Protein 6IZT (pdb70)

Solvent-accessible surface area: 27567 Å² total; per-residue (Å²): 124,187,121,131,170,57,48,63,98,0,78,2,38,48,25,56,18,116,48,27,169,75,13,63,52,79,37,0,51,134,55,9,139,25,60,42,112,38,140,8,63,8,96,24,123,134,65,73,12,51,51,0,44,128,3,3,74,39,0,64,60,57,2,45,33,44,0,20,18,88,14,70,16,59,111,10,54,37,103,56,39,140,111,122,71,106,2,47,1,26,0,21,9,90,10,37,71,80,1,53,6,88,47,23,76,22,19,42,57,25,14,63,3,67,79,73,0,99,80,39,22,95,71,11,114,92,122,78,56,10,106,75,35,37,1,28,94,3,16,90,37,0,80,51,54,0,0,68,102,0,29,24,61,9,79,14,78,31,4,41,35,54,44,64,99,106,89,26,1,16,4,10,0,38,1,66,1,41,79,80,6,28,0,90,64,3,100,15,66,44,32,120,130,32,62,60,69,73,8,79,151,80,14,126,4,128,74,60,62,96,22,40,17,105,58,4,81,62,0,50,76,74,4,69,155,56,61,150,38,143,67,8,87,51,101,48,26,116,28,154,87,33,84,66,43,8,3,1,2,0,97,3,112,59,133,172,123,118,112,66,39,82,118,1,63,1,42,46,23,56,15,121,42,25,168,65,18,61,50,83,41,0,52,129,53,9,127,31,66,46,94,30,162,17,83,16,53,67,131,92,57,92,26,79,63,10,46,133,1,6,79,39,0,64,54,62,3,39,27,46,0,17,22,92,12,50,25,73,97,34,60,43,104,30,37,146,140,125,74,94,0,47,2,22,0,45,9,92,9,35,73,92,2,52,6,83,46,24,112,22,35,46,60,31,21,80,3,62,75,67,0,100,82,38,26,94,56,11,111,94,122,73,47,11,98,79,41,30,1,26,86,2,17,90,36,0,81,51,66,0,1,39,109,0,35,25,59,12,69,13,42,27,14,18,79,61,43,70,84,103,91,27,0,16,5,16,0,13,2,71,0,23,69,90,13,36,0,106,77,6,105,22,56,44,32,118,134,25,53,53,77,72,7,105,142,29,20,120,4,123,85,59,59,113,16,34,27,103,59,3,84,63,0,61,85,65,1,66,154,47,51,110,15,142,80,5,101,44,101,43,44,104,39,85,2,18,76,36,58,4,8,0,0,0,109,6,116,60

InterPro domains:
  IPR000184 Bacterial surface antigen (D15) [PF01103] (445-797)
  IPR010827 POTRA domain, BamA/TamA-like [PF07244] (91-169)
  IPR010827 POTRA domain, BamA/TamA-like [PF07244] (174-259)
  IPR010827 POTRA domain, BamA/TamA-like [PF07244] (265-341)
  IPR010827 POTRA domain, BamA/TamA-like [PF07244] (345-418)
  IPR023707 Outer membrane protein assembly factor BamA [MF_01430] (1-797)
  IPR023707 Outer membrane protein assembly factor BamA [PIRSF006076] (1-797)
  IPR023707 Outer membrane protein assembly factor BamA [TIGR03303] (22-797)
  IPR034746 POTRA domain [PS51779] (22-89)
  IPR034746 POTRA domain [PS51779] (90-170)
  IPR034746 POTRA domain [PS51779] (173-259)
  IPR034746 POTRA domain [PS51779] (262-341)
  IPR034746 POTRA domain [PS51779] (344-418)
  IPR039910 Surface antigen D15-like [PTHR12815] (212-795)

Organism: Haemophilus influenzae (NCBI:txid727)

Secondary structure (DSSP, 8-state):
-------EEEEEEEEEEES-SSS-HHHHHHT-SS-TTSEEEEETTEE-HHHHHHHHHHHHHHHHHTT-TT-EEEEEEEEEESEEEEEEEEEEEE-----EEEEEEEEEE-TT-HHHHGGGGGGS-TTEE--HHHHHHHHHHHHHHHHTTT-TT-EEEEEEEEETTTTEEEEEEEEE-----EEEEEEEES-SSS-HHHHHHH-SS-TTEE--HHHHHHHHHHHHTTS--SEEEEEEEE-TT-SSEEEEEEEEE-/--S----EEEEEEEEEEES-SSS-HHHHHHT-S--TT-EEEEETTEE--HHHHHHHHHHHHHHHHTT-TT-EEEEEEEEE-TTSSEEEEEEEEE-----EEEEEEEEEE-TT-HHHHGGGGGGS-TTEE--HHHHHHHHHHHHHHHHHTT-TT-EEEEEEEEETTTTEEEEEEEEE--PPPEEEEEEEES-SSS-HHHHHHT--SPTTSB--HHHHHHHHHHHHHH---S-EEEEEEE-TTSSSEEEEEEEE--

Nearest PDB structures (foldseek):
  6izt-assembly2_B  TM=8.662E-01  e=2.711E-49  Haemophilus influenzae
  6j09-assembly1_A  TM=9.598E-01  e=9.355E-30  Haemophilus influenzae
  8bo2-assembly1_A  TM=8.391E-01  e=2.212E-27  Escherichia coli K-12
  8bwc-assembly1_A  TM=8.178E-01  e=3.368E-27  Escherichia coli
  4k3b-assembly1_A  TM=9.119E-01  e=2.809E-18  Neisseria gonorrhoeae FA 1090

Structure (mmCIF, N/CA/C/O backbone):
data_6IZT
#
_entry.id   6IZT
#
_cell.length_a   62.680
_cell.length_b   89.900
_cell.length_c   110.180
_cell.angle_alpha   90.00
_cell.angle_beta   90.00
_cell.angle_gamma   90.00
#
_symmetry.space_group_name_H-M   'P 21 21 21'
#
loop_
_entity.id
_entity.type
_entity.pdbx_description
1 polymer 'Outer membrane protein assembly factor BamA'
2 water water
#
loop_
_atom_site.group_PDB
_atom_site.id
_atom_site.type_symbol
_atom_site.label_atom_id
_atom_site.label_alt_id
_atom_site.label_comp_id
_atom_site.label_asym_id
_atom_site.label_entity_id
_atom_site.label_seq_id
_atom_site.pdbx_PDB_ins_code
_atom_site.Cartn_x
_atom_site.Cartn_y
_atom_site.Cartn_z
_atom_site.occupancy
_atom_site.B_iso_or_equiv
_atom_site.auth_seq_id
_atom_site.auth_comp_id
_atom_site.auth_asym_id
_atom_site.auth_atom_id
_atom_site.pdbx_PDB_model_num
ATOM 1 N N . GLY A 1 13 ? -21.267 -18.082 -38.237 1.00 44.02 13 GLY A N 1
ATOM 2 C CA . GLY A 1 13 ? -22.676 -17.757 -38.381 1.00 51.51 13 GLY A CA 1
ATOM 3 C C . GLY A 1 13 ? -23.497 -18.195 -37.183 1.00 54.33 13 GLY A C 1
ATOM 4 O O . GLY A 1 13 ? -22.943 -18.475 -36.127 1.00 59.57 13 GLY A O 1
ATOM 7 N N . LEU A 1 14 ? -24.821 -18.202 -37.332 1.00 47.36 14 LEU A N 1
ATOM 8 C CA . LEU A 1 14 ? -25.737 -18.691 -36.308 1.00 43.97 14 LEU A CA 1
ATOM 9 C C . LEU A 1 14 ? -26.489 -19.889 -36.872 1.00 41.64 14 LEU A C 1
ATOM 10 O O . LEU A 1 14 ? -26.884 -19.884 -38.040 1.00 42.41 14 LEU A O 1
ATOM 26 N N . VAL A 1 15 ? -26.721 -20.894 -36.035 1.00 39.53 15 VAL A N 1
ATOM 27 C CA . VAL A 1 15 ? -27.381 -22.120 -36.480 1.00 40.11 15 VAL A CA 1
ATOM 28 C C . VAL A 1 15 ? -28.487 -22.510 -35.504 1.00 36.06 15 VAL A C 1
ATOM 29 O O . VAL A 1 15 ? -28.333 -22.331 -34.286 1.00 34.45 15 VAL A O 1
ATOM 42 N N . PRO A 1 16 ? -29.615 -23.037 -35.980 1.00 36.20 16 PRO A N 1
ATOM 43 C CA . PRO A 1 16 ? -30.664 -23.470 -35.052 1.00 37.86 16 PRO A CA 1
ATOM 44 C C . PRO A 1 16 ? -30.246 -24.687 -34.239 1.00 37.52 16 PRO A C 1
ATOM 45 O O . PRO A 1 16 ? -29.492 -25.551 -34.695 1.00 37.52 16 PRO A O 1
ATOM 56 N N . ARG A 1 17 ? -30.776 -24.747 -33.020 1.00 35.62 17 ARG A N 1
ATOM 57 C CA . ARG A 1 17 ? -30.571 -25.851 -32.094 1.00 36.08 17 ARG A CA 1
ATOM 58 C C . ARG A 1 17 ? -31.873 -26.166 -31.380 1.00 33.68 17 ARG A C 1
ATOM 59 O O . ARG A 1 17 ? -32.592 -25.259 -30.956 1.00 34.22 17 ARG A O 1
ATOM 80 N N . GLY A 1 18 ? -32.170 -27.455 -31.259 1.00 33.60 18 GLY A N 1
ATOM 81 C CA . GLY A 1 18 ? -33.381 -27.895 -30.596 1.00 34.52 18 GLY A CA 1
ATOM 82 C C . GLY A 1 18 ? -33.137 -28.474 -29.214 1.00 37.90 18 GLY A C 1
ATOM 83 O O . GLY A 1 18 ? -32.011 -28.847 -28.875 1.00 41.89 18 GLY A O 1
ATOM 87 N N . SER A 1 19 ? -34.194 -28.543 -28.411 1.00 35.16 19 SER A N 1
ATOM 88 C CA . SER A 1 19 ? -34.128 -28.856 -26.992 1.00 34.11 19 SER A CA 1
ATOM 89 C C . SER A 1 19 ? -34.634 -30.266 -26.719 1.00 38.71 19 SER A C 1
ATOM 90 O O . SER A 1 19 ? -35.537 -30.758 -27.403 1.00 44.00 19 SER A O 1
ATOM 98 N N . HIS A 1 20 ? -34.019 -30.945 -25.752 1.00 41.57 20 HIS A N 1
ATOM 99 C CA . HIS A 1 20 ? -34.619 -32.151 -25.194 1.00 50.52 20 HIS A CA 1
ATOM 100 C C . HIS A 1 20 ? -34.893 -31.930 -23.713 1.00 50.73 20 HIS A C 1
ATOM 101 O O . HIS A 1 20 ? -34.368 -31.002 -23.091 1.00 49.50 20 HIS A O 1
ATOM 115 N N . MET A 1 21 ? -35.712 -32.809 -23.149 1.00 49.31 21 MET A N 1
ATOM 116 C CA . MET A 1 21 ? -36.133 -32.711 -21.763 1.00 51.91 21 MET A CA 1
ATOM 117 C C . MET A 1 21 ? -35.469 -33.819 -20.959 1.00 50.35 21 MET A C 1
ATOM 118 O O . MET A 1 21 ? -35.168 -34.898 -21.477 1.00 55.08 21 MET A O 1
ATOM 132 N N . ALA A 1 22 ? -35.251 -33.538 -19.683 1.00 44.78 22 ALA A N 1
ATOM 133 C CA . ALA A 1 22 ? -34.724 -34.516 -18.751 1.00 39.69 22 ALA A CA 1
ATOM 134 C C . ALA A 1 22 ? -35.353 -34.218 -17.403 1.00 38.32 22 ALA A C 1
ATOM 135 O O . ALA A 1 22 ? -35.608 -33.059 -17.067 1.00 38.87 22 ALA A O 1
ATOM 142 N N . LYS A 1 23 ? -35.589 -35.265 -16.624 1.00 39.63 23 LYS A N 1
ATOM 143 C CA . LYS A 1 23 ? -36.277 -35.090 -15.358 1.00 43.58 23 LYS A CA 1
ATOM 144 C C . LYS A 1 23 ? -35.292 -34.695 -14.272 1.00 39.82 23 LYS A C 1
ATOM 145 O O . LYS A 1 23 ? -34.193 -35.243 -14.174 1.00 35.90 23 LYS A O 1
ATOM 164 N N . LEU A 1 24 ? -35.682 -33.722 -13.464 1.00 40.06 24 LEU A N 1
ATOM 165 C CA . LEU A 1 24 ? -34.909 -33.419 -12.271 1.00 36.28 24 LEU A CA 1
ATOM 166 C C . LEU A 1 24 ? -35.089 -34.582 -11.309 1.00 38.23 24 LEU A C 1
ATOM 167 O O . LEU A 1 24 ? -36.177 -34.780 -10.759 1.00 44.31 24 LEU A O 1
ATOM 183 N N . ALA A 1 25 ? -34.022 -35.351 -11.099 1.00 39.24 25 ALA A N 1
ATOM 184 C CA . ALA A 1 25 ? -34.130 -36.557 -10.285 1.00 45.63 25 ALA A CA 1
ATOM 185 C C . ALA A 1 25 ? -34.022 -36.230 -8.801 1.00 48.14 25 ALA A C 1
ATOM 186 O O . ALA A 1 25 ? -34.961 -36.473 -8.038 1.00 52.59 25 ALA A O 1
ATOM 193 N N . SER A 1 26 ? -32.902 -35.649 -8.376 1.00 42.45 26 SER A N 1
ATOM 194 C CA . SER A 1 26 ? -32.693 -35.368 -6.966 1.00 40.05 26 SER A CA 1
ATOM 195 C C . SER A 1 26 ? -32.237 -33.931 -6.772 1.00 38.10 26 SER A C 1
ATOM 196 O O . SER A 1 26 ? -31.568 -33.340 -7.624 1.00 36.46 26 SER A O 1
ATOM 204 N N . LEU A 1 27 ? -32.630 -33.383 -5.628 1.00 39.15 27 LEU A N 1
ATOM 205 C CA . LEU A 1 27 ? -32.239 -32.056 -5.174 1.00 41.31 27 LEU A CA 1
ATOM 206 C C . LEU A 1 27 ? -31.531 -32.226 -3.839 1.00 44.23 27 LEU A C 1
ATOM 207 O O . LEU A 1 27 ? -32.140 -32.695 -2.872 1.00 50.13 27 LEU A O 1
ATOM 223 N N . THR A 1 28 ? -30.263 -31.828 -3.772 1.00 39.93 28 THR A N 1
ATOM 224 C CA . THR A 1 28 ? -29.460 -32.018 -2.572 1.00 39.83 28 THR A CA 1
ATOM 225 C C . THR A 1 28 ? -28.953 -30.672 -2.094 1.00 42.05 28 THR A C 1
ATOM 226 O O . THR A 1 28 ? -28.424 -29.883 -2.884 1.00 38.42 28 THR A O 1
ATOM 237 N N . PHE A 1 29 ? -29.105 -30.428 -0.798 1.00 47.13 29 PHE A N 1
ATOM 238 C CA . PHE A 1 29 ? -28.596 -29.235 -0.148 1.00 43.80 29 PHE A CA 1
ATOM 239 C C . PHE A 1 29 ? -27.459 -29.622 0.784 1.00 38.03 29 PHE A C 1
ATOM 240 O O . PHE A 1 29 ? -27.530 -30.646 1.471 1.00 34.69 29 PHE A O 1
ATOM 257 N N . LYS A 1 30 ? -26.419 -28.795 0.804 1.00 35.83 30 LYS A N 1
ATOM 258 C CA . LYS A 1 30 ? -25.282 -28.975 1.692 1.00 40.77 30 LYS A CA 1
ATOM 259 C C . LYS A 1 30 ? -25.015 -27.681 2.442 1.00 35.35 30 LYS A C 1
ATOM 260 O O . LYS A 1 30 ? -25.132 -26.591 1.876 1.00 34.77 30 LYS A O 1
ATOM 279 N N . GLY A 1 31 ? -24.632 -27.811 3.712 1.00 32.68 31 GLY A N 1
ATOM 280 C CA . GLY A 1 31 ? -24.349 -26.667 4.551 1.00 28.26 31 GLY A CA 1
ATOM 281 C C . GLY A 1 31 ? -25.543 -26.040 5.241 1.00 25.61 31 GLY A C 1
ATOM 282 O O . GLY A 1 31 ? -25.355 -25.094 6.019 1.00 24.37 31 GLY A O 1
ATOM 286 N N . ASN A 1 32 ? -26.762 -26.519 4.984 1.00 25.92 32 ASN A N 1
ATOM 287 C CA . ASN A 1 32 ? -27.967 -25.922 5.569 1.00 29.74 32 ASN A CA 1
ATOM 288 C C . ASN A 1 32 ? -28.235 -26.555 6.936 1.00 37.59 32 ASN A C 1
ATOM 289 O O . ASN A 1 32 ? -29.051 -27.466 7.090 1.00 40.49 32 ASN A O 1
ATOM 300 N N . GLU A 1 33 ? -27.531 -26.046 7.952 1.00 40.72 33 GLU A N 1
ATOM 301 C CA . GLU A 1 33 ? -27.652 -26.604 9.297 1.00 47.66 33 GLU A CA 1
ATOM 302 C C . GLU A 1 33 ? -28.932 -26.153 10.000 1.00 45.59 33 GLU A C 1
ATOM 303 O O . GLU A 1 33 ? -29.528 -26.932 10.751 1.00 43.01 33 GLU A O 1
ATOM 315 N N . SER A 1 34 ? -29.374 -24.913 9.769 1.00 44.40 34 SER A N 1
ATOM 316 C CA . SER A 1 34 ? -30.467 -24.332 10.538 1.00 42.98 34 SER A CA 1
ATOM 317 C C . SER A 1 34 ? -31.812 -24.341 9.822 1.00 40.98 34 SER A C 1
ATOM 318 O O . SER A 1 34 ? -32.839 -24.156 10.482 1.00 45.75 34 SER A O 1
ATOM 326 N N . VAL A 1 35 ? -31.843 -24.567 8.511 1.00 34.27 35 VAL A N 1
ATOM 327 C CA . VAL A 1 35 ? -33.081 -24.559 7.740 1.00 29.82 35 VAL A CA 1
ATOM 328 C C . VAL A 1 35 ? -33.145 -25.857 6.956 1.00 30.49 35 VAL A C 1
ATOM 329 O O . VAL A 1 35 ? -32.181 -26.225 6.277 1.00 31.95 35 VAL A O 1
ATOM 342 N N . SER A 1 36 ? -34.290 -26.527 7.030 1.00 33.66 36 SER A N 1
ATOM 343 C CA . SER A 1 36 ? -34.437 -27.865 6.483 1.00 37.11 36 SER A CA 1
ATOM 344 C C . SER A 1 36 ? -34.387 -27.856 4.963 1.00 35.45 36 SER A C 1
ATOM 345 O O . SER A 1 36 ? -34.833 -26.913 4.307 1.00 32.53 36 SER A O 1
ATOM 353 N N . SER A 1 37 ? -33.863 -28.949 4.408 1.00 33.80 37 SER A N 1
ATOM 354 C CA . SER A 1 37 ? -33.881 -29.141 2.965 1.00 30.42 37 SER A CA 1
ATOM 355 C C . SER A 1 37 ? -35.290 -29.021 2.397 1.00 29.07 37 SER A C 1
ATOM 356 O O . SER A 1 37 ? -35.483 -28.455 1.317 1.00 29.35 37 SER A O 1
ATOM 364 N N . SER A 1 38 ? -36.289 -29.573 3.092 1.00 30.05 38 SER A N 1
ATOM 365 C CA . SER A 1 38 ? -37.652 -29.515 2.570 1.00 35.11 38 SER A CA 1
ATOM 366 C C . SER A 1 38 ? -38.155 -28.080 2.479 1.00 30.99 38 SER A C 1
ATOM 367 O O . SER A 1 38 ? -38.823 -27.712 1.506 1.00 28.98 38 SER A O 1
ATOM 375 N N . THR A 1 39 ? -37.840 -27.251 3.478 1.00 28.27 39 THR A N 1
ATOM 376 C CA . THR A 1 39 ? -38.234 -25.847 3.423 1.00 27.06 39 THR A CA 1
ATOM 377 C C . THR A 1 39 ? -37.564 -25.143 2.250 1.00 26.23 39 THR A C 1
ATOM 378 O O . THR A 1 39 ? -38.209 -24.374 1.529 1.00 26.52 39 THR A O 1
ATOM 389 N N . LEU A 1 40 ? -36.267 -25.385 2.049 1.00 27.17 40 LEU A N 1
ATOM 390 C CA . LEU A 1 40 ? -35.557 -24.761 0.935 1.00 27.68 40 LEU A CA 1
ATOM 391 C C . LEU A 1 40 ? -36.146 -25.206 -0.396 1.00 27.44 40 LEU A C 1
ATOM 392 O O . LEU A 1 40 ? -36.408 -24.382 -1.281 1.00 26.65 40 LEU A O 1
ATOM 408 N N . GLN A 1 41 ? -36.343 -26.514 -0.563 1.00 26.51 41 GLN A N 1
ATOM 409 C CA . GLN A 1 41 ? -36.953 -27.022 -1.785 1.00 29.28 41 GLN A CA 1
ATOM 410 C C . GLN A 1 41 ? -38.301 -26.365 -2.057 1.00 29.43 41 GLN A C 1
ATOM 411 O O . GLN A 1 41 ? -38.654 -26.127 -3.218 1.00 26.30 41 GLN A O 1
ATOM 425 N N . GLU A 1 42 ? -39.059 -26.047 -1.002 1.00 29.18 42 GLU A N 1
ATOM 426 C CA . GLU A 1 42 ? -40.372 -25.434 -1.175 1.00 28.37 42 GLU A CA 1
ATOM 427 C C . GLU A 1 42 ? -40.298 -24.048 -1.799 1.00 28.48 42 GLU A C 1
ATOM 428 O O . GLU A 1 42 ? -41.284 -23.597 -2.389 1.00 32.31 42 GLU A O 1
ATOM 440 N N . GLN A 1 43 ? -39.162 -23.357 -1.677 1.00 28.39 43 GLN A N 1
ATOM 441 C CA . GLN A 1 43 ? -39.002 -22.042 -2.285 1.00 29.91 43 GLN A CA 1
ATOM 442 C C . GLN A 1 43 ? -38.832 -22.107 -3.796 1.00 30.19 43 GLN A C 1
ATOM 443 O O . GLN A 1 43 ? -38.921 -21.067 -4.458 1.00 29.88 43 GLN A O 1
ATOM 457 N N . MET A 1 44 ? -38.595 -23.291 -4.346 1.00 28.83 44 MET A N 1
ATOM 458 C CA . MET A 1 44 ? -38.203 -23.456 -5.736 1.00 28.26 44 MET A CA 1
ATOM 459 C C . MET A 1 44 ? -39.400 -23.847 -6.585 1.00 28.92 44 MET A C 1
ATOM 460 O O . MET A 1 44 ? -40.261 -24.613 -6.144 1.00 29.40 44 MET A O 1
ATOM 474 N N . GLU A 1 45 ? -39.455 -23.313 -7.806 1.00 32.40 45 GLU A N 1
ATOM 475 C CA . GLU A 1 45 ? -40.412 -23.822 -8.781 1.00 39.67 45 GLU A CA 1
ATOM 476 C C . GLU A 1 45 ? -39.927 -25.128 -9.401 1.00 43.84 45 GLU A C 1
ATOM 477 O O . GLU A 1 45 ? -40.734 -26.024 -9.666 1.00 44.85 45 GLU A O 1
ATOM 489 N N . LEU A 1 46 ? -38.626 -25.252 -9.650 1.00 48.44 46 LEU A N 1
ATOM 490 C CA . LEU A 1 46 ? -38.072 -26.493 -10.185 1.00 53.16 46 LEU A CA 1
ATOM 491 C C . LEU A 1 46 ? -38.046 -27.544 -9.076 1.00 46.09 46 LEU A C 1
ATOM 492 O O . LEU A 1 46 ? -37.205 -27.485 -8.173 1.00 40.75 46 LEU A O 1
ATOM 508 N N . GLN A 1 47 ? -38.960 -28.522 -9.153 1.00 43.34 47 GLN A N 1
ATOM 509 C CA . GLN A 1 47 ? -39.122 -29.589 -8.172 1.00 49.01 47 GLN A CA 1
ATOM 510 C C . GLN A 1 47 ? -38.681 -30.934 -8.748 1.00 46.66 47 GLN A C 1
ATOM 511 O O . GLN A 1 47 ? -38.747 -31.141 -9.963 1.00 39.50 47 GLN A O 1
ATOM 525 N N . PRO A 1 48 ? -38.194 -31.863 -7.924 1.00 53.32 48 PRO A N 1
ATOM 526 C CA . PRO A 1 48 ? -37.961 -33.221 -8.428 1.00 54.88 48 PRO A CA 1
ATOM 527 C C . PRO A 1 48 ? -39.206 -33.736 -9.139 1.00 53.70 48 PRO A C 1
ATOM 528 O O . PRO A 1 48 ? -40.330 -33.410 -8.761 1.00 50.07 48 PRO A O 1
ATOM 539 N N . ASP A 1 49 ? -38.993 -34.527 -10.189 1.00 59.11 49 ASP A N 1
ATOM 540 C CA . ASP A 1 49 ? -40.016 -35.084 -11.083 1.00 65.82 49 ASP A CA 1
ATOM 541 C C . ASP A 1 49 ? -40.566 -34.076 -12.086 1.00 59.62 49 ASP A C 1
ATOM 542 O O . ASP A 1 49 ? -41.406 -34.463 -12.910 1.00 57.30 49 ASP A O 1
ATOM 551 N N . SER A 1 50 ? -40.134 -32.819 -12.065 1.00 59.78 50 SER A N 1
ATOM 552 C CA . SER A 1 50 ? -40.471 -31.882 -13.126 1.00 66.39 50 SER A CA 1
ATOM 553 C C . SER A 1 50 ? -39.422 -31.976 -14.226 1.00 59.98 50 SER A C 1
ATOM 554 O O . SER A 1 50 ? -38.331 -32.516 -14.037 1.00 55.31 50 SER A O 1
ATOM 562 N N . TRP A 1 51 ? -39.756 -31.428 -15.385 1.00 61.46 51 TRP A N 1
ATOM 563 C CA . TRP A 1 51 ? -38.931 -31.580 -16.570 1.00 64.87 51 TRP A CA 1
ATOM 564 C C . TRP A 1 51 ? -38.038 -30.363 -16.752 1.00 50.22 51 TRP A C 1
ATOM 565 O O . TRP A 1 51 ? -38.458 -29.224 -16.532 1.00 42.21 51 TRP A O 1
ATOM 586 N N . TRP A 1 52 ? -36.798 -30.624 -17.146 1.00 45.26 52 TRP A N 1
ATOM 587 C CA . TRP A 1 52 ? -35.770 -29.609 -17.304 1.00 42.81 52 TRP A CA 1
ATOM 588 C C . TRP A 1 52 ? -35.407 -29.579 -18.779 1.00 38.84 52 TRP A C 1
ATOM 589 O O . TRP A 1 52 ? -35.073 -30.616 -19.363 1.00 43.15 52 TRP A O 1
ATOM 610 N N . LYS A 1 53 ? -35.462 -28.393 -19.369 1.00 36.55 53 LYS A N 1
ATOM 611 C CA . LYS A 1 53 ? -35.182 -28.224 -20.784 1.00 39.15 53 LYS A CA 1
ATOM 612 C C . LYS A 1 53 ? -33.687 -28.034 -20.992 1.00 40.50 53 LYS A C 1
ATOM 613 O O . LYS A 1 53 ? -33.075 -27.138 -20.401 1.00 40.74 53 LYS A O 1
ATOM 632 N N . LEU A 1 54 ? -33.118 -28.870 -21.853 1.00 39.17 54 LEU A N 1
ATOM 633 C CA . LEU A 1 54 ? -31.692 -28.899 -22.130 1.00 40.14 54 LEU A CA 1
ATOM 634 C C . LEU A 1 54 ? -31.490 -28.638 -23.615 1.00 40.01 54 LEU A C 1
ATOM 635 O O . LEU A 1 54 ? -32.310 -29.038 -24.449 1.00 40.20 54 LEU A O 1
ATOM 651 N N . TRP A 1 55 ? -30.389 -27.969 -23.940 1.00 36.75 55 TRP A N 1
ATOM 652 C CA . TRP A 1 55 ? -30.004 -27.730 -25.327 1.00 35.59 55 TRP A CA 1
ATOM 653 C C . TRP A 1 55 ? -28.561 -28.192 -25.431 1.00 39.61 55 TRP A C 1
ATOM 654 O O . TRP A 1 55 ? -27.648 -27.526 -24.932 1.00 43.33 55 TRP A O 1
ATOM 675 N N . GLY A 1 56 ? -28.353 -29.317 -26.103 1.00 40.78 56 GLY A N 1
ATOM 676 C CA . GLY A 1 56 ? -27.040 -29.932 -26.074 1.00 37.51 56 GLY A CA 1
ATOM 677 C C . GLY A 1 56 ? -26.732 -30.291 -24.635 1.00 35.65 56 GLY A C 1
ATOM 678 O O . GLY A 1 56 ? -27.550 -30.889 -23.924 1.00 35.89 56 GLY A O 1
ATOM 682 N N . ASN A 1 57 ? -25.545 -29.898 -24.181 1.00 37.35 57 ASN A N 1
ATOM 683 C CA . ASN A 1 57 ? -25.151 -30.054 -22.787 1.00 45.11 57 ASN A CA 1
ATOM 684 C C . ASN A 1 57 ? -25.314 -28.753 -22.008 1.00 39.89 57 ASN A C 1
ATOM 685 O O . ASN A 1 57 ? -24.587 -28.506 -21.041 1.00 42.56 57 ASN A O 1
ATOM 696 N N . LYS A 1 58 ? -26.265 -27.919 -22.415 1.00 35.72 58 LYS A N 1
ATOM 697 C CA . LYS A 1 58 ? -26.562 -26.653 -21.759 1.00 35.17 58 LYS A CA 1
ATOM 698 C C . LYS A 1 58 ? -27.933 -26.767 -21.119 1.00 32.66 58 LYS A C 1
ATOM 699 O O . LYS A 1 58 ? -28.835 -27.397 -21.678 1.00 32.78 58 LYS A O 1
ATOM 718 N N . PHE A 1 59 ? -28.109 -26.113 -19.979 1.00 30.94 59 PHE A N 1
ATOM 719 C CA . PHE A 1 59 ? -29.417 -26.058 -19.358 1.00 27.58 59 PHE A CA 1
ATOM 720 C C . PHE A 1 59 ? -29.861 -24.610 -19.247 1.00 28.95 59 PHE A C 1
ATOM 721 O O . PHE A 1 59 ? -29.051 -23.680 -19.300 1.00 27.93 59 PHE A O 1
ATOM 738 N N . GLU A 1 60 ? -31.176 -24.431 -19.142 1.00 32.97 60 GLU A N 1
ATOM 739 C CA . GLU A 1 60 ? -31.743 -23.103 -18.946 1.00 39.22 60 GLU A CA 1
ATOM 740 C C . GLU A 1 60 ? -31.385 -22.580 -17.565 1.00 39.23 60 GLU A C 1
ATOM 741 O O . GLU A 1 60 ? -31.773 -23.167 -16.551 1.00 42.62 60 GLU A O 1
ATOM 753 N N . GLY A 1 61 ? -30.684 -21.454 -17.520 1.00 37.85 61 GLY A N 1
ATOM 754 C CA . GLY A 1 61 ? -30.195 -20.965 -16.252 1.00 39.68 61 GLY A CA 1
ATOM 755 C C . GLY A 1 61 ? -31.147 -19.941 -15.694 1.00 41.47 61 GLY A C 1
ATOM 756 O O . GLY A 1 61 ? -31.046 -19.575 -14.523 1.00 39.59 61 GLY A O 1
ATOM 760 N N . ALA A 1 62 ? -32.110 -19.510 -16.511 1.00 44.43 62 ALA A N 1
ATOM 761 C CA . ALA A 1 62 ? -32.990 -18.420 -16.101 1.00 44.41 62 ALA A CA 1
ATOM 762 C C . ALA A 1 62 ? -33.850 -18.827 -14.913 1.00 35.79 62 ALA A C 1
ATOM 763 O O . ALA A 1 62 ? -33.828 -18.180 -13.861 1.00 32.07 62 ALA A O 1
ATOM 770 N N . GLN A 1 63 ? -34.622 -19.904 -15.061 1.00 34.93 63 GLN A N 1
ATOM 771 C CA . GLN A 1 63 ? -35.501 -20.326 -13.976 1.00 37.27 63 GLN A CA 1
ATOM 772 C C . GLN A 1 63 ? -34.708 -20.827 -12.782 1.00 29.90 63 GLN A C 1
ATOM 773 O O . GLN A 1 63 ? -35.091 -20.582 -11.634 1.00 31.41 63 GLN A O 1
ATOM 787 N N . PHE A 1 64 ? -33.613 -21.540 -13.028 1.00 22.54 64 PHE A N 1
ATOM 788 C CA . PHE A 1 64 ? -32.791 -22.014 -11.923 1.00 22.14 64 PHE A CA 1
ATOM 789 C C . PHE A 1 64 ? -32.294 -20.837 -11.089 1.00 23.50 64 PHE A C 1
ATOM 790 O O . PHE A 1 64 ? -32.335 -20.879 -9.854 1.00 24.44 64 PHE A O 1
ATOM 807 N N . GLU A 1 65 ? -31.824 -19.774 -11.747 1.00 24.66 65 GLU A N 1
ATOM 808 C CA . GLU A 1 65 ? -31.370 -18.595 -11.019 1.00 25.49 65 GLU A CA 1
ATOM 809 C C . GLU A 1 65 ? -32.495 -17.988 -10.184 1.00 25.87 65 GLU A C 1
ATOM 810 O O . GLU A 1 65 ? -32.272 -17.578 -9.038 1.00 25.38 65 GLU A O 1
ATOM 822 N N . LYS A 1 66 ? -33.717 -17.932 -10.727 1.00 25.90 66 LYS A N 1
ATOM 823 C CA . LYS A 1 66 ? -34.839 -17.442 -9.926 1.00 27.08 66 LYS A CA 1
ATOM 824 C C . LYS A 1 66 ? -35.082 -18.337 -8.724 1.00 24.28 66 LYS A C 1
ATOM 825 O O . LYS A 1 66 ? -35.450 -17.858 -7.646 1.00 25.22 66 LYS A O 1
ATOM 844 N N . ASP A 1 67 ? -34.927 -19.647 -8.904 1.00 22.60 67 ASP A N 1
ATOM 845 C CA . ASP A 1 67 ? -35.062 -20.565 -7.782 1.00 23.57 67 ASP A CA 1
ATOM 846 C C . ASP A 1 67 ? -33.962 -20.326 -6.755 1.00 20.29 67 ASP A C 1
ATOM 847 O O . ASP A 1 67 ? -34.218 -20.348 -5.548 1.00 18.83 67 ASP A O 1
ATOM 856 N N . LEU A 1 68 ? -32.732 -20.085 -7.212 1.00 19.79 68 LEU A N 1
ATOM 857 C CA . LEU A 1 68 ? -31.663 -19.769 -6.270 1.00 22.40 68 LEU A CA 1
ATOM 858 C C . LEU A 1 68 ? -31.953 -18.467 -5.536 1.00 22.85 68 LEU A C 1
ATOM 859 O O . LEU A 1 68 ? -31.625 -18.333 -4.351 1.00 22.52 68 LEU A O 1
ATOM 875 N N . GLN A 1 69 ? -32.571 -17.499 -6.218 1.00 22.81 69 GLN A N 1
ATOM 876 C CA . GLN A 1 69 ? -32.900 -16.232 -5.574 1.00 24.92 69 GLN A CA 1
ATOM 877 C C . GLN A 1 69 ? -34.012 -16.400 -4.547 1.00 25.26 69 GLN A C 1
ATOM 878 O O . GLN A 1 69 ? -34.001 -15.734 -3.504 1.00 23.15 69 GLN A O 1
ATOM 892 N N . SER A 1 70 ? -34.992 -17.265 -4.829 1.00 24.98 70 SER A N 1
ATOM 893 C CA . SER A 1 70 ? -36.032 -17.546 -3.843 1.00 27.95 70 SER A CA 1
ATOM 894 C C . SER A 1 70 ? -35.448 -18.176 -2.586 1.00 28.00 70 SER A C 1
ATOM 895 O O . SER A 1 70 ? -35.937 -17.927 -1.477 1.00 28.65 70 SER A O 1
ATOM 903 N N . ILE A 1 71 ? -34.424 -19.021 -2.740 1.00 27.48 71 ILE A N 1
ATOM 904 C CA . ILE A 1 71 ? -33.733 -19.561 -1.573 1.00 27.28 71 ILE A CA 1
ATOM 905 C C . ILE A 1 71 ? -33.074 -18.432 -0.796 1.00 23.81 71 ILE A C 1
ATOM 906 O O . ILE A 1 71 ? -33.182 -18.355 0.433 1.00 21.64 71 ILE A O 1
ATOM 922 N N . ARG A 1 72 ? -32.349 -17.561 -1.498 1.00 23.60 72 ARG A N 1
ATOM 923 C CA . ARG A 1 72 ? -31.730 -16.417 -0.838 1.00 25.15 72 ARG A CA 1
ATOM 924 C C . ARG A 1 72 ? -32.780 -15.569 -0.135 1.00 26.49 72 ARG A C 1
ATOM 925 O O . ARG A 1 72 ? -32.609 -15.191 1.031 1.00 25.34 72 ARG A O 1
ATOM 946 N N . ASP A 1 73 ? -33.876 -15.253 -0.836 1.00 31.32 73 ASP A N 1
ATOM 947 C CA . ASP A 1 73 ? -34.927 -14.432 -0.241 1.00 35.18 73 ASP A CA 1
ATOM 948 C C . ASP A 1 73 ? -35.462 -15.054 1.044 1.00 30.45 73 ASP A C 1
ATOM 949 O O . ASP A 1 73 ? -35.711 -14.345 2.026 1.00 25.64 73 ASP A O 1
ATOM 958 N N . TYR A 1 74 ? -35.631 -16.378 1.069 1.00 30.89 74 TYR A N 1
ATOM 959 C CA . TYR A 1 74 ? -36.128 -17.019 2.283 1.00 28.39 74 TYR A CA 1
ATOM 960 C C . TYR A 1 74 ? -35.175 -16.795 3.447 1.00 26.67 74 TYR A C 1
ATOM 961 O O . TYR A 1 74 ? -35.592 -16.393 4.539 1.00 24.74 74 TYR A O 1
ATOM 979 N N . TYR A 1 75 ? -33.885 -17.052 3.233 1.00 26.63 75 TYR A N 1
ATOM 980 C CA . TYR A 1 75 ? -32.912 -16.817 4.291 1.00 24.13 75 TYR A CA 1
ATOM 981 C C . TYR A 1 75 ? -32.971 -15.366 4.755 1.00 25.04 75 TYR A C 1
ATOM 982 O O . TYR A 1 75 ? -33.014 -15.088 5.958 1.00 24.97 75 TYR A O 1
ATOM 1000 N N . LEU A 1 76 ? -32.982 -14.426 3.807 1.00 27.10 76 LEU A N 1
ATOM 1001 C CA . LEU A 1 76 ? -32.935 -13.010 4.157 1.00 29.21 76 LEU A CA 1
ATOM 1002 C C . LEU A 1 76 ? -34.222 -12.549 4.827 1.00 28.63 76 LEU A C 1
ATOM 1003 O O . LEU A 1 76 ? -34.209 -11.563 5.573 1.00 25.86 76 LEU A O 1
ATOM 1019 N N . ASN A 1 77 ? -35.340 -13.221 4.556 1.00 29.52 77 ASN A N 1
ATOM 1020 C CA . ASN A 1 77 ? -36.590 -12.895 5.222 1.00 31.77 77 ASN A CA 1
ATOM 1021 C C . ASN A 1 77 ? -36.733 -13.563 6.581 1.00 28.85 77 ASN A C 1
ATOM 1022 O O . ASN A 1 77 ? -37.701 -13.271 7.293 1.00 26.16 77 ASN A O 1
ATOM 1033 N N . ASN A 1 78 ? -35.800 -14.438 6.964 1.00 27.87 78 ASN A N 1
ATOM 1034 C CA . ASN A 1 78 ? -35.861 -15.111 8.254 1.00 27.07 78 ASN A CA 1
ATOM 1035 C C . ASN A 1 78 ? -34.590 -14.901 9.073 1.00 27.33 78 ASN A C 1
ATOM 1036 O O . ASN A 1 78 ? -34.242 -15.732 9.913 1.00 28.13 78 ASN A O 1
ATOM 1047 N N . GLY A 1 79 ? -33.898 -13.786 8.858 1.00 26.61 79 GLY A N 1
ATOM 1048 C CA . GLY A 1 79 ? -32.828 -13.367 9.737 1.00 24.47 79 GLY A CA 1
ATOM 1049 C C . GLY A 1 79 ? -31.426 -13.710 9.275 1.00 24.44 79 GLY A C 1
ATOM 1050 O O . GLY A 1 79 ? -30.461 -13.173 9.837 1.00 24.10 79 GLY A O 1
ATOM 1054 N N . TYR A 1 80 ? -31.275 -14.584 8.283 1.00 25.61 80 TYR A N 1
ATOM 1055 C CA . TYR A 1 80 ? -29.951 -15.042 7.860 1.00 28.66 80 TYR A CA 1
ATOM 1056 C C . TYR A 1 80 ? -29.387 -14.071 6.820 1.00 27.88 80 TYR A C 1
ATOM 1057 O O . TYR A 1 80 ? -29.276 -14.356 5.628 1.00 28.35 80 TYR A O 1
ATOM 1075 N N . ALA A 1 81 ? -29.014 -12.890 7.317 1.00 26.12 81 ALA A N 1
ATOM 1076 C CA . ALA A 1 81 ? -28.648 -11.777 6.449 1.00 22.48 81 ALA A CA 1
ATOM 1077 C C . ALA A 1 81 ? -27.366 -12.030 5.661 1.00 25.79 81 ALA A C 1
ATOM 1078 O O . ALA A 1 81 ? -27.199 -11.451 4.583 1.00 27.24 81 ALA A O 1
ATOM 1085 N N . LYS A 1 82 ? -26.464 -12.880 6.151 1.00 28.90 82 LYS A N 1
ATOM 1086 C CA . LYS A 1 82 ? -25.232 -13.195 5.436 1.00 31.50 82 LYS A CA 1
ATOM 1087 C C . LYS A 1 82 ? -25.325 -14.485 4.629 1.00 30.67 82 LYS A C 1
ATOM 1088 O O . LYS A 1 82 ? -24.316 -14.921 4.065 1.00 32.37 82 LYS A O 1
ATOM 1107 N N . ALA A 1 83 ? -26.504 -15.104 4.558 1.00 26.26 83 ALA A N 1
ATOM 1108 C CA . ALA A 1 83 ? -26.641 -16.352 3.817 1.00 22.15 83 ALA A CA 1
ATOM 1109 C C . ALA A 1 83 ? -26.180 -16.170 2.378 1.00 24.73 83 ALA A C 1
ATOM 1110 O O . ALA A 1 83 ? -26.467 -15.155 1.737 1.00 25.57 83 ALA A O 1
ATOM 1117 N N . GLN A 1 84 ? -25.459 -17.167 1.868 1.00 31.50 84 GLN A N 1
ATOM 1118 C CA . GLN A 1 84 ? -25.019 -17.172 0.482 1.00 36.74 84 GLN A CA 1
ATOM 1119 C C . GLN A 1 84 ? -25.189 -18.566 -0.105 1.00 31.42 84 GLN A C 1
ATOM 1120 O O . GLN A 1 84 ? -25.012 -19.569 0.592 1.00 27.75 84 GLN A O 1
ATOM 1134 N N . ILE A 1 85 ? -25.532 -18.619 -1.389 1.00 29.47 85 ILE A N 1
ATOM 1135 C CA . ILE A 1 85 ? -25.423 -19.853 -2.160 1.00 31.92 85 ILE A CA 1
ATOM 1136 C C . ILE A 1 85 ? -23.961 -19.982 -2.569 1.00 31.75 85 ILE A C 1
ATOM 1137 O O . ILE A 1 85 ? -23.470 -19.218 -3.403 1.00 29.68 85 ILE A O 1
ATOM 1153 N N . THR A 1 86 ? -23.266 -20.959 -1.989 1.00 35.07 86 THR A N 1
ATOM 1154 C CA . THR A 1 86 ? -21.821 -21.045 -2.155 1.00 36.34 86 THR A CA 1
ATOM 1155 C C . THR A 1 86 ? -21.441 -21.705 -3.471 1.00 38.12 86 THR A C 1
ATOM 1156 O O . THR A 1 86 ? -20.461 -21.306 -4.108 1.00 42.15 86 THR A O 1
ATOM 1167 N N . LYS A 1 87 ? -22.201 -22.709 -3.894 1.00 34.22 87 LYS A N 1
ATOM 1168 C CA . LYS A 1 87 ? -21.858 -23.455 -5.091 1.00 34.01 87 LYS A CA 1
ATOM 1169 C C . LYS A 1 87 ? -23.098 -24.199 -5.560 1.00 34.26 87 LYS A C 1
ATOM 1170 O O . LYS A 1 87 ? -23.968 -24.541 -4.754 1.00 35.59 87 LYS A O 1
ATOM 1189 N N . THR A 1 88 ? -23.169 -24.448 -6.866 1.00 33.49 88 THR A N 1
ATOM 1190 C CA . THR A 1 88 ? -24.205 -25.297 -7.431 1.00 38.97 88 THR A CA 1
ATOM 1191 C C . THR A 1 88 ? -23.579 -26.265 -8.424 1.00 38.88 88 THR A C 1
ATOM 1192 O O . THR A 1 88 ? -22.547 -25.975 -9.034 1.00 35.46 88 THR A O 1
ATOM 1203 N N . ASP A 1 89 ? -24.225 -27.418 -8.585 1.00 42.15 89 ASP A N 1
ATOM 1204 C CA . ASP A 1 89 ? -23.709 -28.497 -9.425 1.00 44.12 89 ASP A CA 1
ATOM 1205 C C . ASP A 1 89 ? -24.900 -29.165 -10.098 1.00 43.86 89 ASP A C 1
ATOM 1206 O O . ASP A 1 89 ? -25.726 -29.783 -9.418 1.00 40.14 89 ASP A O 1
ATOM 1215 N N . VAL A 1 90 ? -25.005 -29.015 -11.416 1.00 43.19 90 VAL A N 1
ATOM 1216 C CA . VAL A 1 90 ? -26.024 -29.681 -12.221 1.00 38.38 90 VAL A CA 1
ATOM 1217 C C . VAL A 1 90 ? -25.353 -30.814 -12.990 1.00 42.03 90 VAL A C 1
ATOM 1218 O O . VAL A 1 90 ? -24.538 -30.565 -13.883 1.00 43.96 90 VAL A O 1
ATOM 1231 N N . GLN A 1 91 ? -25.732 -32.056 -12.694 1.00 47.50 91 GLN A N 1
ATOM 1232 C CA . GLN A 1 91 ? -25.114 -33.233 -13.294 1.00 52.49 91 GLN A CA 1
ATOM 1233 C C . GLN A 1 91 ? -26.154 -34.042 -14.056 1.00 52.80 91 GLN A C 1
ATOM 1234 O O . GLN A 1 91 ? -27.332 -34.070 -13.692 1.00 50.39 91 GLN A O 1
ATOM 1248 N N . LEU A 1 92 ? -25.701 -34.706 -15.120 1.00 54.98 92 LEU A N 1
ATOM 1249 C CA . LEU A 1 92 ? -26.582 -35.514 -15.955 1.00 61.57 92 LEU A CA 1
ATOM 1250 C C . LEU A 1 92 ? -26.640 -36.978 -15.518 1.00 78.42 92 LEU A C 1
ATOM 1251 O O . LEU A 1 92 ? -26.651 -37.271 -14.317 1.00 82.00 92 LEU A O 1
ATOM 1267 N N . ASN A 1 93 ? -26.682 -37.902 -16.485 1.00 91.69 93 ASN A N 1
ATOM 1268 C CA . ASN A 1 93 ? -26.872 -39.322 -16.200 1.00 99.39 93 ASN A CA 1
ATOM 1269 C C . ASN A 1 93 ? -25.990 -40.284 -16.984 1.00 103.00 93 ASN A C 1
ATOM 1270 O O . ASN A 1 93 ? -25.977 -41.468 -16.636 1.00 105.14 93 ASN A O 1
ATOM 1281 N N . ASP A 1 94 ? -25.251 -39.831 -18.002 1.00 104.63 94 ASP A N 1
ATOM 1282 C CA . ASP A 1 94 ? -24.695 -40.675 -19.064 1.00 104.87 94 ASP A CA 1
ATOM 1283 C C . ASP A 1 94 ? -25.826 -40.800 -20.069 1.00 103.17 94 ASP A C 1
ATOM 1284 O O . ASP A 1 94 ? -25.730 -40.352 -21.214 1.00 100.30 94 ASP A O 1
ATOM 1293 N N . GLU A 1 95 ? -26.911 -41.411 -19.613 1.00 104.81 95 GLU A N 1
ATOM 1294 C CA . GLU A 1 95 ? -28.196 -41.307 -20.280 1.00 105.98 95 GLU A CA 1
ATOM 1295 C C . GLU A 1 95 ? -28.619 -39.845 -20.269 1.00 108.05 95 GLU A C 1
ATOM 1296 O O . GLU A 1 95 ? -28.458 -39.150 -19.263 1.00 111.57 95 GLU A O 1
ATOM 1308 N N . LYS A 1 96 ? -29.163 -39.364 -21.384 1.00 105.71 96 LYS A N 1
ATOM 1309 C CA . LYS A 1 96 ? -29.560 -37.962 -21.441 1.00 99.82 96 LYS A CA 1
ATOM 1310 C C . LYS A 1 96 ? -30.847 -37.700 -20.676 1.00 95.46 96 LYS A C 1
ATOM 1311 O O . LYS A 1 96 ? -31.497 -36.670 -20.891 1.00 95.61 96 LYS A O 1
ATOM 1330 N N . THR A 1 97 ? -31.215 -38.611 -19.781 1.00 94.02 97 THR A N 1
ATOM 1331 C CA . THR A 1 97 ? -32.375 -38.476 -18.919 1.00 93.20 97 THR A CA 1
ATOM 1332 C C . THR A 1 97 ? -31.920 -38.340 -17.473 1.00 93.59 97 THR A C 1
ATOM 1333 O O . THR A 1 97 ? -30.949 -38.975 -17.064 1.00 106.77 97 THR A O 1
ATOM 1344 N N . LYS A 1 98 ? -32.637 -37.527 -16.705 1.00 81.84 98 LYS A N 1
ATOM 1345 C CA . LYS A 1 98 ? -32.365 -37.282 -15.289 1.00 73.02 98 LYS A CA 1
ATOM 1346 C C . LYS A 1 98 ? -31.155 -36.383 -15.042 1.00 61.05 98 LYS A C 1
ATOM 1347 O O . LYS A 1 98 ? -30.023 -36.735 -15.394 1.00 53.41 98 LYS A O 1
ATOM 1366 N N . VAL A 1 99 ? -31.396 -35.218 -14.439 1.00 57.33 99 VAL A N 1
ATOM 1367 C CA . VAL A 1 99 ? -30.344 -34.357 -13.911 1.00 55.55 99 VAL A CA 1
ATOM 1368 C C . VAL A 1 99 ? -30.429 -34.395 -12.390 1.00 49.16 99 VAL A C 1
ATOM 1369 O O . VAL A 1 99 ? -31.517 -34.503 -11.817 1.00 48.72 99 VAL A O 1
ATOM 1382 N N . ASN A 1 100 ? -29.275 -34.311 -11.735 1.00 42.12 100 ASN A N 1
ATOM 1383 C CA . ASN A 1 100 ? -29.201 -34.252 -10.277 1.00 41.83 100 ASN A CA 1
ATOM 1384 C C . ASN A 1 100 ? -28.504 -32.965 -9.858 1.00 39.05 100 ASN A C 1
ATOM 1385 O O . ASN A 1 100 ? -27.374 -32.698 -10.287 1.00 41.26 100 ASN A O 1
ATOM 1396 N N . VAL A 1 101 ? -29.177 -32.181 -9.012 1.00 36.19 101 VAL A N 1
ATOM 1397 C CA . VAL A 1 101 ? -28.732 -30.849 -8.620 1.00 34.82 101 VAL A CA 1
ATOM 1398 C C . VAL A 1 101 ? -28.221 -30.879 -7.189 1.00 33.43 101 VAL A C 1
ATOM 1399 O O . VAL A 1 101 ? -28.816 -31.524 -6.318 1.00 31.27 101 VAL A O 1
ATOM 1412 N N . THR A 1 102 ? -27.134 -30.153 -6.943 1.00 37.34 102 THR A N 1
ATOM 1413 C CA . THR A 1 102 ? -26.573 -29.992 -5.609 1.00 40.23 102 THR A CA 1
ATOM 1414 C C . THR A 1 102 ? -26.365 -28.510 -5.345 1.00 35.04 102 THR A C 1
ATOM 1415 O O . THR A 1 102 ? -25.781 -27.807 -6.173 1.00 34.33 102 THR A O 1
ATOM 1426 N N . ILE A 1 103 ? -26.838 -28.043 -4.193 1.00 33.99 103 ILE A N 1
ATOM 1427 C CA . ILE A 1 103 ? -26.774 -26.633 -3.825 1.00 35.98 103 ILE A CA 1
ATOM 1428 C C . ILE A 1 103 ? -26.099 -26.525 -2.464 1.00 36.14 103 ILE A C 1
ATOM 1429 O O . ILE A 1 103 ? -26.610 -27.056 -1.471 1.00 35.52 103 ILE A O 1
ATOM 1445 N N . ASP A 1 104 ? -24.963 -25.833 -2.414 1.00 34.67 104 ASP A N 1
ATOM 1446 C CA . ASP A 1 104 ? -24.249 -25.589 -1.167 1.00 34.02 104 ASP A CA 1
ATOM 1447 C C . ASP A 1 104 ? -24.646 -24.215 -0.649 1.00 33.54 104 ASP A C 1
ATOM 1448 O O . ASP A 1 104 ? -24.654 -23.242 -1.412 1.00 32.96 104 ASP A O 1
ATOM 1457 N N . VAL A 1 105 ? -24.972 -24.133 0.641 1.00 35.28 105 VAL A N 1
ATOM 1458 C CA . VAL A 1 105 ? -25.348 -22.868 1.257 1.00 38.40 105 VAL A CA 1
ATOM 1459 C C . VAL A 1 105 ? -24.438 -22.619 2.449 1.00 38.09 105 VAL A C 1
ATOM 1460 O O . VAL A 1 105 ? -24.004 -23.548 3.141 1.00 35.39 105 VAL A O 1
ATOM 1473 N N . ASN A 1 106 ? -24.148 -21.344 2.676 1.00 38.66 106 ASN A N 1
ATOM 1474 C CA . ASN A 1 106 ? -23.459 -20.874 3.869 1.00 42.31 106 ASN A CA 1
ATOM 1475 C C . ASN A 1 106 ? -24.471 -20.012 4.609 1.00 42.64 106 ASN A C 1
ATOM 1476 O O . ASN A 1 106 ? -24.689 -18.854 4.244 1.00 44.16 106 ASN A O 1
ATOM 1487 N N . GLU A 1 107 ? -25.090 -20.572 5.648 1.00 38.73 107 GLU A N 1
ATOM 1488 C CA . GLU A 1 107 ? -26.250 -19.909 6.231 1.00 32.14 107 GLU A CA 1
ATOM 1489 C C . GLU A 1 107 ? -25.833 -18.683 7.028 1.00 27.87 107 GLU A C 1
ATOM 1490 O O . GLU A 1 107 ? -26.514 -17.652 6.994 1.00 27.03 107 GLU A O 1
ATOM 1502 N N . GLY A 1 108 ? -24.730 -18.777 7.759 1.00 28.08 108 GLY A N 1
ATOM 1503 C CA . GLY A 1 108 ? -24.378 -17.734 8.688 1.00 29.47 108 GLY A CA 1
ATOM 1504 C C . GLY A 1 108 ? -25.358 -17.649 9.848 1.00 30.65 108 GLY A C 1
ATOM 1505 O O . GLY A 1 108 ? -26.237 -18.492 10.042 1.00 31.22 108 GLY A O 1
ATOM 1509 N N . LEU A 1 109 ? -25.203 -16.573 10.611 1.00 28.50 109 LEU A N 1
ATOM 1510 C CA . LEU A 1 109 ? -25.969 -16.380 11.827 1.00 29.51 109 LEU A CA 1
ATOM 1511 C C . LEU A 1 109 ? -27.356 -15.823 11.521 1.00 30.46 109 LEU A C 1
ATOM 1512 O O . LEU A 1 109 ? -27.593 -15.201 10.481 1.00 28.44 109 LEU A O 1
ATOM 1528 N N . GLN A 1 110 ? -28.279 -16.059 12.453 1.00 30.56 110 GLN A N 1
ATOM 1529 C CA . GLN A 1 110 ? -29.604 -15.452 12.423 1.00 30.46 110 GLN A CA 1
ATOM 1530 C C . GLN A 1 110 ? -29.573 -14.159 13.233 1.00 28.96 110 GLN A C 1
ATOM 1531 O O . GLN A 1 110 ? -29.304 -14.183 14.437 1.00 33.88 110 GLN A O 1
ATOM 1545 N N . TYR A 1 111 ? -29.855 -13.039 12.576 1.00 23.31 111 TYR A N 1
ATOM 1546 C CA . TYR A 1 111 ? -29.707 -11.719 13.169 1.00 22.91 111 TYR A CA 1
ATOM 1547 C C . TYR A 1 111 ? -31.041 -11.095 13.557 1.00 25.32 111 TYR A C 1
ATOM 1548 O O . TYR A 1 111 ? -32.068 -11.307 12.908 1.00 29.41 111 TYR A O 1
ATOM 1566 N N . ASP A 1 112 ? -31.002 -10.301 14.624 1.00 29.74 112 ASP A N 1
ATOM 1567 C CA . ASP A 1 112 ? -32.071 -9.370 14.951 1.00 32.34 112 ASP A CA 1
ATOM 1568 C C . ASP A 1 112 ? -31.742 -7.990 14.393 1.00 32.25 112 ASP A C 1
ATOM 1569 O O . ASP A 1 112 ? -30.577 -7.606 14.282 1.00 31.53 112 ASP A O 1
ATOM 1578 N N . LEU A 1 113 ? -32.785 -7.246 14.041 1.00 33.88 113 LEU A N 1
ATOM 1579 C CA . LEU A 1 113 ? -32.636 -5.859 13.610 1.00 37.37 113 LEU A CA 1
ATOM 1580 C C . LEU A 1 113 ? -32.599 -4.969 14.846 1.00 34.81 113 LEU A C 1
ATOM 1581 O O . LEU A 1 113 ? -33.594 -4.869 15.570 1.00 34.71 113 LEU A O 1
ATOM 1597 N N . ARG A 1 114 ? -31.461 -4.318 15.099 1.00 30.80 114 ARG A N 1
ATOM 1598 C CA . ARG A 1 114 ? -31.373 -3.452 16.270 1.00 29.78 114 ARG A CA 1
ATOM 1599 C C . ARG A 1 114 ? -31.733 -2.004 15.968 1.00 31.49 114 ARG A C 1
ATOM 1600 O O . ARG A 1 114 ? -32.168 -1.283 16.873 1.00 35.51 114 ARG A O 1
ATOM 1621 N N . SER A 1 115 ? -31.571 -1.548 14.730 1.00 29.65 115 SER A N 1
ATOM 1622 C CA . SER A 1 115 ? -31.858 -0.150 14.436 1.00 30.34 115 SER A CA 1
ATOM 1623 C C . SER A 1 115 ? -31.923 0.063 12.933 1.00 30.62 115 SER A C 1
ATOM 1624 O O . SER A 1 115 ? -31.486 -0.780 12.144 1.00 29.26 115 SER A O 1
ATOM 1632 N N . ALA A 1 116 ? -32.487 1.210 12.558 1.00 31.14 116 ALA A N 1
ATOM 1633 C CA . ALA A 1 116 ? -32.645 1.604 11.167 1.00 31.15 116 ALA A CA 1
ATOM 1634 C C . ALA A 1 116 ? -32.583 3.123 11.096 1.00 30.14 116 ALA A C 1
ATOM 1635 O O . ALA A 1 116 ? -33.170 3.814 11.932 1.00 32.38 116 ALA A O 1
ATOM 1642 N N . ARG A 1 117 ? -31.875 3.636 10.094 1.00 27.95 117 ARG A N 1
ATOM 1643 C CA . ARG A 1 117 ? -31.735 5.074 9.908 1.00 31.64 117 ARG A CA 1
ATOM 1644 C C . ARG A 1 117 ? -31.852 5.412 8.428 1.00 27.72 117 ARG A C 1
ATOM 1645 O O . ARG A 1 117 ? -31.616 4.572 7.556 1.00 25.26 117 ARG A O 1
ATOM 1666 N N . ILE A 1 118 ? -32.221 6.664 8.162 1.00 25.13 118 ILE A N 1
ATOM 1667 C CA . ILE A 1 118 ? -32.319 7.207 6.812 1.00 23.53 118 ILE A CA 1
ATOM 1668 C C . ILE A 1 118 ? -31.277 8.305 6.668 1.00 24.79 118 ILE A C 1
ATOM 1669 O O . ILE A 1 118 ? -31.168 9.183 7.534 1.00 25.81 118 ILE A O 1
ATOM 1685 N N . ILE A 1 119 ? -30.518 8.262 5.574 1.00 26.55 119 ILE A N 1
ATOM 1686 C CA . ILE A 1 119 ? -29.555 9.303 5.248 1.00 30.56 119 ILE A CA 1
ATOM 1687 C C . ILE A 1 119 ? -29.629 9.576 3.753 1.00 30.03 119 ILE A C 1
ATOM 1688 O O . ILE A 1 119 ? -30.187 8.794 2.979 1.00 31.04 119 ILE A O 1
ATOM 1704 N N . GLY A 1 120 ? -29.046 10.708 3.355 1.00 28.11 120 GLY A N 1
ATOM 1705 C CA . GLY A 1 120 ? -28.809 11.004 1.957 1.00 28.50 120 GLY A CA 1
ATOM 1706 C C . GLY A 1 120 ? -29.503 12.300 1.539 1.00 27.33 120 GLY A C 1
ATOM 1707 O O . GLY A 1 120 ? -29.629 13.238 2.303 1.00 25.01 120 GLY A O 1
ATOM 1711 N N . ASN A 1 121 ? -29.953 12.297 0.285 1.00 27.30 121 ASN A N 1
ATOM 1712 C CA . ASN A 1 121 ? -30.636 13.448 -0.295 1.00 26.93 121 ASN A CA 1
ATOM 1713 C C . ASN A 1 121 ? -32.135 13.176 -0.223 1.00 24.38 121 ASN A C 1
ATOM 1714 O O . ASN A 1 121 ? -32.670 12.371 -0.992 1.00 24.12 121 ASN A O 1
ATOM 1725 N N . LEU A 1 122 ? -32.805 13.856 0.702 1.00 25.32 122 LEU A N 1
ATOM 1726 C CA . LEU A 1 122 ? -34.162 13.528 1.111 1.00 29.87 122 LEU A CA 1
ATOM 1727 C C . LEU A 1 122 ? -35.215 14.447 0.498 1.00 32.26 122 LEU A C 1
ATOM 1728 O O . LEU A 1 122 ? -36.379 14.401 0.912 1.00 34.16 122 LEU A O 1
ATOM 1744 N N . GLY A 1 123 ? -34.843 15.264 -0.485 1.00 32.38 123 GLY A N 1
ATOM 1745 C CA . GLY A 1 123 ? -35.788 16.146 -1.144 1.00 29.76 123 GLY A CA 1
ATOM 1746 C C . GLY A 1 123 ? -36.622 16.994 -0.205 1.00 28.15 123 GLY A C 1
ATOM 1747 O O . GLY A 1 123 ? -37.791 17.273 -0.492 1.00 30.02 123 GLY A O 1
ATOM 1751 N N . GLY A 1 124 ? -36.037 17.416 0.915 1.00 26.45 124 GLY A N 1
ATOM 1752 C CA . GLY A 1 124 ? -36.747 18.231 1.884 1.00 28.66 124 GLY A CA 1
ATOM 1753 C C . GLY A 1 124 ? -37.807 17.510 2.685 1.00 28.51 124 GLY A C 1
ATOM 1754 O O . GLY A 1 124 ? -38.611 18.165 3.356 1.00 26.19 124 GLY A O 1
ATOM 1758 N N . MET A 1 125 ? -37.844 16.180 2.629 1.00 28.96 125 MET A N 1
ATOM 1759 C CA . MET A 1 125 ? -38.894 15.395 3.265 1.00 29.80 125 MET A CA 1
ATOM 1760 C C . MET A 1 125 ? -38.378 14.627 4.477 1.00 30.46 125 MET A C 1
ATOM 1761 O O . MET A 1 125 ? -38.998 13.646 4.898 1.00 33.97 125 MET A O 1
ATOM 1775 N N . SER A 1 126 ? -37.241 15.052 5.034 1.00 26.41 126 SER A N 1
ATOM 1776 C CA . SER A 1 126 ? -36.628 14.350 6.158 1.00 26.86 126 SER A CA 1
ATOM 1777 C C . SER A 1 126 ? -37.647 13.990 7.234 1.00 25.49 126 SER A C 1
ATOM 1778 O O . SER A 1 126 ? -37.723 12.838 7.671 1.00 29.18 126 SER A O 1
ATOM 1786 N N . ALA A 1 127 ? -38.456 14.964 7.660 1.00 24.06 127 ALA A N 1
ATOM 1787 C CA . ALA A 1 127 ? -39.387 14.730 8.762 1.00 27.47 127 ALA A CA 1
ATOM 1788 C C . ALA A 1 127 ? -40.534 13.813 8.359 1.00 26.68 127 ALA A C 1
ATOM 1789 O O . ALA A 1 127 ? -41.085 13.100 9.205 1.00 26.86 127 ALA A O 1
ATOM 1796 N N . GLU A 1 128 ? -40.919 13.828 7.085 1.00 26.08 128 GLU A N 1
ATOM 1797 C CA . GLU A 1 128 ? -42.013 12.990 6.615 1.00 28.20 128 GLU A CA 1
ATOM 1798 C C . GLU A 1 128 ? -41.564 11.563 6.317 1.00 27.96 128 GLU A C 1
ATOM 1799 O O . GLU A 1 128 ? -42.401 10.656 6.303 1.00 28.43 128 GLU A O 1
ATOM 1811 N N . LEU A 1 129 ? -40.266 11.350 6.081 1.00 25.20 129 LEU A N 1
ATOM 1812 C CA . LEU A 1 129 ? -39.737 10.009 5.844 1.00 22.32 129 LEU A CA 1
ATOM 1813 C C . LEU A 1 129 ? -39.479 9.263 7.148 1.00 25.87 129 LEU A C 1
ATOM 1814 O O . LEU A 1 129 ? -39.673 8.043 7.218 1.00 25.49 129 LEU A O 1
ATOM 1830 N N . GLU A 1 130 ? -39.006 9.967 8.172 1.00 31.34 130 GLU A N 1
ATOM 1831 C CA . GLU A 1 130 ? -38.673 9.328 9.444 1.00 35.45 130 GLU A CA 1
ATOM 1832 C C . GLU A 1 130 ? -39.785 8.445 9.994 1.00 34.24 130 GLU A C 1
ATOM 1833 O O . GLU A 1 130 ? -39.492 7.309 10.401 1.00 34.07 130 GLU A O 1
ATOM 1845 N N . PRO A 1 131 ? -41.047 8.883 10.053 1.00 31.31 131 PRO A N 1
ATOM 1846 C CA . PRO A 1 131 ? -42.093 8.008 10.609 1.00 28.25 131 PRO A CA 1
ATOM 1847 C C . PRO A 1 131 ? -42.257 6.689 9.875 1.00 25.28 131 PRO A C 1
ATOM 1848 O O . PRO A 1 131 ? -42.835 5.754 10.441 1.00 26.74 131 PRO A O 1
ATOM 1859 N N . LEU A 1 132 ? -41.788 6.580 8.633 1.00 24.59 132 LEU A N 1
ATOM 1860 C CA . LEU A 1 132 ? -41.902 5.315 7.915 1.00 23.22 132 LEU A CA 1
ATOM 1861 C C . LEU A 1 132 ? -41.045 4.216 8.530 1.00 23.12 132 LEU A C 1
ATOM 1862 O O . LEU A 1 132 ? -41.346 3.034 8.333 1.00 24.39 132 LEU A O 1
ATOM 1878 N N . LEU A 1 133 ? -39.985 4.570 9.256 1.00 24.46 133 LEU A N 1
ATOM 1879 C CA . LEU A 1 133 ? -39.172 3.560 9.923 1.00 29.63 133 LEU A CA 1
ATOM 1880 C C . LEU A 1 133 ? -39.906 2.872 11.068 1.00 38.14 133 LEU A C 1
ATOM 1881 O O . LEU A 1 133 ? -39.380 1.899 11.618 1.00 43.34 133 LEU A O 1
ATOM 1897 N N . SER A 1 134 ? -41.105 3.335 11.429 1.00 38.90 134 SER A N 1
ATOM 1898 C CA . SER A 1 134 ? -41.849 2.718 12.521 1.00 40.17 134 SER A CA 1
ATOM 1899 C C . SER A 1 134 ? -42.441 1.369 12.136 1.00 37.04 134 SER A C 1
ATOM 1900 O O . SER A 1 134 ? -42.712 0.550 13.021 1.00 42.33 134 SER A O 1
ATOM 1908 N N . ALA A 1 135 ? -42.647 1.115 10.844 1.00 31.84 135 ALA A N 1
ATOM 1909 C CA . ALA A 1 135 ? -43.133 -0.186 10.397 1.00 33.51 135 ALA A CA 1
ATOM 1910 C C . ALA A 1 135 ? -42.186 -1.331 10.729 1.00 35.56 135 ALA A C 1
ATOM 1911 O O . ALA A 1 135 ? -42.597 -2.494 10.641 1.00 48.12 135 ALA A O 1
ATOM 1918 N N . LEU A 1 136 ? -40.949 -1.043 11.117 1.00 32.07 136 LEU A N 1
ATOM 1919 C CA . LEU A 1 136 ? -39.958 -2.078 11.366 1.00 31.93 136 LEU A CA 1
ATOM 1920 C C . LEU A 1 136 ? -40.062 -2.590 12.795 1.00 38.20 136 LEU A C 1
ATOM 1921 O O . LEU A 1 136 ? -40.475 -1.872 13.711 1.00 42.30 136 LEU A O 1
ATOM 1937 N N . HIS A 1 137 ? -39.671 -3.844 12.975 1.00 38.15 137 HIS A N 1
ATOM 1938 C CA . HIS A 1 137 ? -39.784 -4.529 14.257 1.00 37.50 137 HIS A CA 1
ATOM 1939 C C . HIS A 1 137 ? -38.381 -4.660 14.834 1.00 36.89 137 HIS A C 1
ATOM 1940 O O . HIS A 1 137 ? -37.634 -5.584 14.495 1.00 38.89 137 HIS A O 1
ATOM 1954 N N . LEU A 1 138 ? -38.038 -3.722 15.707 1.00 31.60 138 LEU A N 1
ATOM 1955 C CA . LEU A 1 138 ? -36.712 -3.644 16.282 1.00 29.10 138 LEU A CA 1
ATOM 1956 C C . LEU A 1 138 ? -36.556 -4.713 17.351 1.00 30.64 138 LEU A C 1
ATOM 1957 O O . LEU A 1 138 ? -37.523 -5.107 18.008 1.00 32.48 138 LEU A O 1
ATOM 1973 N N . ASN A 1 139 ? -35.324 -5.191 17.514 1.00 32.58 139 ASN A N 1
ATOM 1974 C CA . ASN A 1 139 ? -35.025 -6.237 18.484 1.00 35.23 139 ASN A CA 1
ATOM 1975 C C . ASN A 1 139 ? -35.815 -7.503 18.179 1.00 38.90 139 ASN A C 1
ATOM 1976 O O . ASN A 1 139 ? -36.137 -8.287 19.075 1.00 44.11 139 ASN A O 1
ATOM 1987 N N . ASP A 1 140 ? -36.113 -7.708 16.903 1.00 37.69 140 ASP A N 1
ATOM 1988 C CA . ASP A 1 140 ? -36.810 -8.885 16.420 1.00 36.84 140 ASP A CA 1
ATOM 1989 C C . ASP A 1 140 ? -36.036 -9.400 15.213 1.00 34.41 140 ASP A C 1
ATOM 1990 O O . ASP A 1 140 ? -35.159 -8.715 14.681 1.00 32.65 140 ASP A O 1
ATOM 1999 N N . THR A 1 141 ? -36.340 -10.627 14.795 1.00 37.70 141 THR A N 1
ATOM 2000 C CA . THR A 1 141 ? -35.607 -11.237 13.691 1.00 39.17 141 THR A CA 1
ATOM 2001 C C . THR A 1 141 ? -35.583 -10.308 12.484 1.00 31.84 141 THR A C 1
ATOM 2002 O O . THR A 1 141 ? -36.617 -9.775 12.072 1.00 28.92 141 THR A O 1
ATOM 2013 N N . PHE A 1 142 ? -34.391 -10.115 11.919 1.00 27.69 142 PHE A N 1
ATOM 2014 C CA . PHE A 1 142 ? -34.263 -9.311 10.711 1.00 26.89 142 PHE A CA 1
ATOM 2015 C C . PHE A 1 142 ? -35.073 -9.929 9.581 1.00 27.54 142 PHE A C 1
ATOM 2016 O O . PHE A 1 142 ? -35.019 -11.139 9.352 1.00 26.17 142 PHE A O 1
ATOM 2033 N N . ARG A 1 143 ? -35.825 -9.092 8.873 1.00 31.13 143 ARG A N 1
ATOM 2034 C CA . AR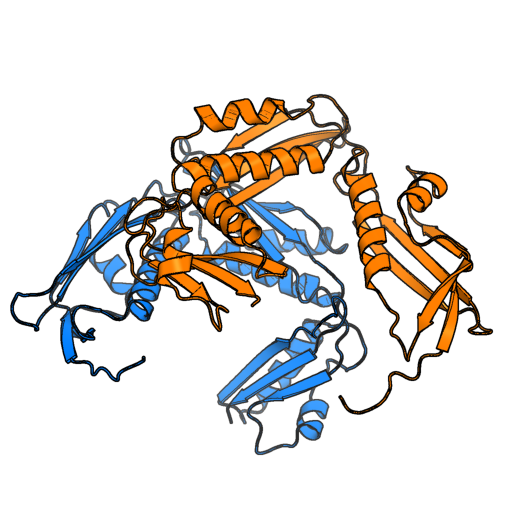G A 1 143 ? -36.665 -9.535 7.762 1.00 33.60 143 ARG A CA 1
ATOM 2035 C C . ARG A 1 143 ? -36.452 -8.581 6.588 1.00 28.99 143 ARG A C 1
ATOM 2036 O O . ARG A 1 143 ? -36.954 -7.452 6.598 1.00 29.53 143 ARG A O 1
ATOM 2057 N N . ARG A 1 144 ? -35.697 -9.035 5.584 1.00 26.15 144 ARG A N 1
ATOM 2058 C CA . ARG A 1 144 ? -35.415 -8.212 4.407 1.00 25.85 144 ARG A CA 1
ATOM 2059 C C . ARG A 1 144 ? -36.681 -7.612 3.812 1.00 26.15 144 ARG A C 1
ATOM 2060 O O . ARG A 1 144 ? -36.690 -6.445 3.407 1.00 24.56 144 ARG A O 1
ATOM 2081 N N . SER A 1 145 ? -37.756 -8.400 3.728 1.00 26.78 145 SER A N 1
ATOM 2082 C CA . SER A 1 145 ? -38.950 -7.925 3.040 1.00 28.58 145 SER A CA 1
ATOM 2083 C C . SER A 1 145 ? -39.595 -6.759 3.779 1.00 25.61 145 SER A C 1
ATOM 2084 O O . SER A 1 145 ? -40.249 -5.920 3.149 1.00 28.31 145 SER A O 1
ATOM 2092 N N . ASP A 1 146 ? -39.417 -6.679 5.103 1.00 24.72 146 ASP A N 1
ATOM 2093 C CA . ASP A 1 146 ? -39.828 -5.482 5.836 1.00 25.41 146 ASP A CA 1
ATOM 2094 C C . ASP A 1 146 ? -39.025 -4.259 5.406 1.00 27.24 146 ASP A C 1
ATOM 2095 O O . ASP A 1 146 ? -39.566 -3.149 5.325 1.00 27.15 146 ASP A O 1
ATOM 2104 N N . ILE A 1 147 ? -37.721 -4.431 5.170 1.00 26.73 147 ILE A N 1
ATOM 2105 C CA . ILE A 1 147 ? -36.903 -3.317 4.699 1.00 24.84 147 ILE A CA 1
ATOM 2106 C C . ILE A 1 147 ? -37.328 -2.910 3.297 1.00 28.32 147 ILE A C 1
ATOM 2107 O O . ILE A 1 147 ? -37.448 -1.715 2.992 1.00 26.98 147 ILE A O 1
ATOM 2123 N N . ALA A 1 148 ? -37.578 -3.894 2.427 1.00 27.97 148 ALA A N 1
ATOM 2124 C CA . ALA A 1 148 ? -38.011 -3.583 1.071 1.00 25.72 148 ALA A CA 1
ATOM 2125 C C . ALA A 1 148 ? -39.302 -2.775 1.085 1.00 24.56 148 ALA A C 1
ATOM 2126 O O . ALA A 1 148 ? -39.476 -1.855 0.277 1.00 23.82 148 ALA A O 1
ATOM 2133 N N . ASP A 1 149 ? -40.207 -3.084 2.016 1.00 25.11 149 ASP A N 1
ATOM 2134 C CA . ASP A 1 149 ? -41.463 -2.344 2.102 1.00 25.89 149 ASP A CA 1
ATOM 2135 C C . ASP A 1 149 ? -41.221 -0.896 2.515 1.00 24.37 149 ASP A C 1
ATOM 2136 O O . ASP A 1 149 ? -41.894 0.016 2.023 1.00 26.47 149 ASP A O 1
ATOM 2145 N N . VAL A 1 150 ? -40.278 -0.662 3.428 1.00 22.01 150 VAL A N 1
ATOM 2146 C CA . VAL A 1 150 ? -39.946 0.711 3.798 1.00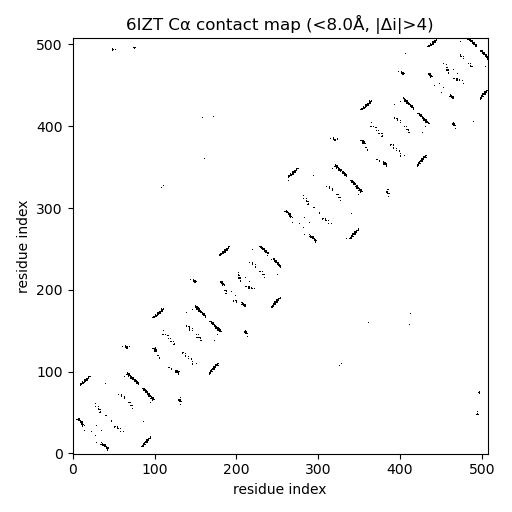 22.55 150 VAL A CA 1
ATOM 2147 C C . VAL A 1 150 ? -39.325 1.436 2.614 1.00 21.27 150 VAL A C 1
ATOM 2148 O O . VAL A 1 150 ? -39.587 2.624 2.388 1.00 20.65 150 VAL A O 1
ATOM 2161 N N . GLU A 1 151 ? -38.487 0.737 1.845 1.00 23.12 151 GLU A N 1
ATOM 2162 C CA . GLU A 1 151 ? -37.882 1.348 0.667 1.00 25.31 151 GLU A CA 1
ATOM 2163 C C . GLU A 1 151 ? -38.950 1.838 -0.303 1.00 25.30 151 GLU A C 1
ATOM 2164 O O . GLU A 1 151 ? -38.862 2.955 -0.827 1.00 21.11 151 GLU A O 1
ATOM 2176 N N . ASN A 1 152 ? -39.971 1.019 -0.554 1.00 28.71 152 ASN A N 1
ATOM 2177 C CA . ASN A 1 152 ? -41.025 1.421 -1.478 1.00 32.91 152 ASN A CA 1
ATOM 2178 C C . ASN A 1 152 ? -41.861 2.559 -0.905 1.00 25.17 152 ASN A C 1
ATOM 2179 O O . ASN A 1 152 ? -42.284 3.456 -1.643 1.00 22.53 152 ASN A O 1
ATOM 2190 N N . ALA A 1 153 ? -42.110 2.542 0.405 1.00 22.36 153 ALA A N 1
ATOM 2191 C CA . ALA A 1 153 ? -42.834 3.644 1.033 1.00 22.08 153 ALA A CA 1
ATOM 2192 C C . ALA A 1 153 ? -42.042 4.942 0.950 1.00 20.45 153 ALA A C 1
ATOM 2193 O O . ALA A 1 153 ? -42.618 6.020 0.767 1.00 20.99 153 ALA A O 1
ATOM 2200 N N . ILE A 1 154 ? -40.719 4.862 1.102 1.00 20.38 154 ILE A N 1
ATOM 2201 C CA . ILE A 1 154 ? -39.880 6.044 0.931 1.00 23.10 154 ILE A CA 1
ATOM 2202 C C . ILE A 1 154 ? -40.013 6.581 -0.485 1.00 24.55 154 ILE A C 1
ATOM 2203 O O . ILE A 1 154 ? -40.166 7.790 -0.695 1.00 22.33 154 ILE A O 1
ATOM 2219 N N . LYS A 1 155 ? -39.980 5.689 -1.479 1.00 26.24 155 LYS A N 1
ATOM 2220 C CA . LYS A 1 155 ? -40.094 6.124 -2.867 1.00 25.14 155 LYS A CA 1
ATOM 2221 C C . LYS A 1 155 ? -41.466 6.718 -3.156 1.00 23.29 155 LYS A C 1
ATOM 2222 O O . LYS A 1 155 ? -41.575 7.696 -3.906 1.00 23.31 155 LYS A O 1
ATOM 2241 N N . ALA A 1 156 ? -42.525 6.147 -2.578 1.00 20.27 156 ALA A N 1
ATOM 2242 C CA . ALA A 1 156 ? -43.852 6.713 -2.795 1.00 18.88 156 ALA A CA 1
ATOM 2243 C C . ALA A 1 156 ? -43.961 8.091 -2.160 1.00 18.73 156 ALA A C 1
ATOM 2244 O O . ALA A 1 156 ? -44.527 9.015 -2.755 1.00 20.51 156 ALA A O 1
ATOM 2251 N N . LYS A 1 157 ? -43.387 8.256 -0.969 1.00 17.85 157 LYS A N 1
ATOM 2252 C CA . LYS A 1 157 ? -43.439 9.540 -0.278 1.00 17.65 157 LYS A CA 1
ATOM 2253 C C . LYS A 1 157 ? -42.711 10.610 -1.076 1.00 19.42 157 LYS A C 1
ATOM 2254 O O . LYS A 1 157 ? -43.258 11.685 -1.348 1.00 22.00 157 LYS A O 1
ATOM 2273 N N . LEU A 1 158 ? -41.477 10.321 -1.483 1.00 17.29 158 LEU A N 1
ATOM 2274 C CA . LEU A 1 158 ? -40.725 11.276 -2.285 1.00 18.18 158 LEU A CA 1
ATOM 2275 C C . LEU A 1 158 ? -41.445 11.556 -3.595 1.00 17.30 158 LEU A C 1
ATOM 2276 O O . LEU A 1 158 ? -41.359 12.667 -4.131 1.00 19.16 158 LEU A O 1
ATOM 2292 N N . GLY A 1 159 ? -42.169 10.564 -4.113 1.00 18.04 159 GLY A N 1
ATOM 2293 C CA . GLY A 1 159 ? -42.940 10.754 -5.326 1.00 18.00 159 GLY A CA 1
ATOM 2294 C C . GLY A 1 159 ? -44.013 11.816 -5.203 1.00 17.30 159 GLY A C 1
ATOM 2295 O O . GLY A 1 159 ? -44.445 12.372 -6.217 1.00 19.74 159 GLY A O 1
ATOM 2299 N N . GLU A 1 160 ? -44.491 12.081 -3.979 1.00 19.41 160 GLU A N 1
ATOM 2300 C CA . GLU A 1 160 ? -45.477 13.144 -3.798 1.00 24.59 160 GLU A CA 1
ATOM 2301 C C . GLU A 1 160 ? -44.972 14.477 -4.326 1.00 24.03 160 GLU A C 1
ATOM 2302 O O . GLU A 1 160 ? -45.764 15.293 -4.812 1.00 25.30 160 GLU A O 1
ATOM 2314 N N . ARG A 1 161 ? -43.674 14.729 -4.198 1.00 22.30 161 ARG A N 1
ATOM 2315 C CA . ARG A 1 161 ? -43.075 16.007 -4.543 1.00 21.13 161 ARG A CA 1
ATOM 2316 C C . ARG A 1 161 ? -42.360 15.987 -5.884 1.00 20.94 161 ARG A C 1
ATOM 2317 O O . ARG A 1 161 ? -41.644 16.940 -6.202 1.00 21.37 161 ARG A O 1
ATOM 2338 N N . GLY A 1 162 ? -42.483 14.907 -6.649 1.00 19.63 162 GLY A N 1
ATOM 2339 C CA . GLY A 1 162 ? -41.938 14.865 -7.991 1.00 18.69 162 GLY A CA 1
ATOM 2340 C C . GLY A 1 162 ? -40.741 13.968 -8.158 1.00 19.61 162 GLY A C 1
ATOM 2341 O O . GLY A 1 162 ? -40.303 13.761 -9.301 1.00 18.76 162 GLY A O 1
ATOM 2345 N N . TYR A 1 163 ? -40.178 13.452 -7.064 1.00 20.46 163 TYR A N 1
ATOM 2346 C CA . TYR A 1 163 ? -38.952 12.658 -7.123 1.00 19.89 163 TYR A CA 1
ATOM 2347 C C . TYR A 1 163 ? -39.281 11.206 -7.480 1.00 21.51 163 TYR A C 1
ATOM 2348 O O . TYR A 1 163 ? -39.093 10.273 -6.694 1.00 20.21 163 TYR A O 1
ATOM 2366 N N . GLY A 1 164 ? -39.790 11.030 -8.702 1.00 23.22 164 GLY A N 1
ATOM 2367 C CA . GLY A 1 164 ? -40.288 9.742 -9.151 1.00 22.58 164 GLY A CA 1
ATOM 2368 C C . GLY A 1 164 ? -39.212 8.710 -9.419 1.00 24.27 164 GLY A C 1
ATOM 2369 O O . GLY A 1 164 ? -39.541 7.531 -9.593 1.00 26.77 164 GLY A O 1
ATOM 2373 N N . SER A 1 165 ? -37.947 9.125 -9.482 1.00 22.49 165 SER A N 1
ATOM 2374 C CA . SER A 1 165 ? -36.840 8.211 -9.727 1.00 24.62 165 SER A CA 1
ATOM 2375 C C . SER A 1 165 ? -35.946 8.044 -8.502 1.00 26.72 165 SER A C 1
ATOM 2376 O O . SER A 1 165 ? -34.779 7.667 -8.636 1.00 30.08 165 SER A O 1
ATOM 2384 N N . ALA A 1 166 ? -36.463 8.338 -7.313 1.00 27.71 166 ALA A N 1
ATOM 2385 C CA . ALA A 1 166 ? -35.668 8.214 -6.100 1.00 29.15 166 ALA A CA 1
ATOM 2386 C C . ALA A 1 166 ? -35.137 6.795 -5.953 1.00 26.37 166 ALA A C 1
ATOM 2387 O O . ALA A 1 166 ? -35.828 5.818 -6.257 1.00 23.08 166 ALA A O 1
ATOM 2394 N N . THR A 1 167 ? -33.903 6.684 -5.479 1.00 26.64 167 THR A N 1
ATOM 2395 C CA . THR A 1 167 ? -33.307 5.395 -5.166 1.00 27.90 167 THR A CA 1
ATOM 2396 C C . THR A 1 167 ? -33.172 5.259 -3.657 1.00 28.71 167 THR A C 1
ATOM 2397 O O . THR A 1 167 ? -33.010 6.250 -2.938 1.00 26.46 167 THR A O 1
ATOM 2408 N N . VAL A 1 168 ? -33.241 4.018 -3.187 1.00 29.46 168 VAL A N 1
ATOM 2409 C CA . VAL A 1 168 ? -32.947 3.681 -1.800 1.00 27.09 168 VAL A CA 1
ATOM 2410 C C . VAL A 1 168 ? -32.110 2.414 -1.800 1.00 27.73 168 VAL A C 1
ATOM 2411 O O . VAL A 1 168 ? -32.409 1.455 -2.519 1.00 26.95 168 VAL A O 1
ATOM 2424 N N . ASN A 1 169 ? -31.062 2.407 -0.985 1.00 29.19 169 ASN A N 1
ATOM 2425 C CA . ASN A 1 169 ? -30.151 1.274 -0.910 1.00 30.50 169 ASN A CA 1
ATOM 2426 C C . ASN A 1 169 ? -29.886 0.962 0.555 1.00 25.44 169 ASN A C 1
ATOM 2427 O O . ASN A 1 169 ? -29.446 1.837 1.305 1.00 21.16 169 ASN A O 1
ATOM 2438 N N . SER A 1 170 ? -30.164 -0.273 0.961 1.00 26.15 170 SER A N 1
ATOM 2439 C CA . SER A 1 170 ? -30.004 -0.685 2.349 1.00 28.65 170 SER A CA 1
ATOM 2440 C C . SER A 1 170 ? -28.573 -1.149 2.566 1.00 28.23 170 SER A C 1
ATOM 2441 O O . SER A 1 170 ? -28.069 -1.996 1.822 1.00 27.93 170 SER A O 1
ATOM 2449 N N . VAL A 1 171 ? -27.920 -0.584 3.579 1.00 30.27 171 VAL A N 1
ATOM 2450 C CA . VAL A 1 171 ? -26.504 -0.791 3.836 1.00 32.75 171 VAL A CA 1
ATOM 2451 C C . VAL A 1 171 ? -26.367 -1.352 5.256 1.00 32.71 171 VAL A C 1
ATOM 2452 O O . VAL A 1 171 ? -26.755 -0.683 6.218 1.00 30.46 171 VAL A O 1
ATOM 2465 N N . PRO A 1 172 ? -25.842 -2.565 5.436 1.00 34.71 172 PRO A N 1
ATOM 2466 C CA . PRO A 1 172 ? -25.824 -3.194 6.764 1.00 35.76 172 PRO A CA 1
ATOM 2467 C C . PRO A 1 172 ? -24.568 -2.943 7.587 1.00 34.14 172 PRO A C 1
ATOM 2468 O O . PRO A 1 172 ? -23.468 -2.744 7.069 1.00 32.15 172 PRO A O 1
ATOM 2479 N N . ASP A 1 173 ? -24.760 -2.967 8.909 1.00 33.40 173 ASP A N 1
ATOM 2480 C CA . ASP A 1 173 ? -23.667 -2.984 9.882 1.00 29.37 173 ASP A CA 1
ATOM 2481 C C . ASP A 1 173 ? -23.894 -4.159 10.827 1.00 28.25 173 ASP A C 1
ATOM 2482 O O . ASP A 1 173 ? -24.828 -4.132 11.636 1.00 26.22 173 ASP A O 1
ATOM 2491 N N . PHE A 1 174 ? -23.049 -5.183 10.729 1.00 28.42 174 PHE A N 1
ATOM 2492 C CA . PHE A 1 174 ? -23.252 -6.435 11.451 1.00 29.17 174 PHE A CA 1
ATOM 2493 C C . PHE A 1 174 ? -22.522 -6.460 12.789 1.00 33.25 174 PHE A C 1
ATOM 2494 O O . PHE A 1 174 ? -21.364 -6.045 12.889 1.00 30.60 174 PHE A O 1
ATOM 2511 N N . ASP A 1 175 ? -23.212 -6.967 13.812 1.00 38.08 175 ASP A N 1
ATOM 2512 C CA . ASP A 1 175 ? -22.618 -7.295 15.109 1.00 38.90 175 ASP A CA 1
ATOM 2513 C C . ASP A 1 175 ? -22.793 -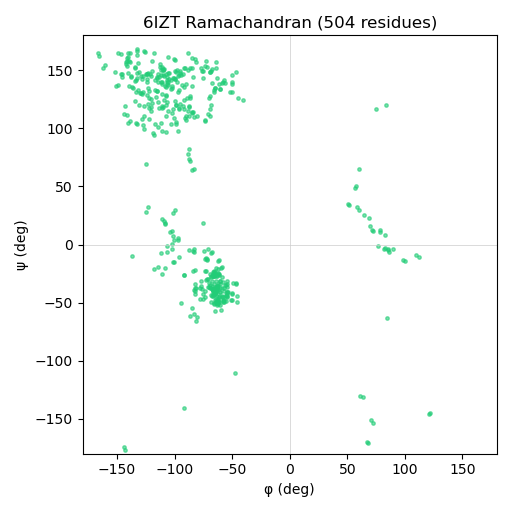8.799 15.312 1.00 35.77 175 ASP A C 1
ATOM 2514 O O . ASP A 1 175 ? -23.826 -9.247 15.817 1.00 34.77 175 ASP A O 1
ATOM 2523 N N . ASP A 1 176 ? -21.772 -9.576 14.945 1.00 33.41 176 ASP A N 1
ATOM 2524 C CA . ASP A 1 176 ? -21.892 -11.029 15.001 1.00 37.10 176 ASP A CA 1
ATOM 2525 C C . ASP A 1 176 ? -21.918 -11.541 16.436 1.00 37.46 176 ASP A C 1
ATOM 2526 O O . ASP A 1 176 ? -22.628 -12.506 16.741 1.00 34.76 176 ASP A O 1
ATOM 2535 N N . ALA A 1 177 ? -21.149 -10.910 17.330 1.00 40.53 177 ALA A N 1
ATOM 2536 C CA . ALA A 1 177 ? -21.111 -11.350 18.723 1.00 42.74 177 ALA A CA 1
ATOM 2537 C C . ALA A 1 177 ? -22.504 -11.390 19.335 1.00 43.70 177 ALA A C 1
ATOM 2538 O O . ALA A 1 177 ? -22.856 -12.350 20.032 1.00 46.60 177 ALA A O 1
ATOM 2545 N N . ASN A 1 178 ? -23.311 -10.359 19.088 1.00 39.84 178 ASN A N 1
ATOM 2546 C CA . ASN A 1 178 ? -24.650 -10.271 19.652 1.00 40.89 178 ASN A CA 1
ATOM 2547 C C . ASN A 1 178 ? -25.726 -10.624 18.641 1.00 37.56 178 ASN A C 1
ATOM 2548 O O . ASN A 1 178 ? -26.911 -10.591 18.983 1.00 33.85 178 ASN A O 1
ATOM 2559 N N . LYS A 1 179 ? -25.343 -10.962 17.411 1.00 39.61 179 LYS A N 1
ATOM 2560 C CA . LYS A 1 179 ? -26.296 -11.382 16.391 1.00 34.40 179 LYS A CA 1
ATOM 2561 C C . LYS A 1 179 ? -27.349 -10.301 16.165 1.00 30.78 179 LYS A C 1
ATOM 2562 O O . LYS A 1 179 ? -28.555 -10.554 16.187 1.00 29.98 179 LYS A O 1
ATOM 2581 N N . THR A 1 180 ? -26.871 -9.075 15.961 1.00 30.94 180 THR A N 1
ATOM 2582 C CA . THR A 1 180 ? -27.716 -7.964 15.561 1.00 32.43 180 THR A CA 1
ATOM 2583 C C . THR A 1 180 ? -27.140 -7.335 14.301 1.00 29.54 180 THR A C 1
ATOM 2584 O O . THR A 1 180 ? -25.995 -7.592 13.917 1.00 27.67 180 THR A O 1
ATOM 2595 N N . LEU A 1 181 ? -27.953 -6.507 13.653 1.00 30.38 181 LEU A N 1
ATOM 2596 C CA . LEU A 1 181 ? -27.508 -5.770 12.482 1.00 33.08 181 LEU A CA 1
ATOM 2597 C C . LEU A 1 181 ? -28.201 -4.418 12.471 1.00 28.58 181 LEU A C 1
ATOM 2598 O O . LEU A 1 181 ? -29.357 -4.305 12.888 1.00 27.50 181 LEU A O 1
ATOM 2614 N N . ALA A 1 182 ? -27.484 -3.392 12.023 1.00 28.14 182 ALA A N 1
ATOM 2615 C CA . ALA A 1 182 ? -28.048 -2.062 11.847 1.00 26.62 182 ALA A CA 1
ATOM 2616 C C . ALA A 1 182 ? -28.185 -1.759 10.363 1.00 23.75 182 ALA A C 1
ATOM 2617 O O . ALA A 1 182 ? -27.267 -2.022 9.582 1.00 23.74 182 ALA A O 1
ATOM 2624 N N . ILE A 1 183 ? -29.318 -1.179 9.983 1.00 22.62 183 ILE A N 1
ATOM 2625 C CA . ILE A 1 183 ? -29.601 -0.858 8.590 1.00 25.08 183 ILE A CA 1
ATOM 2626 C C . ILE A 1 183 ? -29.505 0.650 8.419 1.00 27.31 183 ILE A C 1
ATOM 2627 O O . ILE A 1 183 ? -30.093 1.410 9.195 1.00 28.69 183 ILE A O 1
ATOM 2643 N N . THR A 1 184 ? -28.735 1.075 7.426 1.00 25.90 184 THR A N 1
ATOM 2644 C CA . THR A 1 184 ? -28.745 2.448 6.946 1.00 26.19 184 THR A CA 1
ATOM 2645 C C . THR A 1 184 ? -29.368 2.435 5.559 1.00 25.32 184 THR A C 1
ATOM 2646 O O . THR A 1 184 ? -28.860 1.763 4.652 1.00 24.61 184 THR A O 1
ATOM 2657 N N . LEU A 1 185 ? -30.482 3.140 5.406 1.00 24.07 185 LEU A N 1
ATOM 2658 C 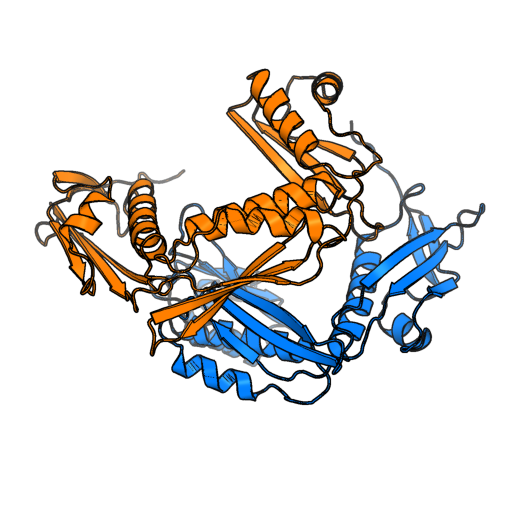CA . LEU A 1 185 ? -31.124 3.285 4.104 1.00 24.37 185 LEU A CA 1
ATOM 2659 C C . LEU A 1 185 ? -30.570 4.538 3.434 1.00 24.80 185 LEU A C 1
ATOM 2660 O O . LEU A 1 185 ? -30.882 5.661 3.839 1.00 26.02 185 LEU A O 1
ATOM 2676 N N . VAL A 1 186 ? -29.759 4.347 2.399 1.00 24.96 186 VAL A N 1
ATOM 2677 C CA . VAL A 1 186 ? -29.154 5.460 1.682 1.00 26.08 186 VAL A CA 1
ATOM 2678 C C . VAL A 1 186 ? -30.131 5.889 0.597 1.00 22.98 186 VAL A C 1
ATOM 2679 O O . VAL A 1 186 ? -30.353 5.169 -0.378 1.00 23.06 186 VAL A O 1
ATOM 2692 N N . VAL A 1 187 ? -30.716 7.065 0.780 1.00 23.02 187 VAL A N 1
ATOM 2693 C CA . VAL A 1 187 ? -31.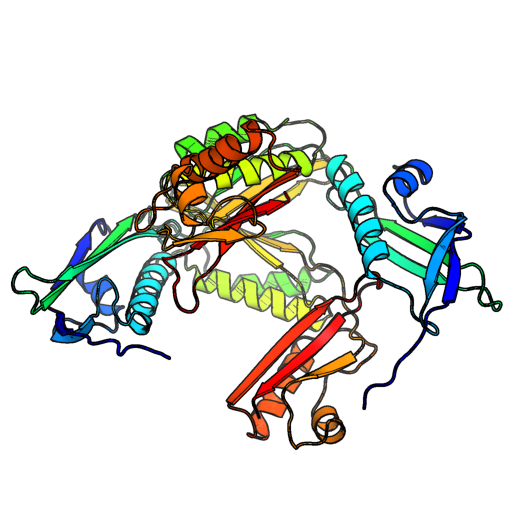753 7.595 -0.095 1.00 25.59 187 VAL A CA 1
ATOM 2694 C C . VAL A 1 187 ? -31.135 8.661 -0.988 1.00 32.83 187 VAL A C 1
ATOM 2695 O O . VAL A 1 187 ? -30.397 9.530 -0.509 1.00 33.70 187 VAL A O 1
ATOM 2708 N N . ASP A 1 188 ? -31.443 8.605 -2.282 1.00 37.19 188 ASP A N 1
ATOM 2709 C CA . ASP A 1 188 ? -31.138 9.694 -3.210 1.00 40.57 188 ASP A CA 1
ATOM 2710 C C . ASP A 1 188 ? -32.424 10.050 -3.949 1.00 32.55 188 ASP A C 1
ATOM 2711 O O . ASP A 1 188 ? -32.828 9.342 -4.874 1.00 26.93 188 ASP A O 1
ATOM 2720 N N . ALA A 1 189 ? -33.062 11.149 -3.544 1.00 31.58 189 ALA A N 1
ATOM 2721 C CA . ALA A 1 189 ? -34.321 11.540 -4.167 1.00 33.51 189 ALA A CA 1
ATOM 2722 C C . ALA A 1 189 ? -34.143 11.834 -5.651 1.00 29.50 189 ALA A C 1
ATOM 2723 O O . ALA A 1 189 ? -35.099 11.713 -6.426 1.00 26.19 189 ALA A O 1
ATOM 2730 N N . GLY A 1 190 ? -32.935 12.211 -6.067 1.00 29.69 190 GLY A N 1
ATOM 2731 C CA . GLY A 1 190 ? -32.722 12.525 -7.462 1.00 31.83 190 GLY A CA 1
ATOM 2732 C C . GLY A 1 190 ? -33.397 13.830 -7.859 1.00 33.23 190 GLY A C 1
ATOM 2733 O O . GLY A 1 190 ? -33.588 14.744 -7.050 1.00 34.32 190 GLY A O 1
ATOM 2737 N N . ARG A 1 191 ? -33.772 13.908 -9.128 1.00 32.35 191 ARG A N 1
ATOM 2738 C CA . ARG A 1 191 ? -34.336 15.125 -9.687 1.00 34.51 191 ARG A CA 1
ATOM 2739 C C . ARG A 1 191 ? -35.852 15.125 -9.610 1.00 27.58 191 ARG A C 1
ATOM 2740 O O . ARG A 1 191 ? -36.504 14.080 -9.711 1.00 25.49 191 ARG A O 1
ATOM 2761 N N . ARG A 1 192 ? -36.406 16.321 -9.429 1.00 24.92 192 ARG A N 1
ATOM 2762 C CA . ARG A 1 192 ? -37.841 16.510 -9.559 1.00 25.77 192 ARG A CA 1
ATOM 2763 C C . ARG A 1 192 ? -38.225 16.354 -11.019 1.00 25.28 192 ARG A C 1
ATOM 2764 O O . ARG A 1 192 ? -37.625 16.975 -11.899 1.00 24.99 192 ARG A O 1
ATOM 2785 N N . LEU A 1 193 ? -39.205 15.510 -11.285 1.00 23.89 193 LEU A N 1
ATOM 2786 C CA . LEU A 1 193 ? -39.534 15.138 -12.649 1.00 23.84 193 LEU A CA 1
ATOM 2787 C C . LEU A 1 193 ? -40.806 15.840 -13.098 1.00 21.69 193 LEU A C 1
ATOM 2788 O O . LEU A 1 193 ? -41.752 15.995 -12.320 1.00 20.02 193 LEU A O 1
ATOM 2804 N N . THR A 1 194 ? -40.819 16.250 -14.362 1.00 22.75 194 THR A N 1
ATOM 2805 C CA . THR A 1 194 ? -42.011 16.747 -15.031 1.00 27.79 194 THR A CA 1
ATOM 2806 C C . THR A 1 194 ? -42.510 15.684 -15.993 1.00 23.46 194 THR A C 1
ATOM 2807 O O . THR A 1 194 ? -41.718 15.044 -16.691 1.00 21.14 194 THR A O 1
ATOM 2818 N N . VAL A 1 195 ? -43.821 15.484 -16.013 1.00 24.18 195 VAL A N 1
ATOM 2819 C CA . VAL A 1 195 ? -44.431 14.492 -16.888 1.00 25.73 195 VAL A CA 1
ATOM 2820 C C . VAL A 1 195 ? -44.695 15.161 -18.229 1.00 28.32 195 VAL A C 1
ATOM 2821 O O . VAL A 1 195 ? -45.442 16.142 -18.310 1.00 26.07 195 VAL A O 1
ATOM 2834 N N . ARG A 1 196 ? -44.066 14.638 -19.279 1.00 29.54 196 ARG A N 1
ATOM 2835 C CA . ARG A 1 196 ? -44.298 15.144 -20.625 1.00 28.83 196 ARG A CA 1
ATOM 2836 C C . ARG A 1 196 ? -45.584 14.559 -21.197 1.00 31.69 196 ARG A C 1
ATOM 2837 O O . ARG A 1 196 ? -46.533 15.291 -21.494 1.00 32.92 196 ARG A O 1
ATOM 2858 N N . GLN A 1 197 ? -45.631 13.239 -21.349 1.00 34.87 197 GLN A N 1
ATOM 2859 C CA . GLN A 1 197 ? -46.779 12.544 -21.909 1.00 42.02 197 GLN A CA 1
ATOM 2860 C C . GLN A 1 197 ? -47.300 11.477 -20.955 1.00 37.50 197 GLN A C 1
ATOM 2861 O O . GLN A 1 197 ? -46.518 10.788 -20.291 1.00 36.84 197 GLN A O 1
ATOM 2875 N N . LEU A 1 198 ? -48.627 11.332 -20.912 1.00 35.18 198 LEU A N 1
ATOM 2876 C CA . LEU A 1 198 ? -49.280 10.134 -20.395 1.00 39.50 198 LEU A CA 1
ATOM 2877 C C . LEU A 1 198 ? -49.611 9.228 -21.572 1.00 36.76 198 LEU A C 1
ATOM 2878 O O . LEU A 1 198 ? -50.412 9.599 -22.436 1.00 36.41 198 LEU A O 1
ATOM 2894 N N . ARG A 1 199 ? -49.001 8.046 -21.591 1.00 34.06 199 ARG A N 1
ATOM 2895 C CA . ARG A 1 199 ? -49.129 7.080 -22.672 1.00 33.12 199 ARG A CA 1
ATOM 2896 C C . ARG A 1 199 ? -49.808 5.818 -22.159 1.00 33.16 199 ARG A C 1
ATOM 2897 O O . ARG A 1 199 ? -49.627 5.423 -21.004 1.00 30.97 199 ARG A O 1
ATOM 2918 N N . PHE A 1 200 ? -50.636 5.216 -23.010 1.00 34.07 200 PHE A N 1
ATOM 2919 C CA . PHE A 1 200 ? -51.318 3.964 -22.699 1.00 33.59 200 PHE A CA 1
ATOM 2920 C C . PHE A 1 200 ? -50.893 2.849 -23.647 1.00 32.43 200 PHE A C 1
ATOM 2921 O O . PHE A 1 200 ? -50.831 3.045 -24.866 1.00 38.23 200 PHE A O 1
ATOM 2938 N N . GLU A 1 201 ? -50.575 1.694 -23.070 1.00 32.33 201 GLU A N 1
ATOM 2939 C CA . GLU A 1 201 ? -50.320 0.463 -23.802 1.00 34.47 201 GLU A CA 1
ATOM 2940 C C . GLU A 1 201 ? -51.416 -0.556 -23.502 1.00 42.06 201 GLU A C 1
ATOM 2941 O O . GLU A 1 201 ? -52.004 -0.559 -22.416 1.00 38.88 201 GLU A O 1
ATOM 2953 N N . GLY A 1 202 ? -51.650 -1.461 -24.454 1.00 49.47 202 GLY A N 1
ATOM 2954 C CA . GLY A 1 202 ? -52.582 -2.552 -24.252 1.00 51.54 202 GLY A CA 1
ATOM 2955 C C . GLY A 1 202 ? -54.047 -2.218 -24.462 1.00 52.68 202 GLY A C 1
ATOM 2956 O O . GLY A 1 202 ? -54.885 -3.125 -24.372 1.00 54.18 202 GLY A O 1
ATOM 2960 N N . ASN A 1 203 ? -54.388 -0.957 -24.729 1.00 51.58 203 ASN A N 1
ATOM 2961 C CA . ASN A 1 203 ? -55.780 -0.519 -24.836 1.00 46.13 203 ASN A CA 1
ATOM 2962 C C . ASN A 1 203 ? -56.293 -0.605 -26.272 1.00 48.27 203 ASN A C 1
ATOM 2963 O O . ASN A 1 203 ? -55.761 0.062 -27.165 1.00 47.64 203 ASN A O 1
ATOM 2974 N N . THR A 1 204 ? -57.298 -1.457 -26.497 1.00 49.20 204 THR A N 1
ATOM 2975 C CA . THR A 1 204 ? -58.008 -1.528 -27.771 1.00 48.95 204 THR A CA 1
ATOM 2976 C C . THR A 1 204 ? -59.446 -1.036 -27.699 1.00 52.33 204 THR A C 1
ATOM 2977 O O . THR A 1 204 ? -59.985 -0.623 -28.731 1.00 63.23 204 THR A O 1
ATOM 2988 N N . VAL A 1 205 ? -60.084 -1.082 -26.529 1.00 49.30 205 VAL A N 1
ATOM 2989 C CA . VAL A 1 205 ? -61.493 -0.718 -26.427 1.00 50.53 205 VAL A CA 1
ATOM 2990 C C . VAL A 1 205 ? -61.643 0.795 -26.437 1.00 52.04 205 VAL A C 1
ATOM 2991 O O . VAL A 1 205 ? -62.492 1.344 -27.148 1.00 51.48 205 VAL A O 1
ATOM 3004 N N . SER A 1 206 ? -60.835 1.487 -25.640 1.00 56.68 206 SER A N 1
ATOM 3005 C CA . SER A 1 206 ? -60.950 2.925 -25.468 1.00 58.54 206 SER A CA 1
ATOM 3006 C C . SER A 1 206 ? -59.707 3.600 -26.036 1.00 53.33 206 SER A C 1
ATOM 3007 O O . SER A 1 206 ? -58.586 3.108 -25.867 1.00 47.77 206 SER A O 1
ATOM 3015 N N . ALA A 1 207 ? -59.914 4.727 -26.711 1.00 49.60 207 ALA A N 1
ATOM 3016 C CA . ALA A 1 207 ? -58.815 5.500 -27.272 1.00 46.11 207 ALA A CA 1
ATOM 3017 C C . ALA A 1 207 ? -57.909 6.030 -26.165 1.00 41.76 207 ALA A C 1
ATOM 3018 O O . ALA A 1 207 ? -58.309 6.168 -25.005 1.00 39.28 207 ALA A O 1
ATOM 3025 N N . ASP A 1 208 ? -56.664 6.326 -26.541 1.00 45.07 208 ASP A N 1
ATOM 3026 C CA . ASP A 1 208 ? -55.708 6.855 -25.575 1.00 42.11 208 ASP A CA 1
ATOM 3027 C C . ASP A 1 208 ? -56.250 8.110 -24.904 1.00 39.95 208 ASP A C 1
ATOM 3028 O O . ASP A 1 208 ? -56.147 8.267 -23.683 1.00 38.06 208 ASP A O 1
ATOM 3037 N N . SER A 1 209 ? -56.850 9.006 -25.689 1.00 44.11 209 SER A N 1
ATOM 3038 C CA . SER A 1 209 ? -57.400 10.241 -25.142 1.00 54.37 209 SER A CA 1
ATOM 3039 C C . SER A 1 209 ? -58.573 9.979 -24.207 1.00 52.37 209 SER A C 1
ATOM 3040 O O . SER A 1 209 ? -58.771 10.712 -23.233 1.00 57.01 209 SER A O 1
ATOM 3048 N N . THR A 1 210 ? -59.368 8.944 -24.487 1.00 47.14 210 THR A N 1
ATOM 3049 C CA . THR A 1 210 ? -60.434 8.562 -23.566 1.00 48.51 210 THR A CA 1
ATOM 3050 C C . THR A 1 210 ? -59.866 8.142 -22.216 1.00 42.65 210 THR A C 1
ATOM 3051 O O . THR A 1 210 ? -60.320 8.608 -21.164 1.00 44.43 210 THR A O 1
ATOM 3062 N N . LEU A 1 211 ? -58.892 7.233 -22.224 1.00 37.07 211 LEU A N 1
ATOM 3063 C CA . LEU A 1 211 ? -58.266 6.815 -20.974 1.00 34.40 211 LEU A CA 1
ATOM 3064 C C . LEU A 1 211 ? -57.577 7.989 -20.289 1.00 34.64 211 LEU A C 1
ATOM 3065 O O . LEU A 1 211 ? -57.726 8.190 -19.079 1.00 33.45 211 LEU A O 1
ATOM 3081 N N . ARG A 1 212 ? -56.785 8.755 -21.047 1.00 37.68 212 ARG A N 1
ATOM 3082 C CA . ARG A 1 212 ? -56.139 9.944 -20.502 1.00 40.24 212 ARG A CA 1
ATOM 3083 C C . ARG A 1 212 ? -57.115 10.801 -19.707 1.00 42.36 212 ARG A C 1
ATOM 3084 O O . ARG A 1 212 ? -56.726 11.435 -18.718 1.00 37.15 212 ARG A O 1
ATOM 3105 N N . GLN A 1 213 ? -58.383 10.835 -20.127 1.00 49.34 213 GLN A N 1
ATOM 3106 C CA . GLN A 1 213 ? -59.381 11.636 -19.428 1.00 57.29 213 GLN A CA 1
ATOM 3107 C C . GLN A 1 213 ? -59.641 11.121 -18.017 1.00 51.05 213 GLN A C 1
ATOM 3108 O O . GLN A 1 213 ? -60.033 11.897 -17.138 1.00 47.17 213 GLN A O 1
ATOM 3122 N N . GLU A 1 214 ? -59.431 9.827 -17.776 1.00 52.74 214 GLU A N 1
ATOM 3123 C CA . GLU A 1 214 ? -59.673 9.261 -16.455 1.00 62.20 214 GLU A CA 1
ATOM 3124 C C . GLU A 1 214 ? -58.498 9.454 -15.507 1.00 57.99 214 GLU A C 1
ATOM 3125 O O . GLU A 1 214 ? -58.621 9.133 -14.320 1.00 60.50 214 GLU A O 1
ATOM 3137 N N . MET A 1 215 ? -57.380 9.969 -15.997 1.00 45.88 215 MET A N 1
ATOM 3138 C CA . MET A 1 215 ? -56.177 10.127 -15.200 1.00 34.89 215 MET A CA 1
ATOM 3139 C C . MET A 1 215 ? -56.246 11.435 -14.422 1.00 34.29 215 MET A C 1
ATOM 3140 O O . MET A 1 215 ? -56.886 12.400 -14.847 1.00 36.03 215 MET A O 1
ATOM 3154 N N . ARG A 1 216 ? -55.573 11.461 -13.271 1.00 32.27 216 ARG A N 1
ATOM 3155 C CA . ARG A 1 216 ? -55.478 12.679 -12.482 1.00 29.65 216 ARG A CA 1
ATOM 3156 C C . ARG A 1 216 ? -54.095 13.302 -12.510 1.00 26.73 216 ARG A C 1
ATOM 3157 O O . ARG A 1 216 ? -53.971 14.493 -12.210 1.00 27.90 216 ARG A O 1
ATOM 3178 N N . GLN A 1 217 ? -53.064 12.538 -12.851 1.00 23.68 217 GLN A N 1
ATOM 3179 C CA . GLN A 1 217 ? -51.803 13.135 -13.260 1.00 23.87 217 GLN A CA 1
ATOM 3180 C C . GLN A 1 217 ? -52.017 13.877 -14.571 1.00 30.34 217 GLN A C 1
ATOM 3181 O O . GLN A 1 217 ? -52.645 13.349 -15.493 1.00 35.84 217 GLN A O 1
ATOM 3195 N N . GLN A 1 218 ? -51.553 15.120 -14.636 1.00 31.31 218 GLN A N 1
ATOM 3196 C CA . GLN A 1 218 ? -51.649 15.925 -15.843 1.00 34.15 218 GLN A CA 1
ATOM 3197 C C . GLN A 1 218 ? -50.298 16.038 -16.536 1.00 31.56 218 GLN A C 1
ATOM 3198 O O . GLN A 1 218 ? -49.245 16.063 -15.894 1.00 30.44 218 GLN A O 1
ATOM 3212 N N . GLU A 1 219 ? -50.346 16.129 -17.861 1.00 30.78 219 GLU A N 1
ATOM 3213 C CA . GLU A 1 219 ? -49.135 16.296 -18.646 1.00 30.23 219 GLU A CA 1
ATOM 3214 C C . GLU A 1 219 ? -48.605 17.718 -18.503 1.00 29.37 219 GLU A C 1
ATOM 3215 O O . GLU A 1 219 ? -49.351 18.666 -18.239 1.00 28.73 219 GLU A O 1
ATOM 3227 N N . GLY A 1 220 ? -47.295 17.859 -18.679 1.00 29.82 220 GLY A N 1
ATOM 3228 C CA . GLY A 1 220 ? -46.659 19.158 -18.633 1.00 31.09 220 GLY A CA 1
ATOM 3229 C C . GLY A 1 220 ? -46.415 19.736 -17.261 1.00 27.95 220 GLY A C 1
ATOM 3230 O O . GLY A 1 220 ? -46.066 20.915 -17.168 1.00 27.28 220 GLY A O 1
ATOM 3234 N N . THR A 1 221 ? -46.577 18.956 -16.193 1.00 27.20 221 THR A N 1
ATOM 3235 C CA . THR A 1 221 ? -46.337 19.457 -14.848 1.00 26.08 221 THR A CA 1
ATOM 3236 C C . THR A 1 221 ? -45.705 18.349 -14.015 1.00 21.78 221 THR A C 1
ATOM 3237 O O . THR A 1 221 ? -45.420 17.253 -14.506 1.00 20.80 221 THR A O 1
ATOM 3248 N N . TRP A 1 222 ? -45.495 18.647 -12.740 1.00 20.59 222 TRP A N 1
ATOM 3249 C CA . TRP A 1 222 ? -44.684 17.790 -11.891 1.00 26.13 222 TRP A CA 1
ATOM 3250 C C . TRP A 1 222 ? -45.334 16.428 -11.681 1.00 26.03 222 TRP A C 1
ATOM 3251 O O . TRP A 1 222 ? -46.526 16.327 -11.370 1.00 26.70 222 TRP A O 1
ATOM 3272 N N . TYR A 1 223 ? -44.528 15.380 -11.839 1.00 21.99 223 TYR A N 1
ATOM 3273 C CA . TYR A 1 223 ? -44.920 14.049 -11.405 1.00 20.62 223 TYR A CA 1
ATOM 3274 C C . TYR A 1 223 ? -45.427 14.096 -9.970 1.00 21.25 223 TYR A C 1
ATOM 3275 O O . TYR A 1 223 ? -44.868 14.791 -9.117 1.00 21.25 223 TYR A O 1
ATOM 3293 N N . ASN A 1 224 ? -46.512 13.369 -9.715 1.00 20.91 224 ASN A N 1
ATOM 3294 C CA . ASN A 1 224 ? -47.069 13.243 -8.371 1.00 22.23 224 ASN A CA 1
ATOM 3295 C C . ASN A 1 224 ? -47.518 11.793 -8.224 1.00 23.30 224 ASN A C 1
ATOM 3296 O O . ASN A 1 224 ? -48.551 11.402 -8.777 1.00 22.77 224 ASN A O 1
ATOM 3307 N N . SER A 1 225 ? -46.738 11.005 -7.479 1.00 23.06 225 SER A N 1
ATOM 3308 C CA . SER A 1 225 ? -47.026 9.581 -7.334 1.00 22.57 225 SER A CA 1
ATOM 3309 C C . SER A 1 225 ? -48.445 9.338 -6.847 1.00 22.14 225 SER A C 1
ATOM 3310 O O . SER A 1 225 ? -49.057 8.320 -7.193 1.00 22.29 225 SER A O 1
ATOM 3318 N N . GLN A 1 226 ? -48.984 10.249 -6.040 1.00 22.28 226 GLN A N 1
ATOM 3319 C CA . GLN A 1 226 ? -50.345 10.070 -5.550 1.00 28.24 226 GLN A CA 1
ATOM 3320 C C . GLN A 1 226 ? -51.358 10.165 -6.686 1.00 25.06 226 GLN A C 1
ATOM 3321 O O . GLN A 1 226 ? -52.279 9.346 -6.771 1.00 20.21 226 GLN A O 1
ATOM 3335 N N . LEU A 1 227 ? -51.205 11.153 -7.571 1.00 24.78 227 LEU A N 1
ATOM 3336 C CA . LEU A 1 227 ? -52.140 11.291 -8.684 1.00 24.51 227 LEU A CA 1
ATOM 3337 C C . LEU A 1 227 ? -51.930 10.207 -9.736 1.00 26.72 227 LEU A C 1
ATOM 3338 O O . LEU A 1 227 ? -52.893 9.788 -10.391 1.00 24.82 227 LEU A O 1
ATOM 3354 N N . VAL A 1 228 ? -50.697 9.728 -9.901 1.00 27.87 228 VAL A N 1
ATOM 3355 C CA . VAL A 1 228 ? -50.443 8.612 -10.809 1.00 29.09 228 VAL A CA 1
ATOM 3356 C C . VAL A 1 228 ? -51.120 7.344 -10.300 1.00 24.72 228 VAL A C 1
ATOM 3357 O O . VAL A 1 228 ? -51.818 6.648 -11.048 1.00 22.28 228 VAL A O 1
ATOM 3370 N N . GLU A 1 229 ? -50.896 7.007 -9.030 1.00 24.38 229 GLU A N 1
ATOM 3371 C CA . GLU A 1 229 ? -51.595 5.880 -8.420 1.00 29.64 229 GLU A CA 1
ATOM 3372 C C . GLU A 1 229 ? -53.106 6.017 -8.559 1.00 27.79 229 GLU A C 1
ATOM 3373 O O . GLU A 1 229 ? -53.806 5.040 -8.853 1.00 28.01 229 GLU A O 1
ATOM 3385 N N . LEU A 1 230 ? -53.628 7.221 -8.336 1.00 25.81 230 LEU A N 1
ATOM 3386 C CA . LEU A 1 230 ? -55.074 7.410 -8.335 1.00 26.98 230 LEU A CA 1
ATOM 3387 C C . LEU A 1 230 ? -55.669 7.074 -9.702 1.00 30.34 230 LEU A C 1
ATOM 3388 O O . LEU A 1 230 ? -56.783 6.540 -9.784 1.00 30.74 230 LEU A O 1
ATOM 3404 N N . GLY A 1 231 ? -54.930 7.355 -10.783 1.00 27.65 231 GLY A N 1
ATOM 3405 C CA . GLY A 1 231 ? -55.374 6.934 -12.104 1.00 25.10 231 GLY A CA 1
ATOM 3406 C C . GLY A 1 231 ? -55.413 5.427 -12.247 1.00 24.84 231 GLY A C 1
ATOM 3407 O O . GLY A 1 231 ? -56.349 4.870 -12.828 1.00 26.72 231 GLY A O 1
ATOM 3411 N N . LYS A 1 232 ? -54.391 4.744 -11.731 1.00 27.25 232 LYS A N 1
ATOM 3412 C CA . LYS A 1 232 ? -54.370 3.286 -11.788 1.00 32.37 232 LYS A CA 1
ATOM 3413 C C . LYS A 1 232 ? -55.524 2.696 -10.991 1.00 37.87 232 LYS A C 1
ATOM 3414 O O . LYS A 1 232 ? -56.133 1.700 -11.400 1.00 41.04 232 LYS A O 1
ATOM 3433 N N . ILE A 1 233 ? -55.858 3.317 -9.863 1.00 37.13 233 ILE A N 1
ATOM 3434 C CA . ILE A 1 233 ? -57.003 2.881 -9.072 1.00 38.64 233 ILE A CA 1
ATOM 3435 C C . ILE A 1 233 ? -58.287 3.080 -9.862 1.00 37.90 233 ILE A C 1
ATOM 3436 O O . ILE A 1 233 ? -59.136 2.184 -9.944 1.00 36.41 233 ILE A O 1
ATOM 3452 N N . ARG A 1 234 ? -58.445 4.265 -10.451 1.00 37.21 234 ARG A N 1
ATOM 3453 C CA . ARG A 1 234 ? -59.672 4.599 -11.160 1.00 40.27 234 ARG A CA 1
ATOM 3454 C C . ARG A 1 234 ? -59.901 3.646 -12.328 1.00 39.47 234 ARG A C 1
ATOM 3455 O O . ARG A 1 234 ? -61.047 3.409 -12.727 1.00 42.29 234 ARG A O 1
ATOM 3476 N N . LEU A 1 235 ? -58.824 3.072 -12.872 1.00 33.75 235 LEU A N 1
ATOM 3477 C CA . LEU A 1 235 ? -58.950 2.037 -13.891 1.00 32.02 235 LEU A CA 1
ATOM 3478 C C . LEU A 1 235 ? -59.203 0.663 -13.275 1.00 37.43 235 LEU A C 1
ATOM 3479 O O . LEU A 1 235 ? -60.031 -0.101 -13.785 1.00 40.46 235 LEU A O 1
ATOM 3495 N N . ASP A 1 236 ? -58.498 0.326 -12.191 1.00 39.87 236 ASP A N 1
ATOM 3496 C CA . ASP A 1 236 ? -58.740 -0.943 -11.508 1.00 41.84 236 ASP A CA 1
ATOM 3497 C C . ASP A 1 236 ? -60.199 -1.117 -11.108 1.00 39.97 236 ASP A C 1
ATOM 3498 O O . ASP A 1 236 ? -60.755 -2.216 -11.223 1.00 41.78 236 ASP A O 1
ATOM 3507 N N . ARG A 1 237 ? -60.832 -0.049 -10.622 1.00 36.43 237 ARG A N 1
ATOM 3508 C CA . ARG A 1 237 ? -62.161 -0.174 -10.037 1.00 43.29 237 ARG A CA 1
ATOM 3509 C C . ARG A 1 237 ? -63.226 -0.512 -11.074 1.00 41.38 237 ARG A C 1
ATOM 3510 O O . ARG A 1 237 ? -64.261 -1.073 -10.705 1.00 42.86 237 ARG A O 1
ATOM 3531 N N . THR A 1 238 ? -63.030 -0.136 -12.343 1.00 37.07 238 THR A N 1
ATOM 3532 C CA . THR A 1 238 ? -64.064 -0.373 -13.347 1.00 36.84 238 THR A CA 1
ATOM 3533 C C . THR A 1 238 ? -64.319 -1.856 -13.581 1.00 40.23 238 THR A C 1
ATOM 3534 O O . THR A 1 238 ? -65.431 -2.241 -13.964 1.00 40.68 238 THR A O 1
ATOM 3545 N N . GLY A 1 239 ? -63.318 -2.702 -13.354 1.00 42.22 239 GLY A N 1
ATOM 3546 C CA . GLY A 1 239 ? -63.462 -4.117 -13.602 1.00 41.21 239 GLY A CA 1
ATOM 3547 C C . GLY A 1 239 ? -63.155 -4.509 -15.033 1.00 41.15 239 GLY A C 1
ATOM 3548 O O . GLY A 1 239 ? -63.147 -5.706 -15.344 1.00 44.98 239 GLY A O 1
ATOM 3552 N N . PHE A 1 240 ? -62.922 -3.528 -15.913 1.00 36.20 240 PHE A N 1
ATOM 3553 C CA . PHE A 1 240 ? -62.740 -3.760 -17.342 1.00 36.57 240 PHE A CA 1
ATOM 3554 C C . PHE A 1 240 ? -61.393 -4.373 -17.687 1.00 41.51 240 PHE A C 1
ATOM 3555 O O . PHE A 1 240 ? -61.171 -4.708 -18.855 1.00 48.20 240 PHE A O 1
ATOM 3572 N N . PHE A 1 241 ? -60.494 -4.533 -16.724 1.00 39.13 241 PHE A N 1
ATOM 3573 C CA . PHE A 1 241 ? -59.121 -4.916 -17.013 1.00 36.98 241 PHE A CA 1
ATOM 3574 C C . PHE A 1 241 ? -58.666 -6.034 -16.096 1.00 39.77 241 PHE A C 1
ATOM 3575 O O . PHE A 1 241 ? -59.010 -6.078 -14.910 1.00 39.25 241 PHE A O 1
ATOM 3592 N N . GLU A 1 242 ? -57.897 -6.944 -16.683 1.00 40.19 242 GLU A N 1
ATOM 3593 C CA . GLU A 1 242 ? -57.273 -8.007 -15.915 1.00 43.90 242 GLU A CA 1
ATOM 3594 C C . GLU A 1 242 ? -56.117 -7.460 -15.086 1.00 44.76 242 GLU A C 1
ATOM 3595 O O . GLU A 1 242 ? -56.012 -7.753 -13.889 1.00 42.09 242 GLU A O 1
ATOM 3607 N N . THR A 1 243 ? -55.263 -6.630 -15.689 1.00 51.38 243 THR A N 1
ATOM 3608 C CA . THR A 1 243 ? -54.218 -5.924 -14.962 1.00 55.20 243 THR A CA 1
ATOM 3609 C C . THR A 1 243 ? -54.201 -4.448 -15.339 1.00 49.47 243 THR A C 1
ATOM 3610 O O . THR A 1 243 ? -54.506 -4.078 -16.477 1.00 45.53 243 THR A O 1
ATOM 3621 N N . VAL A 1 244 ? -53.829 -3.607 -14.374 1.00 42.22 244 VAL A N 1
ATOM 3622 C CA . VAL A 1 244 ? -53.471 -2.218 -14.637 1.00 37.62 244 VAL A CA 1
ATOM 3623 C C . VAL A 1 244 ? -52.140 -1.943 -13.958 1.00 34.36 244 VAL A C 1
ATOM 3624 O O . VAL A 1 244 ? -51.965 -2.244 -12.773 1.00 34.92 244 VAL A O 1
ATOM 3637 N N . GLU A 1 245 ? -51.209 -1.365 -14.707 1.00 35.39 245 GLU A N 1
ATOM 3638 C CA . GLU A 1 245 ? -49.866 -1.093 -14.224 1.00 41.07 245 GLU A CA 1
ATOM 3639 C C . GLU A 1 245 ? -49.433 0.253 -14.784 1.00 40.55 245 GLU A C 1
ATOM 3640 O O . GLU A 1 245 ? -49.970 0.725 -15.791 1.00 36.00 245 GLU A O 1
ATOM 3652 N N . ASN A 1 246 ? -48.462 0.879 -14.121 1.00 44.72 246 ASN A N 1
ATOM 3653 C CA . ASN A 1 246 ? -47.908 2.129 -14.619 1.00 42.34 246 ASN A CA 1
ATOM 3654 C C . ASN A 1 246 ? -46.407 2.125 -14.383 1.00 38.04 246 ASN A C 1
ATOM 3655 O O . ASN A 1 246 ? -45.909 1.462 -13.469 1.00 37.99 246 ASN A O 1
ATOM 3666 N N . ARG A 1 247 ? -45.690 2.876 -15.219 1.00 33.00 247 ARG A N 1
ATOM 3667 C CA . ARG A 1 247 ? -44.244 2.986 -15.096 1.00 32.47 247 ARG A CA 1
ATOM 3668 C C . ARG A 1 247 ? -43.792 4.356 -15.568 1.00 28.41 247 ARG A C 1
ATOM 3669 O O . ARG A 1 247 ? -44.538 5.084 -16.227 1.00 27.86 247 ARG A O 1
ATOM 3690 N N . ILE A 1 248 ? -42.552 4.692 -15.218 1.00 28.89 248 ILE A N 1
ATOM 3691 C CA . ILE A 1 248 ? -41.896 5.921 -15.655 1.00 34.65 248 ILE A CA 1
ATOM 3692 C C . ILE A 1 248 ? -40.972 5.577 -16.818 1.00 37.81 248 ILE A C 1
ATOM 3693 O O . ILE A 1 248 ? -40.093 4.716 -16.687 1.00 37.61 248 ILE A O 1
ATOM 3709 N N . ASP A 1 249 ? -41.172 6.246 -17.958 1.00 39.37 249 ASP A N 1
ATOM 3710 C CA . ASP A 1 249 ? -40.316 6.080 -19.130 1.00 40.19 249 ASP A CA 1
ATOM 3711 C C . ASP A 1 249 ? -39.329 7.229 -19.253 1.00 35.90 249 ASP A C 1
ATOM 3712 O O . ASP A 1 249 ? -39.765 8.378 -19.431 1.00 38.61 249 ASP A O 1
ATOM 3721 N N . PRO A 1 250 ? -38.015 6.991 -19.170 1.00 33.21 250 PRO A N 1
ATOM 3722 C CA . PRO A 1 250 ? -37.059 8.082 -19.391 1.00 32.40 250 PRO A CA 1
ATOM 3723 C C . PRO A 1 250 ? -37.133 8.604 -20.818 1.00 31.89 250 PRO A C 1
ATOM 3724 O O . PRO A 1 250 ? -37.504 7.888 -21.750 1.00 31.48 250 PRO A O 1
ATOM 3735 N N . ILE A 1 251 ? -36.788 9.878 -20.975 1.00 30.94 251 ILE A N 1
ATOM 3736 C CA . ILE A 1 251 ? -36.715 10.538 -22.273 1.00 30.93 251 ILE A CA 1
ATOM 3737 C C . ILE A 1 251 ? -35.247 10.755 -22.613 1.00 37.55 251 ILE A C 1
ATOM 3738 O O . ILE A 1 251 ? -34.515 11.409 -21.858 1.00 34.62 251 ILE A O 1
ATOM 3754 N N . ASN A 1 252 ? -34.814 10.172 -23.728 1.00 48.16 252 ASN A N 1
ATOM 3755 C CA . ASN A 1 252 ? -33.460 10.335 -24.237 1.00 58.95 252 ASN A CA 1
ATOM 3756 C C . ASN A 1 252 ? -32.985 11.773 -24.085 1.00 57.78 252 ASN A C 1
ATOM 3757 O O . ASN A 1 252 ? -33.626 12.714 -24.566 1.00 57.57 252 ASN A O 1
ATOM 3768 N N . GLY A 1 253 ? -31.852 11.929 -23.404 1.00 54.05 253 GLY A N 1
ATOM 3769 C CA . GLY A 1 253 ? -31.190 13.205 -23.227 1.00 49.14 253 GLY A CA 1
ATOM 3770 C C . GLY A 1 253 ? -31.901 14.187 -22.327 1.00 46.04 253 GLY A C 1
ATOM 3771 O O . GLY A 1 253 ? -31.588 15.380 -22.367 1.00 39.51 253 GLY A O 1
ATOM 3775 N N . SER A 1 254 ? -32.867 13.734 -21.531 1.00 49.04 254 SER A N 1
ATOM 3776 C CA . SER A 1 254 ? -33.421 14.541 -20.456 1.00 44.75 254 SER A CA 1
ATOM 3777 C C . SER A 1 254 ? -33.088 13.900 -19.117 1.00 36.90 254 SER A C 1
ATOM 3778 O O . SER A 1 254 ? -33.060 12.671 -18.997 1.00 37.04 254 SER A O 1
ATOM 3786 N N . ASN A 1 255 ? -32.877 14.738 -18.107 1.00 31.24 255 ASN A N 1
ATOM 3787 C CA . ASN A 1 255 ? -32.836 14.288 -16.727 1.00 37.21 255 ASN A CA 1
ATOM 3788 C C . ASN A 1 255 ? -34.021 14.812 -15.930 1.00 38.82 255 ASN A C 1
ATOM 3789 O O . ASN A 1 255 ? -34.197 14.414 -14.774 1.00 45.37 255 ASN A O 1
ATOM 3800 N N . ASP A 1 256 ? -34.832 15.694 -16.522 1.00 30.91 256 ASP A N 1
ATOM 3801 C CA . ASP A 1 256 ? -35.885 16.404 -15.815 1.00 29.64 256 ASP A CA 1
ATOM 3802 C C . ASP A 1 256 ? -37.289 16.047 -16.279 1.00 27.72 256 ASP A C 1
ATOM 3803 O O . ASP A 1 256 ? -38.253 16.329 -15.560 1.00 29.01 256 ASP A O 1
ATOM 3812 N N . GLU A 1 257 ? -37.432 15.475 -17.467 1.00 28.18 257 GLU A N 1
ATOM 3813 C CA . GLU A 1 257 ? -38.728 15.103 -18.011 1.00 30.49 257 GLU A CA 1
ATOM 3814 C C . GLU A 1 257 ? -38.818 13.593 -18.167 1.00 27.67 257 GLU A C 1
ATOM 3815 O O . GLU A 1 257 ? -37.834 12.928 -18.504 1.00 29.30 257 GLU A O 1
ATOM 3827 N N . VAL A 1 258 ? -40.020 13.060 -17.930 1.00 28.03 258 VAL A N 1
ATOM 3828 C CA . VAL A 1 258 ? -40.331 11.654 -18.153 1.00 33.49 258 VAL A CA 1
ATOM 3829 C C . VAL A 1 258 ? -41.741 11.549 -18.712 1.00 37.76 258 VAL A C 1
ATOM 3830 O O . VAL A 1 258 ? -42.548 12.473 -18.600 1.00 36.40 258 VAL A O 1
ATOM 3843 N N . ASP A 1 259 ? -42.020 10.409 -19.337 1.00 38.87 259 ASP A N 1
ATOM 3844 C CA . ASP A 1 259 ? -43.375 10.008 -19.674 1.00 36.43 259 ASP A CA 1
ATOM 3845 C C . ASP A 1 259 ? -43.864 9.011 -18.631 1.00 30.91 259 ASP A C 1
ATOM 3846 O O . ASP A 1 259 ? -43.074 8.267 -18.048 1.00 28.22 259 ASP A O 1
ATOM 3855 N N . VAL A 1 260 ? -45.171 9.019 -18.380 1.00 30.72 260 VAL A N 1
ATOM 3856 C CA . VAL A 1 260 ? -45.826 8.019 -17.542 1.00 34.54 260 VAL A CA 1
ATOM 3857 C C . VAL A 1 260 ? -46.682 7.130 -18.431 1.00 28.59 260 VAL A C 1
ATOM 3858 O O . VAL A 1 260 ? -47.536 7.621 -19.182 1.00 27.83 260 VAL A O 1
ATOM 3871 N N . VAL A 1 261 ? -46.438 5.825 -18.361 1.00 24.81 261 VAL A N 1
ATOM 3872 C CA . VAL A 1 261 ? -47.081 4.841 -19.225 1.00 26.05 261 VAL A CA 1
ATOM 3873 C C . VAL A 1 261 ? -47.968 3.935 -18.379 1.00 26.06 261 VAL A C 1
ATOM 3874 O O . VAL A 1 261 ? -47.497 3.325 -17.413 1.00 26.95 261 VAL A O 1
ATOM 3887 N N . TYR A 1 262 ? -49.256 3.875 -18.719 1.00 25.46 262 TYR A N 1
ATOM 3888 C CA . TYR A 1 262 ? -50.199 2.939 -18.114 1.00 26.47 262 TYR A CA 1
ATOM 3889 C C . TYR A 1 262 ? -50.379 1.729 -19.032 1.00 32.62 262 TYR A C 1
ATOM 3890 O O . TYR A 1 262 ? -50.780 1.884 -20.190 1.00 36.12 262 TYR A O 1
ATOM 3908 N N . LYS A 1 263 ? -50.051 0.536 -18.523 1.00 35.41 263 LYS A N 1
ATOM 3909 C CA . LYS A 1 263 ? -50.168 -0.727 -19.259 1.00 37.38 263 LYS A CA 1
ATOM 3910 C C . LYS A 1 263 ? -51.401 -1.495 -18.783 1.00 41.08 263 LYS A C 1
ATOM 3911 O O . LYS A 1 263 ? -51.387 -2.069 -17.690 1.00 39.91 263 LYS A O 1
ATOM 3930 N N . VAL A 1 264 ? -52.477 -1.483 -19.579 1.00 46.90 264 VAL A N 1
ATOM 3931 C CA . VAL A 1 264 ? -53.674 -2.280 -19.301 1.00 49.38 264 VAL A CA 1
ATOM 3932 C C . VAL A 1 264 ? -53.657 -3.583 -20.095 1.00 55.84 264 VAL A C 1
ATOM 3933 O O . VAL A 1 264 ? -53.167 -3.630 -21.230 1.00 52.57 264 VAL A O 1
ATOM 3946 N N . LYS A 1 265 ? -54.189 -4.646 -19.491 1.00 59.65 265 LYS A N 1
ATOM 3947 C CA . LYS A 1 265 ? -54.489 -5.898 -20.181 1.00 57.64 265 LYS A CA 1
ATOM 3948 C C . LYS A 1 265 ? -56.005 -6.059 -20.170 1.00 44.02 265 LYS A C 1
ATOM 3949 O O . LYS A 1 265 ? -56.605 -6.196 -19.098 1.00 38.98 265 LYS A O 1
ATOM 3968 N N . GLU A 1 266 ? -56.620 -6.070 -21.345 1.00 40.12 266 GLU A N 1
ATOM 3969 C CA . GLU A 1 266 ? -58.079 -6.051 -21.426 1.00 45.77 266 GLU A CA 1
ATOM 3970 C C . GLU A 1 266 ? -58.690 -7.440 -21.242 1.00 48.81 266 GLU A C 1
ATOM 3971 O O . GLU A 1 266 ? -58.063 -8.449 -21.543 1.00 52.47 266 GLU A O 1
ATOM 3983 N N . GLY B 1 13 ? -36.358 13.687 -36.024 1.00 57.14 13 GLY B N 1
ATOM 3984 C CA . GLY B 1 13 ? -36.334 13.701 -37.475 1.00 59.12 13 GLY B CA 1
ATOM 3985 C C . GLY B 1 13 ? -37.156 14.823 -38.074 1.00 69.03 13 GLY B C 1
ATOM 3986 O O . GLY B 1 13 ? -36.622 15.760 -38.665 1.00 80.18 13 GLY B O 1
ATOM 3989 N N . LEU B 1 14 ? -38.471 14.722 -37.909 1.00 70.40 14 LEU B N 1
ATOM 3990 C CA . LEU B 1 14 ? -39.384 15.746 -38.398 1.00 75.97 14 LEU B CA 1
ATOM 3991 C C . LEU B 1 14 ? -39.349 16.975 -37.498 1.00 74.11 14 LEU B C 1
ATOM 3992 O O . LEU B 1 14 ? -39.175 16.866 -36.281 1.00 78.37 14 LEU B O 1
ATOM 4008 N N . VAL B 1 15 ? -39.454 18.149 -38.119 1.00 65.67 15 VAL B N 1
ATOM 4009 C CA . VAL B 1 15 ? -39.618 19.442 -37.442 1.00 56.24 15 VAL B CA 1
ATOM 4010 C C . VAL B 1 15 ? -38.301 20.054 -36.964 1.00 43.95 15 VAL B C 1
ATOM 4011 O O . VAL B 1 15 ? -37.593 19.452 -36.142 1.00 36.61 15 VAL B O 1
ATOM 4024 N N . PRO B 1 16 ? -37.943 21.251 -37.443 1.00 42.90 16 PRO B N 1
ATOM 4025 C CA . PRO B 1 16 ? -36.757 21.938 -36.922 1.00 41.20 16 PRO B CA 1
ATOM 4026 C C . PRO B 1 16 ? -36.976 22.479 -35.520 1.00 33.67 16 PRO B C 1
ATOM 4027 O O . PRO B 1 16 ? -38.095 22.787 -35.102 1.00 27.28 16 PRO B O 1
ATOM 4038 N N . ARG B 1 17 ? -35.869 22.588 -34.793 1.00 33.36 17 ARG B N 1
ATOM 4039 C CA . ARG B 1 17 ? -35.897 23.150 -33.450 1.00 35.20 17 ARG B CA 1
ATOM 4040 C C . ARG B 1 17 ? -36.518 24.545 -33.456 1.00 38.95 17 ARG B C 1
ATOM 4041 O O . ARG B 1 17 ? -37.407 24.851 -32.651 1.00 41.74 17 ARG B O 1
ATOM 4062 N N . GLY B 1 18 ? -36.063 25.402 -34.367 1.00 36.68 18 GLY B N 1
ATOM 4063 C CA . GLY B 1 18 ? -36.572 26.755 -34.451 1.00 37.39 18 GLY B CA 1
ATOM 4064 C C . GLY B 1 18 ? -36.332 27.516 -33.166 1.00 41.78 18 GLY B C 1
ATOM 4065 O O . GLY B 1 18 ? -37.279 27.916 -32.482 1.00 46.62 18 GLY B O 1
ATOM 4069 N N . SER B 1 19 ? -35.066 27.744 -32.837 1.00 40.33 19 SER B N 1
ATOM 4070 C CA . SER B 1 19 ? -34.688 28.230 -31.522 1.00 41.19 19 SER B CA 1
ATOM 4071 C C . SER B 1 19 ? -34.399 29.720 -31.597 1.00 50.15 19 SER B C 1
ATOM 4072 O O . SER B 1 19 ? -33.837 30.206 -32.583 1.00 50.89 19 SER B O 1
ATOM 4080 N N . HIS B 1 20 ? -34.776 30.431 -30.540 1.00 55.24 20 HIS B N 1
ATOM 4081 C CA . HIS B 1 20 ? -34.436 31.831 -30.364 1.00 57.99 20 HIS B CA 1
ATOM 4082 C C . HIS B 1 20 ? -33.242 31.964 -29.423 1.00 58.39 20 HIS B C 1
ATOM 4083 O O . HIS B 1 20 ? -32.927 31.062 -28.641 1.00 57.84 20 HIS B O 1
ATOM 4097 N N . MET B 1 21 ? -32.569 33.108 -29.517 1.00 62.92 21 MET B N 1
ATOM 4098 C CA . MET B 1 21 ? -31.289 33.316 -28.856 1.00 73.29 21 MET B CA 1
ATOM 4099 C C . MET B 1 21 ? -31.374 34.344 -27.733 1.00 75.07 21 MET B C 1
ATOM 4100 O O . MET B 1 21 ? -32.193 35.267 -27.770 1.00 69.95 21 MET B O 1
ATOM 4114 N N . ALA B 1 22 ? -30.520 34.161 -26.723 1.00 77.58 22 ALA B N 1
ATOM 4115 C CA . ALA B 1 22 ? -30.437 35.090 -25.604 1.00 76.42 22 ALA B CA 1
ATOM 4116 C C . ALA B 1 22 ? -29.040 35.089 -24.989 1.00 68.74 22 ALA B C 1
ATOM 4117 O O . ALA B 1 22 ? -28.341 34.072 -24.992 1.00 62.48 22 ALA B O 1
ATOM 4124 N N . LYS B 1 23 ? -28.647 36.254 -24.472 1.00 69.03 23 LYS B N 1
ATOM 4125 C CA . LYS B 1 23 ? -27.368 36.456 -23.797 1.00 66.00 23 LYS B CA 1
ATOM 4126 C C . LYS B 1 23 ? -27.537 36.169 -22.306 1.00 49.90 23 LYS B C 1
ATOM 4127 O O . LYS B 1 23 ? -28.545 36.550 -21.707 1.00 42.82 23 LYS B O 1
ATOM 4146 N N . LEU B 1 24 ? -26.564 35.480 -21.708 1.00 44.98 24 LEU B N 1
ATOM 4147 C CA . LEU B 1 24 ? -26.577 35.286 -20.256 1.00 45.71 24 LEU B CA 1
ATOM 4148 C C . LEU B 1 24 ? -26.270 36.609 -19.567 1.00 46.49 24 LEU B C 1
ATOM 4149 O O . LEU B 1 24 ? -25.148 37.117 -19.649 1.00 44.77 24 LEU B O 1
ATOM 4165 N N . ALA B 1 25 ? -27.264 37.163 -18.877 1.00 49.85 25 ALA B N 1
ATOM 4166 C CA . ALA B 1 25 ? -27.091 38.448 -18.210 1.00 60.45 25 ALA B CA 1
ATOM 4167 C C . ALA B 1 25 ? -26.496 38.295 -16.809 1.00 64.60 25 ALA B C 1
ATOM 4168 O O . ALA B 1 25 ? -25.408 38.810 -16.536 1.00 72.77 25 ALA B O 1
ATOM 4175 N N . SER B 1 26 ? -27.192 37.588 -15.915 1.00 56.47 26 SER B N 1
ATOM 4176 C CA . SER B 1 26 ? -26.770 37.504 -14.522 1.00 48.70 26 SER B CA 1
ATOM 4177 C C . SER B 1 26 ? -26.824 36.073 -13.998 1.00 41.02 26 SER B C 1
ATOM 4178 O O . SER B 1 26 ? -27.609 35.241 -14.460 1.00 37.03 26 SER B O 1
ATOM 4186 N N . LEU B 1 27 ? -25.959 35.815 -13.019 1.00 36.35 27 LEU B N 1
ATOM 4187 C CA . LEU B 1 27 ? -25.892 34.565 -12.269 1.00 35.91 27 LEU B CA 1
ATOM 4188 C C . LEU B 1 27 ? -26.140 34.879 -10.801 1.00 32.17 27 LEU B C 1
ATOM 4189 O O . LEU B 1 27 ? -25.391 35.658 -10.203 1.00 30.44 27 LEU B O 1
ATOM 4205 N N . THR B 1 28 ? -27.170 34.270 -10.215 1.00 29.61 28 THR B N 1
ATOM 4206 C CA . THR B 1 28 ? -27.555 34.554 -8.839 1.00 28.33 28 THR B CA 1
ATOM 4207 C C . THR B 1 28 ? -27.556 33.273 -8.016 1.00 29.05 28 THR B C 1
ATOM 4208 O O . THR B 1 28 ? -28.048 32.229 -8.460 1.00 29.37 28 THR B O 1
ATOM 4219 N N . PHE B 1 29 ? -26.981 33.352 -6.822 1.00 30.75 29 PHE B N 1
ATOM 4220 C CA . PHE B 1 29 ? -26.988 32.255 -5.867 1.00 29.65 29 PHE B CA 1
ATOM 4221 C C . PHE B 1 29 ? -27.844 32.629 -4.664 1.00 30.29 29 PHE B C 1
ATOM 4222 O O . PHE B 1 29 ? -27.803 33.772 -4.197 1.00 31.14 29 PHE B O 1
ATOM 4239 N N . LYS B 1 30 ? -28.620 31.664 -4.172 1.00 28.18 30 LYS B N 1
ATOM 4240 C CA . LYS B 1 30 ? -29.421 31.834 -2.970 1.00 30.44 30 LYS B CA 1
ATOM 4241 C C . LYS B 1 30 ? -29.158 30.675 -2.026 1.00 28.10 30 LYS B C 1
ATOM 4242 O O . LYS B 1 30 ? -28.969 29.536 -2.456 1.00 30.96 30 LYS B O 1
ATOM 4261 N N . GLY B 1 31 ? -29.175 30.974 -0.731 1.00 25.03 31 GLY B N 1
ATOM 4262 C CA . GLY B 1 31 ? -28.887 29.985 0.278 1.00 25.80 31 GLY B CA 1
ATOM 4263 C C . GLY B 1 31 ? -27.419 29.795 0.582 1.00 23.68 31 GLY B C 1
ATOM 4264 O O . GLY B 1 31 ? -27.092 29.015 1.482 1.00 23.41 31 GLY B O 1
ATOM 4268 N N . ASN B 1 32 ? -26.520 30.465 -0.143 1.00 21.24 32 ASN B N 1
ATOM 4269 C CA . ASN B 1 32 ? -25.084 30.282 0.066 1.00 20.81 32 ASN B CA 1
ATOM 4270 C C . ASN B 1 32 ? -24.617 31.263 1.137 1.00 24.96 32 ASN B C 1
ATOM 4271 O O . ASN B 1 32 ? -23.978 32.282 0.870 1.00 25.56 32 ASN B O 1
ATOM 4282 N N . GLU B 1 33 ? -24.913 30.910 2.384 1.00 25.23 33 GLU B N 1
ATOM 4283 C CA . GLU B 1 33 ? -24.553 31.743 3.524 1.00 26.65 33 GLU B CA 1
ATOM 4284 C C . GLU B 1 33 ? -23.078 31.622 3.871 1.00 25.25 33 GLU B C 1
ATOM 4285 O O . GLU B 1 33 ? -22.473 32.591 4.344 1.00 25.19 33 GLU B O 1
ATOM 4297 N N . SER B 1 34 ? -22.486 30.454 3.628 1.00 23.90 34 SER B N 1
ATOM 4298 C CA . SER B 1 34 ? -21.148 30.138 4.103 1.00 25.21 34 SER B CA 1
ATOM 4299 C C . SER B 1 34 ? -20.081 30.288 3.027 1.00 25.53 34 SER B C 1
ATOM 4300 O O . SER B 1 34 ? -18.889 30.281 3.352 1.00 23.91 34 SER B O 1
ATOM 4308 N N . VAL B 1 35 ? -20.475 30.383 1.760 1.00 24.61 35 VAL B N 1
ATOM 4309 C CA . VAL B 1 35 ? -19.544 30.482 0.645 1.00 22.27 35 VAL B CA 1
ATOM 4310 C C . VAL B 1 35 ? -20.018 31.601 -0.274 1.00 21.60 35 VAL B C 1
ATOM 4311 O O . VAL B 1 35 ? -21.195 31.646 -0.646 1.00 19.48 35 VAL B O 1
ATOM 4324 N N . SER B 1 36 ? -19.107 32.494 -0.651 1.00 23.41 36 SER B N 1
ATOM 4325 C CA . SER B 1 36 ? -19.503 33.669 -1.412 1.00 24.85 36 SER B CA 1
ATOM 4326 C C . SER B 1 36 ? -19.944 33.277 -2.815 1.00 27.59 36 SER B C 1
ATOM 4327 O O . SER B 1 36 ? -19.462 32.303 -3.398 1.00 22.85 36 SER B O 1
ATOM 4335 N N . SER B 1 37 ? -20.882 34.058 -3.350 1.00 33.96 37 SER B N 1
ATOM 4336 C CA . SER B 1 37 ? -21.325 33.882 -4.729 1.00 31.93 37 SER B CA 1
ATOM 4337 C C . SER B 1 37 ? -20.159 33.904 -5.709 1.00 24.06 37 SER B C 1
ATOM 4338 O O . SER B 1 37 ? -20.135 33.127 -6.671 1.00 18.21 37 SER B O 1
ATOM 4346 N N . SER B 1 38 ? -19.190 34.802 -5.496 1.00 24.39 38 SER B N 1
ATOM 4347 C CA . SER B 1 38 ? -18.068 34.899 -6.428 1.00 26.26 38 SER B CA 1
ATOM 4348 C C . SER B 1 38 ? -17.253 33.610 -6.448 1.00 22.91 38 SER B C 1
ATOM 4349 O O . SER B 1 38 ? -16.763 33.199 -7.506 1.00 21.50 38 SER B O 1
ATOM 4357 N N . THR B 1 39 ? -17.094 32.955 -5.292 1.00 20.54 39 THR B N 1
ATOM 4358 C CA . THR B 1 39 ? -16.404 31.665 -5.266 1.00 17.60 39 THR B CA 1
ATOM 4359 C C . THR B 1 39 ? -17.156 30.624 -6.086 1.00 16.86 39 THR B C 1
ATOM 4360 O O . THR B 1 39 ? -16.557 29.896 -6.887 1.00 16.44 39 THR B O 1
ATOM 4371 N N . LEU B 1 40 ? -18.472 30.533 -5.896 1.00 18.18 40 LEU B N 1
ATOM 4372 C CA . LEU B 1 40 ? -19.254 29.549 -6.633 1.00 19.77 40 LEU B CA 1
ATOM 4373 C C . LEU B 1 40 ? -19.233 29.843 -8.127 1.00 22.02 40 LEU B C 1
ATOM 4374 O O . LEU B 1 40 ? -19.016 28.939 -8.945 1.00 19.77 40 LEU B O 1
ATOM 4390 N N . GLN B 1 41 ? -19.463 31.106 -8.505 1.00 22.80 41 GLN B N 1
ATOM 4391 C CA . GLN B 1 41 ? -19.441 31.470 -9.919 1.00 26.03 41 GLN B CA 1
ATOM 4392 C C . GLN B 1 41 ? -18.131 31.064 -10.587 1.00 28.03 41 GLN B C 1
ATOM 4393 O O . GLN B 1 41 ? -18.125 30.637 -11.747 1.00 27.57 41 GLN B O 1
ATOM 4407 N N . GLU B 1 42 ? -17.012 31.162 -9.867 1.00 29.56 42 GLU B N 1
ATOM 4408 C CA . GLU B 1 42 ? -15.723 30.813 -10.456 1.00 29.34 42 GLU B CA 1
ATOM 4409 C C . GLU B 1 42 ? -15.627 29.331 -10.788 1.00 27.81 42 GLU B C 1
ATOM 4410 O O . GLU B 1 42 ? -14.836 28.953 -11.656 1.00 27.07 42 GLU B O 1
ATOM 4422 N N . GLN B 1 43 ? -16.421 28.487 -10.130 1.00 25.58 43 GLN B N 1
ATOM 4423 C CA . GLN B 1 43 ? -16.436 27.062 -10.435 1.00 23.45 43 GLN B CA 1
ATOM 4424 C C . GLN B 1 43 ? -17.114 26.757 -11.765 1.00 21.70 43 GLN B C 1
ATOM 4425 O O . GLN B 1 43 ? -17.006 25.629 -12.251 1.00 20.25 43 GLN B O 1
ATOM 4439 N N . MET B 1 44 ? -17.800 27.729 -12.356 1.00 23.95 44 MET B N 1
ATOM 4440 C CA . MET B 1 44 ? -18.628 27.524 -13.535 1.00 29.42 44 MET B CA 1
ATOM 4441 C C . MET B 1 44 ? -17.903 27.955 -14.804 1.00 28.36 44 MET B C 1
ATOM 4442 O O . MET B 1 44 ? -17.209 28.977 -14.820 1.00 25.71 44 MET B O 1
ATOM 4456 N N . GLU B 1 45 ? -18.110 27.189 -15.879 1.00 33.24 45 GLU B N 1
ATOM 4457 C CA . GLU B 1 45 ? -17.684 27.616 -17.209 1.00 43.68 45 GLU B CA 1
ATOM 4458 C C . GLU B 1 45 ? -18.613 28.674 -17.788 1.00 45.15 45 GLU B C 1
ATOM 4459 O O . GLU B 1 45 ? -18.152 29.609 -18.453 1.00 44.80 45 GLU B O 1
ATOM 4471 N N . LEU B 1 46 ? -19.915 28.546 -17.554 1.00 46.67 46 LEU B N 1
ATOM 4472 C CA . LEU B 1 46 ? -20.875 29.508 -18.079 1.00 47.44 46 LEU B CA 1
ATOM 4473 C C . LEU B 1 46 ? -20.776 30.812 -17.301 1.00 50.50 46 LEU B C 1
ATOM 4474 O O . LEU B 1 46 ? -21.195 30.893 -16.142 1.00 50.97 46 LEU B O 1
ATOM 4490 N N . GLN B 1 47 ? -20.209 31.825 -17.936 1.00 54.69 47 GLN B N 1
ATOM 4491 C CA . GLN B 1 47 ? -20.049 33.138 -17.347 1.00 61.20 47 GLN B CA 1
ATOM 4492 C C . GLN B 1 47 ? -20.983 34.124 -18.039 1.00 55.24 47 GLN B C 1
ATOM 4493 O O . GLN B 1 47 ? -21.329 33.939 -19.211 1.00 49.63 47 GLN B O 1
ATOM 4507 N N . PRO B 1 48 ? -21.429 35.167 -17.342 1.00 59.03 48 PRO B N 1
ATOM 4508 C CA . PRO B 1 48 ? -22.274 36.175 -17.989 1.00 64.55 48 PRO B CA 1
ATOM 4509 C C . PRO B 1 48 ? -21.711 36.601 -19.337 1.00 69.53 48 PRO B C 1
ATOM 4510 O O . PRO B 1 48 ? -20.500 36.599 -19.555 1.00 64.92 48 PRO B O 1
ATOM 4521 N N . ASP B 1 49 ? -22.622 36.954 -20.243 1.00 77.13 49 ASP B N 1
ATOM 4522 C CA . ASP B 1 49 ? -22.350 37.358 -21.622 1.00 78.80 49 ASP B CA 1
ATOM 4523 C C . ASP B 1 49 ? -22.184 36.155 -22.547 1.00 77.62 49 ASP B C 1
ATOM 4524 O O . ASP B 1 49 ? -21.814 36.344 -23.718 1.00 76.60 49 ASP B O 1
ATOM 4533 N N . SER B 1 50 ? -22.450 34.934 -22.084 1.00 76.86 50 SER B N 1
ATOM 4534 C CA . SER B 1 50 ? -22.439 33.787 -22.979 1.00 71.84 50 SER B CA 1
ATOM 4535 C C . SER B 1 50 ? -23.769 33.685 -23.722 1.00 61.62 50 SER B C 1
ATOM 4536 O O . SER B 1 50 ? -24.788 34.241 -23.302 1.00 50.72 50 SER B O 1
ATOM 4544 N N . TRP B 1 51 ? -23.750 32.963 -24.842 1.00 64.63 51 TRP B N 1
ATOM 4545 C CA . TRP B 1 51 ? -24.903 32.873 -25.732 1.00 64.69 51 TRP B CA 1
ATOM 4546 C C . TRP B 1 51 ? -25.634 31.548 -25.538 1.00 54.21 51 TRP B C 1
ATOM 4547 O O . TRP B 1 51 ? -25.002 30.487 -25.467 1.00 55.51 51 TRP B O 1
ATOM 4568 N N . TRP B 1 52 ? -26.965 31.624 -25.451 1.00 44.44 52 TRP B N 1
ATOM 4569 C CA . TRP B 1 52 ? -27.830 30.488 -25.142 1.00 41.77 52 TRP B CA 1
ATOM 4570 C C . TRP B 1 52 ? -28.887 30.281 -26.219 1.00 45.49 52 TRP B C 1
ATOM 4571 O O . TRP B 1 52 ? -29.600 31.227 -26.578 1.00 43.12 52 TRP B O 1
ATOM 4592 N N . LYS B 1 53 ? -28.999 29.048 -26.721 1.00 49.41 53 LYS B N 1
ATOM 4593 C CA . LYS B 1 53 ? -30.059 28.688 -27.660 1.00 51.50 53 LYS B CA 1
ATOM 4594 C C . LYS B 1 53 ? -31.265 28.140 -26.904 1.00 44.40 53 LYS B C 1
ATOM 4595 O O . LYS B 1 53 ? -31.137 27.176 -26.144 1.00 41.85 53 LYS B O 1
ATOM 4614 N N . LEU B 1 54 ? -32.436 28.740 -27.121 1.00 41.08 54 LEU B N 1
ATOM 4615 C CA . LEU B 1 54 ? -33.664 28.315 -26.458 1.00 38.71 54 LEU B CA 1
ATOM 4616 C C . LEU B 1 54 ? -34.738 27.990 -27.486 1.00 37.19 54 LEU B C 1
ATOM 4617 O O . LEU B 1 54 ? -34.879 28.690 -28.492 1.00 40.32 54 LEU B O 1
ATOM 4633 N N . TRP B 1 55 ? -35.491 26.921 -27.229 1.00 32.44 55 TRP B N 1
ATOM 4634 C CA . TRP B 1 55 ? -36.632 26.555 -28.065 1.00 32.43 55 TRP B CA 1
ATOM 4635 C C . TRP B 1 55 ? -37.731 25.997 -27.177 1.00 38.73 55 TRP B C 1
ATOM 4636 O O . TRP B 1 55 ? -37.511 25.006 -26.474 1.00 37.58 55 TRP B O 1
ATOM 4657 N N . GLY B 1 56 ? -38.891 26.645 -27.179 1.00 47.99 56 GLY B N 1
ATOM 4658 C CA . GLY B 1 56 ? -39.937 26.246 -26.255 1.00 48.37 56 GLY B CA 1
ATOM 4659 C C . GLY B 1 56 ? -39.471 26.478 -24.835 1.00 42.01 56 GLY B C 1
ATOM 4660 O O . GLY B 1 56 ? -38.952 27.547 -24.494 1.00 42.32 56 GLY B O 1
ATOM 4664 N N . ASN B 1 57 ? -39.641 25.464 -23.989 1.00 37.89 57 ASN B N 1
ATOM 4665 C CA . ASN B 1 57 ? -39.161 25.515 -22.615 1.00 42.79 57 ASN B CA 1
ATOM 4666 C C . ASN B 1 57 ? -37.859 24.736 -22.441 1.00 41.02 57 ASN B C 1
ATOM 4667 O O . ASN B 1 57 ? -37.558 24.259 -21.342 1.00 42.83 57 ASN B O 1
ATOM 4678 N N . LYS B 1 58 ? -37.073 24.615 -23.510 1.00 37.28 58 LYS B N 1
ATOM 4679 C CA . LYS B 1 58 ? -35.838 23.844 -23.506 1.00 36.21 58 LYS B CA 1
ATOM 4680 C C . LYS B 1 58 ? -34.642 24.723 -23.860 1.00 29.35 58 LYS B C 1
ATOM 4681 O O . LYS B 1 58 ? -34.761 25.676 -24.633 1.00 26.44 58 LYS B O 1
ATOM 4700 N N . PHE B 1 59 ? -33.496 24.439 -23.241 1.00 27.90 59 PHE B N 1
ATOM 4701 C CA . PHE B 1 59 ? -32.226 25.022 -23.660 1.00 28.80 59 PHE B CA 1
ATOM 4702 C C . PHE B 1 59 ? -31.176 23.920 -23.754 1.00 31.09 59 PHE B C 1
ATOM 4703 O O . PHE B 1 59 ? -31.368 22.810 -23.252 1.00 27.96 59 PHE B O 1
ATOM 4720 N N . GLU B 1 60 ? -30.075 24.218 -24.444 1.00 37.43 60 GLU B N 1
ATOM 4721 C CA . GLU B 1 60 ? -28.954 23.285 -24.504 1.00 41.93 60 GLU B CA 1
ATOM 4722 C C . GLU B 1 60 ? -28.310 23.214 -23.121 1.00 40.53 60 GLU B C 1
ATOM 4723 O O . GLU B 1 60 ? -27.763 24.208 -22.632 1.00 41.17 60 GLU B O 1
ATOM 4735 N N . GLY B 1 61 ? -28.358 22.036 -22.503 1.00 37.44 61 GLY B N 1
ATOM 4736 C CA . GLY B 1 61 ? -28.007 21.845 -21.110 1.00 33.95 61 GLY B CA 1
ATOM 4737 C C . GLY B 1 61 ? -26.667 21.239 -20.739 1.00 32.30 61 GLY B C 1
ATOM 4738 O O . GLY B 1 61 ? -26.372 21.149 -19.542 1.00 31.67 61 GLY B O 1
ATOM 4742 N N . ALA B 1 62 ? -25.846 20.810 -21.701 1.00 29.22 62 ALA B N 1
ATOM 4743 C CA . ALA B 1 62 ? -24.679 19.999 -21.358 1.00 29.21 62 ALA B CA 1
ATOM 4744 C C . ALA B 1 62 ? -23.736 20.733 -20.408 1.00 29.31 62 ALA B C 1
ATOM 4745 O O . ALA B 1 62 ? -23.416 20.227 -19.326 1.00 28.51 62 ALA B O 1
ATOM 4752 N N . GLN B 1 63 ? -23.268 21.921 -20.791 1.00 29.24 63 GLN B N 1
ATOM 4753 C CA . GLN B 1 63 ? -22.317 22.630 -19.941 1.00 28.95 63 GLN B CA 1
ATOM 4754 C C . GLN B 1 63 ? -22.975 23.072 -18.639 1.00 27.73 63 GLN B C 1
ATOM 4755 O O . GLN B 1 63 ? -22.332 23.086 -17.584 1.00 29.03 63 GLN B O 1
ATOM 4769 N N . PHE B 1 64 ? -24.254 23.449 -18.702 1.00 27.36 64 PHE B N 1
ATOM 4770 C CA . PHE B 1 64 ? -24.979 23.879 -17.510 1.00 28.40 64 PHE B CA 1
ATOM 4771 C C . PHE B 1 64 ? -24.955 22.804 -16.432 1.00 29.85 64 PHE B C 1
ATOM 4772 O O . PHE B 1 64 ? -24.636 23.077 -15.270 1.00 32.41 64 PHE B O 1
ATOM 4789 N N . GLU B 1 65 ? -25.286 21.568 -16.804 1.00 28.87 65 GLU B N 1
ATOM 4790 C CA . GLU B 1 65 ? -25.273 20.469 -15.844 1.00 29.94 65 GLU B CA 1
ATOM 4791 C C . GLU B 1 65 ? -23.882 20.253 -15.263 1.00 26.92 65 GLU B C 1
ATOM 4792 O O . GLU B 1 65 ? -23.737 19.989 -14.064 1.00 26.01 65 GLU B O 1
ATOM 4804 N N . LYS B 1 66 ? -22.846 20.347 -16.098 1.00 27.49 66 LYS B N 1
ATOM 4805 C CA . LYS B 1 66 ? -21.487 20.190 -15.591 1.00 31.25 66 LYS B CA 1
ATOM 4806 C C . LYS B 1 66 ? -21.137 21.304 -14.617 1.00 24.55 66 LYS B C 1
ATOM 4807 O O . LYS B 1 66 ? -20.462 21.070 -13.609 1.00 20.73 66 LYS B O 1
ATOM 4826 N N . ASP B 1 67 ? -21.597 22.523 -14.900 1.00 23.13 67 ASP B N 1
ATOM 4827 C CA . ASP B 1 67 ? -21.379 23.631 -13.977 1.00 21.58 67 ASP B CA 1
ATOM 4828 C C . ASP B 1 67 ? -22.085 23.386 -12.649 1.00 20.78 67 ASP B C 1
ATOM 4829 O O . ASP B 1 67 ? -21.538 23.683 -11.583 1.00 22.29 67 ASP B O 1
ATOM 4838 N N . LEU B 1 68 ? -23.305 22.848 -12.690 1.00 19.89 68 LEU B N 1
ATOM 4839 C CA . LEU B 1 68 ? -24.004 22.538 -11.448 1.00 21.34 68 LEU B CA 1
ATOM 4840 C C . LEU B 1 68 ? -23.258 21.475 -10.658 1.00 21.88 68 LEU B C 1
ATOM 4841 O O . LEU B 1 68 ? -23.183 21.543 -9.425 1.00 20.75 68 LEU B O 1
ATOM 4857 N N . GLN B 1 69 ? -22.675 20.498 -11.354 1.00 22.33 69 GLN B N 1
ATOM 4858 C CA . GLN B 1 69 ? -21.922 19.458 -10.665 1.00 24.32 69 GLN B CA 1
ATOM 4859 C C . GLN B 1 69 ? -20.636 20.017 -10.073 1.00 22.14 69 GLN B C 1
ATOM 4860 O O . GLN B 1 69 ? -20.195 19.570 -9.009 1.00 19.87 69 GLN B O 1
ATOM 4874 N N . SER B 1 70 ? -20.007 20.976 -10.759 1.00 22.56 70 SER B N 1
ATOM 4875 C CA . SER B 1 70 ? -18.852 21.655 -10.177 1.00 20.97 70 SER B CA 1
ATOM 4876 C C . SER B 1 70 ? -19.236 22.416 -8.913 1.00 18.50 70 SER B C 1
ATOM 4877 O O . SER B 1 70 ? -18.450 22.484 -7.960 1.00 18.17 70 SER B O 1
ATOM 4885 N N . ILE B 1 71 ? -20.442 22.991 -8.881 1.00 19.49 71 ILE B N 1
ATOM 4886 C CA . ILE B 1 71 ? -20.912 23.655 -7.667 1.00 21.61 71 ILE B CA 1
ATOM 4887 C C . ILE B 1 71 ? -21.033 22.643 -6.536 1.00 19.48 71 ILE B C 1
ATOM 4888 O O . ILE B 1 71 ? -20.503 22.842 -5.436 1.00 20.12 71 ILE B O 1
ATOM 4904 N N . ARG B 1 72 ? -21.736 21.539 -6.794 1.00 19.11 72 ARG B N 1
ATOM 4905 C CA . ARG B 1 72 ? -21.891 20.501 -5.780 1.00 21.61 72 ARG B CA 1
ATOM 4906 C C . ARG B 1 72 ? -20.537 19.989 -5.324 1.00 22.73 72 ARG B C 1
ATOM 4907 O O . ARG B 1 72 ? -20.270 19.883 -4.120 1.00 23.24 72 ARG B O 1
ATOM 4928 N N . ASP B 1 73 ? -19.665 19.662 -6.281 1.00 23.87 73 ASP B N 1
ATOM 4929 C CA . ASP B 1 73 ? -18.335 19.172 -5.941 1.00 26.10 73 ASP B CA 1
ATOM 4930 C C . ASP B 1 73 ? -17.584 20.171 -5.076 1.00 22.65 73 ASP B C 1
ATOM 4931 O O . ASP B 1 73 ? -16.832 19.780 -4.175 1.00 21.20 73 ASP B O 1
ATOM 4940 N N . TYR B 1 74 ? -17.746 21.469 -5.344 1.00 20.85 74 TYR B N 1
ATOM 4941 C CA . TYR B 1 74 ? -17.011 22.443 -4.550 1.00 22.72 74 TYR B CA 1
ATOM 4942 C C . TYR B 1 74 ? -17.435 22.362 -3.090 1.00 23.44 74 TYR B C 1
ATOM 4943 O O . TYR B 1 74 ? -16.593 22.270 -2.192 1.00 23.46 74 TYR B O 1
ATOM 4961 N N . TYR B 1 75 ? -18.745 22.379 -2.839 1.00 22.76 75 TYR B N 1
ATOM 4962 C CA . TYR B 1 75 ? -19.250 22.241 -1.477 1.00 21.43 75 TYR B CA 1
ATOM 4963 C C . TYR B 1 75 ? -18.786 20.937 -0.845 1.00 19.42 75 TYR B C 1
ATOM 4964 O O . TYR B 1 75 ? -18.253 20.929 0.270 1.00 17.80 75 TYR B O 1
ATOM 4982 N N . LEU B 1 76 ? -18.963 19.823 -1.558 1.00 17.87 76 LEU B N 1
ATOM 4983 C CA . LEU B 1 76 ? -18.678 18.510 -0.992 1.00 20.11 76 LEU B CA 1
ATOM 4984 C C . LEU B 1 76 ? -17.189 18.305 -0.757 1.00 21.28 76 LEU B C 1
ATOM 4985 O O . LEU B 1 76 ? -16.803 17.534 0.127 1.00 20.50 76 LEU B O 1
ATOM 5001 N N . ASN B 1 77 ? -16.346 18.972 -1.541 1.00 20.64 77 ASN B N 1
ATOM 5002 C CA . ASN B 1 77 ? -14.901 18.880 -1.401 1.00 19.50 77 ASN B CA 1
ATOM 5003 C C . ASN B 1 77 ? -14.318 19.875 -0.410 1.00 19.28 77 ASN B C 1
ATOM 5004 O O . ASN B 1 77 ? -13.109 19.835 -0.159 1.00 19.85 77 ASN B O 1
ATOM 5015 N N . ASN B 1 78 ? -15.135 20.768 0.143 1.00 17.37 78 ASN B N 1
ATOM 5016 C CA . ASN B 1 78 ? -14.678 21.749 1.121 1.00 17.67 78 ASN B CA 1
ATOM 5017 C C . ASN B 1 78 ? -15.463 21.658 2.430 1.00 20.54 78 ASN B C 1
ATOM 5018 O O . ASN B 1 78 ? -15.676 22.663 3.107 1.00 25.18 78 ASN B O 1
ATOM 5029 N N . GLY B 1 79 ? -15.905 20.453 2.790 1.00 19.63 79 GLY B N 1
ATOM 5030 C CA . GLY B 1 79 ? -16.422 20.171 4.114 1.00 21.87 79 GLY B CA 1
ATOM 5031 C C . GLY B 1 79 ? -17.930 20.136 4.240 1.00 22.44 79 GLY B C 1
ATOM 5032 O O . GLY B 1 79 ? -18.435 19.633 5.252 1.00 20.40 79 GLY B O 1
ATOM 5036 N N . TYR B 1 80 ? -18.664 20.639 3.251 1.00 24.23 80 TYR B N 1
ATOM 5037 C CA . TYR B 1 80 ? -20.122 20.742 3.342 1.00 25.20 80 TYR B CA 1
ATOM 5038 C C . TYR B 1 80 ? -20.764 19.441 2.853 1.00 21.86 80 TYR B C 1
ATOM 5039 O O . TYR B 1 80 ? -21.344 19.346 1.771 1.00 20.32 80 TYR B O 1
ATOM 5057 N N . ALA B 1 81 ? -20.651 18.417 3.703 1.00 21.59 81 ALA B N 1
ATOM 5058 C CA . ALA B 1 81 ? -20.999 17.059 3.300 1.00 24.33 81 ALA B CA 1
ATOM 5059 C C . ALA B 1 81 ? -22.484 16.902 2.996 1.00 24.08 81 ALA B C 1
ATOM 5060 O O . ALA B 1 81 ? -22.858 16.057 2.176 1.00 22.72 81 ALA B O 1
ATOM 5067 N N . LYS B 1 82 ? -23.341 17.716 3.606 1.00 23.31 82 LYS B N 1
ATOM 5068 C CA . LYS B 1 82 ? -24.779 17.624 3.385 1.00 23.29 82 LYS B CA 1
ATOM 5069 C C . LYS B 1 82 ? -25.297 18.614 2.352 1.00 22.61 82 LYS B C 1
ATOM 5070 O O . LYS B 1 82 ? -26.511 18.675 2.132 1.00 22.16 82 LYS B O 1
ATOM 5089 N N . ALA B 1 83 ? -24.414 19.383 1.718 1.00 21.98 83 ALA B N 1
ATOM 5090 C CA . ALA B 1 83 ? -24.835 20.379 0.742 1.00 23.45 83 ALA B CA 1
ATOM 5091 C C . ALA B 1 83 ? -25.619 19.757 -0.409 1.00 23.91 83 ALA B C 1
ATOM 5092 O O . ALA B 1 83 ? -25.267 18.693 -0.923 1.00 26.45 83 ALA B O 1
ATOM 5099 N N . GLN B 1 84 ? -26.677 20.450 -0.826 1.00 20.09 84 GLN B N 1
ATOM 5100 C CA . GLN B 1 84 ? -27.464 20.082 -1.992 1.00 20.80 84 GLN B CA 1
ATOM 5101 C C . GLN B 1 84 ? -27.807 21.332 -2.785 1.00 21.11 84 GLN B C 1
ATOM 5102 O O . GLN B 1 84 ? -28.052 22.393 -2.206 1.00 22.15 84 GLN B O 1
ATOM 5116 N N . ILE B 1 85 ? -27.826 21.205 -4.108 1.00 21.67 85 ILE B N 1
ATOM 5117 C CA . ILE B 1 85 ? -28.492 22.195 -4.944 1.00 25.31 85 ILE B CA 1
ATOM 5118 C C . ILE B 1 85 ? -29.969 21.827 -4.963 1.00 27.71 85 ILE B C 1
ATOM 5119 O O . ILE B 1 85 ? -30.358 20.824 -5.560 1.00 29.72 85 ILE B O 1
ATOM 5135 N N . THR B 1 86 ? -30.795 22.637 -4.307 1.00 28.15 86 THR B N 1
ATOM 5136 C CA . THR B 1 86 ? -32.197 22.271 -4.140 1.00 30.07 86 THR B CA 1
ATOM 5137 C C . THR B 1 86 ? -33.012 22.615 -5.379 1.00 34.17 86 THR B C 1
ATOM 5138 O O . THR B 1 86 ? -33.956 21.891 -5.713 1.00 33.95 86 THR B O 1
ATOM 5149 N N . LYS B 1 87 ? -32.666 23.699 -6.068 1.00 38.69 87 LYS B N 1
ATOM 5150 C CA . LYS B 1 87 ? -33.381 24.098 -7.271 1.00 42.02 87 LYS B CA 1
ATOM 5151 C C . LYS B 1 87 ? -32.505 25.041 -8.080 1.00 35.22 87 LYS B C 1
ATOM 5152 O O . LYS B 1 87 ? -31.623 25.712 -7.541 1.00 33.80 87 LYS B O 1
ATOM 5171 N N . THR B 1 88 ? -32.757 25.071 -9.382 1.00 31.44 88 THR B N 1
ATOM 5172 C CA . THR B 1 88 ? -32.139 26.029 -10.280 1.00 33.61 88 THR B CA 1
ATOM 5173 C C . THR B 1 88 ? -33.235 26.636 -11.141 1.00 31.51 88 THR B C 1
ATOM 5174 O O . THR B 1 88 ? -34.294 26.036 -11.341 1.00 29.80 88 THR B O 1
ATOM 5185 N N . ASP B 1 89 ? -32.968 27.837 -11.648 1.00 31.69 89 ASP B N 1
ATOM 5186 C CA . ASP B 1 89 ? -33.962 28.607 -12.392 1.00 37.84 89 ASP B CA 1
ATOM 5187 C C . ASP B 1 89 ? -33.279 29.313 -13.555 1.00 45.61 89 ASP B C 1
ATOM 5188 O O . ASP B 1 89 ? -32.480 30.230 -13.338 1.00 51.43 89 ASP B O 1
ATOM 5197 N N . VAL B 1 90 ? -33.593 28.891 -14.778 1.00 47.78 90 VAL B N 1
ATOM 5198 C CA . VAL B 1 90 ? -33.162 29.586 -15.985 1.00 49.20 90 VAL B CA 1
ATOM 5199 C C . VAL B 1 90 ? -34.365 30.364 -16.492 1.00 54.58 90 VAL B C 1
ATOM 5200 O O . VAL B 1 90 ? -35.367 29.773 -16.910 1.00 54.60 90 VAL B O 1
ATOM 5213 N N . GLN B 1 91 ? -34.274 31.689 -16.449 1.00 57.41 91 GLN B N 1
ATOM 5214 C CA . GLN B 1 91 ? -35.370 32.557 -16.843 1.00 61.27 91 GLN B CA 1
ATOM 5215 C C . GLN B 1 91 ? -34.925 33.545 -17.911 1.00 66.11 91 GLN B C 1
ATOM 5216 O O . GLN B 1 91 ? -33.779 34.004 -17.919 1.00 67.15 91 GLN B O 1
ATOM 5230 N N . LEU B 1 92 ? -35.853 33.877 -18.803 1.00 70.03 92 LEU B N 1
ATOM 5231 C CA . LEU B 1 92 ? -35.633 34.905 -19.807 1.00 72.46 92 LEU B CA 1
ATOM 5232 C C . LEU B 1 92 ? -36.161 36.237 -19.303 1.00 69.92 92 LEU B C 1
ATOM 5233 O O . LEU B 1 92 ? -37.164 36.293 -18.590 1.00 62.98 92 LEU B O 1
ATOM 5249 N N . ASN B 1 93 ? -35.478 37.313 -19.682 1.00 73.49 93 ASN B N 1
ATOM 5250 C CA . ASN B 1 93 ? -35.956 38.635 -19.318 1.00 72.34 93 ASN B CA 1
ATOM 5251 C C . ASN B 1 93 ? -37.183 38.955 -20.158 1.00 72.83 93 ASN B C 1
ATOM 5252 O O . ASN B 1 93 ? -37.405 38.359 -21.213 1.00 75.05 93 ASN B O 1
ATOM 5263 N N . ASP B 1 94 ? -38.012 39.878 -19.668 1.00 70.63 94 ASP B N 1
ATOM 5264 C CA . ASP B 1 94 ? -39.327 40.048 -20.275 1.00 70.21 94 ASP B CA 1
ATOM 5265 C C . ASP B 1 94 ? -39.216 40.508 -21.720 1.00 71.27 94 ASP B C 1
ATOM 5266 O O . ASP B 1 94 ? -40.129 40.258 -22.516 1.00 71.20 94 ASP B O 1
ATOM 5275 N N . GLU B 1 95 ? -38.127 41.203 -22.071 1.00 73.21 95 GLU B N 1
ATOM 5276 C CA . GLU B 1 95 ? -37.770 41.374 -23.476 1.00 73.63 95 GLU B CA 1
ATOM 5277 C C .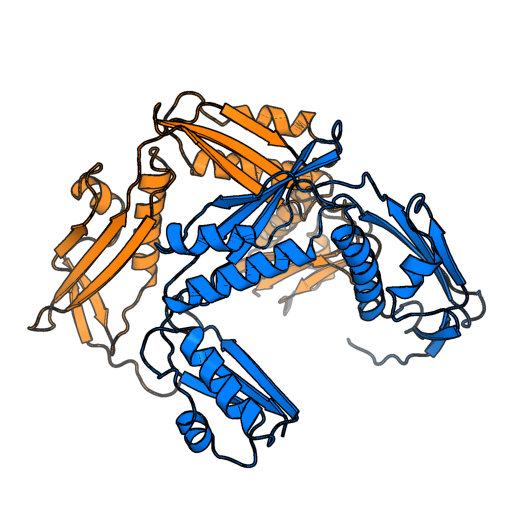 GLU B 1 95 ? -37.472 40.044 -24.153 1.00 67.66 95 GLU B C 1
ATOM 5278 O O . GLU B 1 95 ? -37.514 39.964 -25.383 1.00 65.15 95 GLU B O 1
ATOM 5290 N N . LYS B 1 96 ? -37.150 39.011 -23.379 1.00 67.78 96 LYS B N 1
ATOM 5291 C CA . LYS B 1 96 ? -36.810 37.688 -23.903 1.00 67.40 96 LYS B CA 1
ATOM 5292 C C . LYS B 1 96 ? -35.533 37.718 -24.744 1.00 70.09 96 LYS B C 1
ATOM 5293 O O . LYS B 1 96 ? -35.343 36.878 -25.628 1.00 67.20 96 LYS B O 1
ATOM 5312 N N . THR B 1 97 ? -34.659 38.695 -24.481 1.00 72.51 97 THR B N 1
ATOM 5313 C CA . THR B 1 97 ? -33.369 38.810 -25.151 1.00 67.06 97 THR B CA 1
ATOM 5314 C C . THR B 1 97 ? -32.192 38.425 -24.266 1.00 55.98 97 THR B C 1
ATOM 5315 O O . THR B 1 97 ? -31.059 38.369 -24.757 1.00 49.84 97 THR B O 1
ATOM 5326 N N . LYS B 1 98 ? -32.424 38.161 -22.986 1.00 51.99 98 LYS B N 1
ATOM 5327 C CA . LYS B 1 98 ? -31.371 37.798 -22.049 1.00 52.55 98 LYS B CA 1
ATOM 5328 C C . LYS B 1 98 ? -31.901 36.715 -21.122 1.00 43.63 98 LYS B C 1
ATOM 5329 O O . LYS B 1 98 ? -33.097 36.680 -20.809 1.00 40.15 98 LYS B O 1
ATOM 5348 N N . VAL B 1 99 ? -31.010 35.819 -20.695 1.00 41.01 99 VAL B N 1
ATOM 5349 C CA . VAL B 1 99 ? -31.343 34.801 -19.707 1.00 43.51 99 VAL B CA 1
ATOM 5350 C C . VAL B 1 99 ? -30.684 35.166 -18.387 1.00 37.44 99 VAL B C 1
ATOM 5351 O O . VAL B 1 99 ? -29.555 35.669 -18.355 1.00 36.56 99 VAL B O 1
ATOM 5364 N N . ASN B 1 100 ? -31.404 34.913 -17.300 1.00 33.19 100 ASN B N 1
ATOM 5365 C CA . ASN B 1 100 ? -30.923 35.128 -15.945 1.00 36.66 100 ASN B CA 1
ATOM 5366 C C . ASN B 1 100 ? -30.992 33.810 -15.185 1.00 36.57 100 ASN B C 1
ATOM 5367 O O . ASN B 1 100 ? -32.054 33.176 -15.135 1.00 38.20 100 ASN B O 1
ATOM 5378 N N . VAL B 1 101 ? -29.872 33.398 -14.596 1.00 30.85 101 VAL B N 1
ATOM 5379 C CA . VAL B 1 101 ? -29.778 32.111 -13.917 1.00 26.38 101 VAL B CA 1
ATOM 5380 C C . VAL B 1 101 ? -29.765 32.339 -12.412 1.00 27.94 101 VAL B C 1
ATOM 5381 O O . VAL B 1 101 ? -29.103 33.257 -11.913 1.00 32.01 101 VAL B O 1
ATOM 5394 N N . THR B 1 102 ? -30.505 31.499 -11.693 1.00 25.38 102 THR B N 1
ATOM 5395 C CA . THR B 1 102 ? -30.515 31.491 -10.236 1.00 22.28 102 THR B CA 1
ATOM 5396 C C . THR B 1 102 ? -30.338 30.061 -9.749 1.00 24.80 102 THR B C 1
ATOM 5397 O O . THR B 1 102 ? -31.010 29.149 -10.239 1.00 29.64 102 THR B O 1
ATOM 5408 N N . ILE B 1 103 ? -29.438 29.869 -8.785 1.00 22.37 103 ILE B N 1
ATOM 5409 C CA . ILE B 1 103 ? -29.103 28.552 -8.251 1.00 20.67 103 ILE B CA 1
ATOM 5410 C C . ILE B 1 103 ? -29.337 28.580 -6.744 1.00 25.22 103 ILE B C 1
ATOM 5411 O O . ILE B 1 103 ? -28.735 29.398 -6.036 1.00 24.69 103 ILE B O 1
ATOM 5427 N N . ASP B 1 104 ? -30.216 27.699 -6.258 1.00 30.19 104 ASP B N 1
ATOM 5428 C CA . ASP B 1 104 ? -30.532 27.589 -4.836 1.00 35.42 104 ASP B CA 1
ATOM 5429 C C . ASP B 1 104 ? -29.721 26.460 -4.209 1.00 26.71 104 ASP B C 1
ATOM 5430 O O . ASP B 1 104 ? -29.698 25.346 -4.737 1.00 23.02 104 ASP B O 1
ATOM 5439 N N . VAL B 1 105 ? -29.080 26.737 -3.075 1.00 23.85 105 VAL B N 1
ATOM 5440 C CA . VAL B 1 105 ? -28.291 25.735 -2.368 1.00 21.25 105 VAL B CA 1
ATOM 5441 C C . VAL B 1 105 ? -28.741 25.663 -0.917 1.00 22.20 105 VAL B C 1
ATOM 5442 O O . VAL B 1 105 ? -29.109 26.678 -0.316 1.00 23.45 105 VAL B O 1
ATOM 5455 N N . ASN B 1 106 ? -28.714 24.456 -0.361 1.00 22.81 106 ASN B N 1
ATOM 5456 C CA . ASN B 1 106 ? -28.893 24.220 1.069 1.00 25.62 106 ASN B CA 1
ATOM 5457 C C . ASN B 1 106 ? -27.581 23.612 1.548 1.00 25.19 106 ASN B C 1
ATOM 5458 O O . ASN B 1 106 ?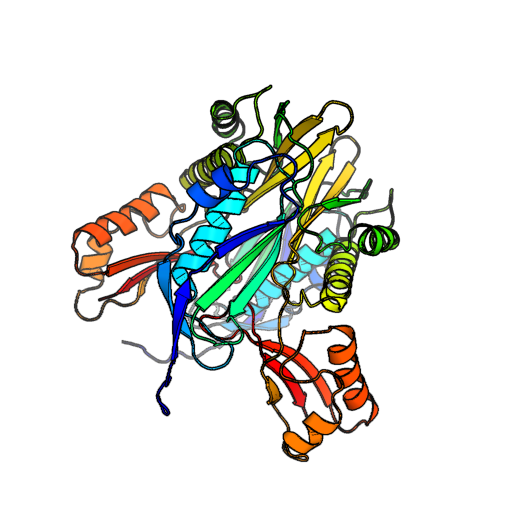 -27.298 22.439 1.290 1.00 28.07 106 ASN B O 1
ATOM 5469 N N . GLU B 1 107 ? -26.782 24.437 2.221 1.00 21.85 107 GLU B N 1
ATOM 5470 C CA . GLU B 1 107 ? -25.377 24.142 2.470 1.00 20.40 107 GLU B CA 1
ATOM 5471 C C . GLU B 1 107 ? -25.167 23.090 3.552 1.00 21.67 107 GLU B C 1
ATOM 5472 O O . GLU B 1 107 ? -24.318 22.203 3.405 1.00 23.41 107 GLU B O 1
ATOM 5484 N N . GLY B 1 108 ? -25.920 23.167 4.637 1.00 21.39 108 GLY B N 1
ATOM 5485 C CA . GLY B 1 108 ? -25.563 22.416 5.819 1.00 19.69 108 GLY B CA 1
ATOM 5486 C C . GLY B 1 108 ? -24.281 22.979 6.427 1.00 19.92 108 GLY B C 1
ATOM 5487 O O . GLY B 1 108 ? -23.775 24.036 6.045 1.00 20.05 108 GLY B O 1
ATOM 5491 N N . LEU B 1 109 ? -23.764 22.247 7.405 1.00 21.85 109 LEU B N 1
ATOM 5492 C CA . LEU B 1 109 ? -22.589 22.673 8.151 1.00 21.95 109 LEU B CA 1
ATOM 5493 C C . LEU B 1 109 ? -21.302 22.276 7.440 1.00 20.63 109 LEU B C 1
ATOM 5494 O O . LEU B 1 109 ? -21.274 21.376 6.599 1.00 21.02 109 LEU B O 1
ATOM 5510 N N . GLN B 1 110 ? -20.223 22.959 7.809 1.00 21.10 110 GLN B N 1
ATOM 5511 C CA . GLN B 1 110 ? -18.879 22.592 7.381 1.00 23.01 110 GLN B CA 1
ATOM 5512 C C . GLN B 1 110 ? -18.314 21.587 8.378 1.00 25.92 110 GLN B C 1
ATOM 5513 O O . GLN B 1 110 ? -18.093 21.921 9.549 1.00 27.01 110 GLN B O 1
ATOM 5527 N N . TYR B 1 111 ? -18.078 20.359 7.914 1.00 24.31 111 TYR B N 1
ATOM 5528 C CA . TYR B 1 111 ? -17.621 19.266 8.758 1.00 21.45 111 TYR B CA 1
ATOM 5529 C C . TYR B 1 111 ? -16.160 18.933 8.482 1.00 22.07 111 TYR B C 1
ATOM 5530 O O . TYR B 1 111 ? -15.684 19.032 7.346 1.00 23.17 111 TYR B O 1
ATOM 5548 N N . ASP B 1 112 ? -15.457 18.521 9.532 1.00 21.26 112 ASP B N 1
ATOM 5549 C CA . ASP B 1 112 ? -14.179 17.839 9.394 1.00 20.33 112 ASP B CA 1
ATOM 5550 C C . ASP B 1 112 ? -14.377 16.333 9.494 1.00 19.28 112 ASP B C 1
ATOM 5551 O O . ASP B 1 112 ? -15.286 15.847 10.170 1.00 21.62 112 ASP B O 1
ATOM 5560 N N . LEU B 1 113 ? -13.509 15.599 8.808 1.00 18.84 113 LEU B N 1
ATOM 5561 C CA . LEU B 1 113 ? -13.483 14.142 8.888 1.00 20.00 113 LEU B CA 1
ATOM 5562 C C . LEU B 1 113 ? -12.659 13.740 10.104 1.00 20.90 113 LEU B C 1
ATOM 5563 O O . LEU B 1 113 ? -11.443 13.960 10.132 1.00 21.59 113 LEU B O 1
ATOM 5579 N N . ARG B 1 114 ? -13.304 13.137 11.105 1.00 21.69 114 ARG B N 1
ATOM 5580 C CA . ARG B 1 114 ? -12.593 12.741 12.315 1.00 23.02 114 ARG B CA 1
ATOM 5581 C C . ARG B 1 114 ? -12.067 11.316 12.267 1.00 26.11 114 ARG B C 1
ATOM 5582 O O . ARG B 1 114 ? -11.084 11.009 12.949 1.00 27.71 114 ARG B O 1
ATOM 5603 N N . SER B 1 115 ? -12.686 10.435 11.487 1.00 26.09 115 SER B N 1
ATOM 5604 C CA . SER B 1 115 ? -12.235 9.052 11.447 1.00 24.25 115 SER B CA 1
ATOM 5605 C C . SER B 1 115 ? -12.852 8.361 10.239 1.00 21.58 115 SER B C 1
ATOM 5606 O O . SER B 1 115 ? -13.822 8.842 9.647 1.00 21.66 115 SER B O 1
ATOM 5614 N N . ALA B 1 116 ? -12.256 7.230 9.874 1.00 21.05 116 ALA B N 1
ATOM 5615 C CA . ALA B 1 116 ? -12.696 6.444 8.732 1.00 21.24 116 ALA B CA 1
ATOM 5616 C C . ALA B 1 116 ? -12.355 4.987 8.990 1.00 23.62 116 ALA B C 1
ATOM 5617 O O . ALA B 1 116 ? -11.255 4.683 9.454 1.00 24.24 116 ALA B O 1
ATOM 5624 N N . ARG B 1 117 ? -13.294 4.093 8.680 1.00 24.15 117 ARG B N 1
ATOM 5625 C CA . ARG B 1 117 ? -13.086 2.662 8.848 1.00 24.94 117 ARG B CA 1
ATOM 5626 C C . ARG B 1 117 ? -13.699 1.916 7.672 1.00 24.76 117 ARG B C 1
ATOM 5627 O O . ARG B 1 117 ? -14.539 2.447 6.941 1.00 23.92 117 ARG B O 1
ATOM 5648 N N . ILE B 1 118 ? -13.254 0.672 7.501 1.00 25.92 118 ILE B N 1
ATOM 5649 C CA . ILE B 1 118 ? -13.764 -0.246 6.488 1.00 26.61 118 ILE B CA 1
ATOM 5650 C C . ILE B 1 118 ? -14.425 -1.416 7.209 1.00 25.91 118 ILE B C 1
ATOM 5651 O O . ILE B 1 118 ? -13.850 -1.965 8.156 1.00 27.44 118 ILE B O 1
ATOM 5667 N N . ILE B 1 119 ? -15.636 -1.781 6.783 1.00 22.60 119 ILE B N 1
ATOM 5668 C CA . ILE B 1 119 ? -16.329 -2.955 7.301 1.00 23.99 119 ILE B CA 1
ATOM 5669 C C . ILE B 1 119 ? -17.032 -3.662 6.152 1.00 24.86 119 ILE B C 1
ATOM 5670 O O . ILE B 1 119 ? -17.225 -3.102 5.071 1.00 26.44 119 ILE B O 1
ATOM 5686 N N . GLY B 1 120 ? -17.431 -4.908 6.409 1.00 24.91 120 GLY B N 1
ATOM 5687 C CA . GLY B 1 120 ? -18.304 -5.636 5.514 1.00 24.30 120 GLY B CA 1
ATOM 5688 C C . GLY B 1 120 ? -17.675 -6.930 5.024 1.00 27.44 120 GLY B C 1
ATOM 5689 O O . GLY B 1 120 ? -16.931 -7.603 5.757 1.00 28.47 120 GLY B O 1
ATOM 5693 N N . ASN B 1 121 ? -17.981 -7.275 3.778 1.00 28.67 121 ASN B N 1
ATOM 5694 C CA . ASN B 1 121 ? -17.486 -8.491 3.137 1.00 29.42 121 ASN B CA 1
ATOM 5695 C C . ASN B 1 121 ? -16.295 -8.104 2.271 1.00 27.05 121 ASN B C 1
ATOM 5696 O O . ASN B 1 121 ? -16.458 -7.543 1.183 1.00 28.27 121 ASN B O 1
ATOM 5707 N N . LEU B 1 122 ? -15.097 -8.412 2.759 1.00 25.86 122 LEU B N 1
ATOM 5708 C CA . LEU B 1 122 ? -13.864 -7.883 2.195 1.00 25.62 122 LEU B CA 1
ATOM 5709 C C . LEU B 1 122 ? -13.111 -8.899 1.349 1.00 26.33 122 LEU B C 1
ATOM 5710 O O . LEU B 1 122 ? -11.968 -8.639 0.962 1.00 27.27 122 LEU B O 1
ATOM 5726 N N . GLY B 1 123 ? -13.726 -10.036 1.043 1.00 27.07 123 GLY B N 1
ATOM 5727 C CA . GLY B 1 123 ? -13.060 -11.043 0.223 1.00 27.95 123 GLY B CA 1
ATOM 5728 C C . GLY B 1 123 ? -11.680 -11.408 0.718 1.00 29.33 123 GLY B C 1
ATOM 5729 O O . GLY B 1 123 ? -10.782 -11.680 -0.088 1.00 29.43 123 GLY B O 1
ATOM 5733 N N . GLY B 1 124 ? -11.483 -11.403 2.036 1.00 31.95 124 GLY B N 1
ATOM 5734 C CA . GLY B 1 124 ? -10.203 -11.753 2.618 1.00 30.54 124 GLY B CA 1
ATOM 5735 C C . GLY B 1 124 ? -9.096 -10.742 2.423 1.00 29.12 124 GLY B C 1
ATOM 5736 O O . GLY B 1 124 ? -7.935 -11.068 2.686 1.00 29.09 124 GLY B O 1
ATOM 5740 N N . MET B 1 125 ? -9.414 -9.522 1.981 1.00 28.26 125 MET B N 1
ATOM 5741 C CA . MET B 1 125 ? -8.412 -8.529 1.612 1.00 31.50 125 MET B CA 1
ATOM 5742 C C . MET B 1 125 ? -8.305 -7.382 2.614 1.00 33.13 125 MET B C 1
ATOM 5743 O O . MET B 1 125 ? -7.757 -6.326 2.277 1.00 35.80 125 MET B O 1
ATOM 5757 N N . SER B 1 126 ? -8.819 -7.562 3.832 1.00 33.48 126 SER B N 1
ATOM 5758 C CA . SER B 1 126 ? -8.773 -6.516 4.851 1.00 35.08 126 SER B CA 1
ATOM 5759 C C . SER B 1 126 ? -7.393 -5.879 4.920 1.00 30.42 126 SER B C 1
ATOM 5760 O O . SER B 1 126 ? -7.272 -4.653 4.997 1.00 32.15 126 SER B O 1
ATOM 5768 N N . ALA B 1 127 ? -6.346 -6.705 4.893 1.00 28.70 127 ALA B N 1
ATOM 5769 C CA . ALA B 1 127 ? -4.992 -6.189 5.057 1.00 32.83 127 ALA B CA 1
ATOM 5770 C C . ALA B 1 127 ? -4.563 -5.331 3.875 1.00 33.48 127 ALA B C 1
ATOM 5771 O O . ALA B 1 127 ? -3.780 -4.391 4.050 1.00 34.93 127 ALA B O 1
ATOM 5778 N N . GLU B 1 128 ? -5.054 -5.631 2.672 1.00 33.97 128 GLU B N 1
ATOM 5779 C CA . GLU B 1 128 ? -4.715 -4.819 1.511 1.00 37.81 128 GLU B CA 1
ATOM 5780 C C . GLU B 1 128 ? -5.605 -3.592 1.375 1.00 30.91 128 GLU B C 1
ATOM 5781 O O . GLU B 1 128 ? -5.203 -2.623 0.727 1.00 33.47 128 GLU B O 1
ATOM 5793 N N . LEU B 1 129 ? -6.800 -3.610 1.963 1.00 25.75 129 LEU B N 1
ATOM 5794 C CA . LEU B 1 129 ? -7.680 -2.451 1.870 1.00 21.99 129 LEU B CA 1
ATOM 5795 C C . LEU B 1 129 ? -7.339 -1.404 2.920 1.00 25.12 129 LEU B C 1
ATOM 5796 O O . LEU B 1 129 ? -7.369 -0.201 2.632 1.00 26.16 129 LEU B O 1
ATOM 5812 N N . GLU B 1 130 ? -7.000 -1.845 4.131 1.00 28.42 130 GLU B N 1
ATOM 5813 C CA . GLU B 1 130 ? -6.739 -0.927 5.238 1.00 31.42 130 GLU B CA 1
ATOM 5814 C C . GLU B 1 130 ? -5.749 0.177 4.883 1.00 28.10 130 GLU B C 1
ATOM 5815 O O . GLU B 1 130 ? -6.038 1.345 5.174 1.00 27.43 130 GLU B O 1
ATOM 5827 N N . PRO B 1 131 ? -4.597 -0.104 4.263 1.00 27.50 131 PRO B N 1
ATOM 5828 C CA . PRO B 1 131 ? -3.669 0.986 3.925 1.00 26.96 131 PRO B CA 1
ATOM 5829 C C . PRO B 1 131 ? -4.257 2.038 2.998 1.00 27.36 131 PRO B C 1
ATOM 5830 O O . PRO B 1 131 ? -3.730 3.157 2.951 1.00 26.86 131 PRO B O 1
ATOM 5841 N N . LEU B 1 132 ? -5.328 1.726 2.261 1.00 24.64 132 LEU B N 1
ATOM 5842 C CA . LEU B 1 132 ? -5.922 2.708 1.357 1.00 20.64 132 LEU B CA 1
ATOM 5843 C C . LEU B 1 132 ? -6.528 3.888 2.100 1.00 23.72 132 LEU B C 1
ATOM 5844 O O . LEU B 1 132 ? -6.687 4.962 1.509 1.00 28.41 132 LEU B O 1
ATOM 5860 N N . LEU B 1 133 ? -6.886 3.710 3.372 1.00 25.31 133 LEU B N 1
ATOM 5861 C CA . LEU B 1 133 ? -7.437 4.804 4.160 1.00 28.86 133 LEU B CA 1
ATOM 5862 C C . LEU B 1 133 ? -6.416 5.896 4.439 1.00 37.03 133 LEU B C 1
ATOM 5863 O O . LEU B 1 133 ? -6.780 6.932 5.004 1.00 34.70 133 LEU B O 1
ATOM 5879 N N . SER B 1 134 ? -5.153 5.691 4.065 1.00 42.66 134 SER B N 1
ATOM 5880 C CA . SER B 1 134 ? -4.141 6.713 4.281 1.00 48.76 134 SER B CA 1
ATOM 5881 C C . SER B 1 134 ? -4.303 7.881 3.322 1.00 41.26 134 SER B C 1
ATOM 5882 O O . SER B 1 134 ? -3.823 8.980 3.618 1.00 41.95 134 SER B O 1
ATOM 5890 N N . ALA B 1 135 ? -4.960 7.672 2.180 1.00 37.36 135 ALA B N 1
ATOM 5891 C CA . ALA B 1 135 ? -5.282 8.783 1.297 1.00 40.69 135 ALA B CA 1
ATOM 5892 C C . ALA B 1 135 ? -6.204 9.796 1.957 1.00 47.77 135 ALA B C 1
ATOM 5893 O O . ALA B 1 135 ? -6.368 10.899 1.421 1.00 49.63 135 ALA B O 1
ATOM 5900 N N . LEU B 1 136 ? -6.820 9.450 3.084 1.00 48.07 136 LEU B N 1
ATOM 5901 C CA . LEU B 1 136 ? -7.747 10.346 3.754 1.00 38.32 136 LEU B CA 1
ATOM 5902 C C . LEU B 1 136 ? -6.992 11.238 4.732 1.00 33.19 136 LEU B C 1
ATOM 5903 O O . LEU B 1 136 ? -5.958 10.855 5.284 1.00 30.25 136 LEU B O 1
ATOM 5919 N N . HIS B 1 137 ? -7.513 12.439 4.936 1.00 32.69 137 HIS B N 1
ATOM 5920 C CA . HIS B 1 137 ? -6.887 13.429 5.806 1.00 30.95 137 HIS B CA 1
ATOM 5921 C C . HIS B 1 137 ? -7.765 13.608 7.039 1.00 29.39 137 HIS B C 1
ATOM 5922 O O . HIS B 1 137 ? -8.752 14.351 7.016 1.00 26.92 137 HIS B O 1
ATOM 5936 N N . LEU B 1 138 ? -7.393 12.927 8.116 1.00 26.94 138 LEU B N 1
ATOM 5937 C CA . LEU B 1 138 ? -8.190 12.930 9.328 1.00 25.05 138 LEU B CA 1
ATOM 5938 C C . LEU B 1 138 ? -8.019 14.254 10.052 1.00 24.53 138 LEU B C 1
ATOM 5939 O O . LEU B 1 138 ? -6.974 14.906 9.961 1.00 26.75 138 LEU B O 1
ATOM 5955 N N . ASN B 1 139 ? -9.076 14.665 10.752 1.00 24.51 139 ASN B N 1
ATOM 5956 C CA . ASN B 1 139 ? -9.087 15.938 11.463 1.00 27.58 139 ASN B CA 1
ATOM 5957 C C . ASN B 1 139 ? -8.838 17.098 10.503 1.00 31.43 139 ASN B C 1
ATOM 5958 O O . ASN B 1 139 ? -8.227 18.107 10.863 1.00 34.29 139 ASN B O 1
ATOM 5969 N N . ASP B 1 140 ? -9.297 16.937 9.268 1.00 31.94 140 ASP B N 1
ATOM 5970 C CA . ASP B 1 140 ? -9.242 17.968 8.248 1.00 37.85 140 ASP B CA 1
ATOM 5971 C C . ASP B 1 140 ? -10.608 18.063 7.585 1.00 31.94 140 ASP B C 1
ATOM 5972 O O . ASP B 1 140 ? -11.486 17.217 7.788 1.00 28.13 140 ASP B O 1
ATOM 5981 N N . THR B 1 141 ? -10.776 19.128 6.808 1.00 27.86 141 THR B N 1
ATOM 5982 C CA . THR B 1 141 ? -12.022 19.392 6.104 1.00 28.31 141 THR B CA 1
ATOM 5983 C C . THR B 1 141 ? -12.471 18.158 5.333 1.00 23.47 141 THR B C 1
ATOM 5984 O O . THR B 1 141 ? -11.684 17.546 4.606 1.00 23.18 141 THR B O 1
ATOM 5995 N N . PHE B 1 142 ? -13.742 17.796 5.487 1.00 21.71 142 PHE B N 1
ATOM 5996 C CA . PHE B 1 142 ? -14.280 16.673 4.730 1.00 19.41 142 PHE B CA 1
ATOM 5997 C C . PHE B 1 142 ? -14.180 16.958 3.241 1.00 19.16 142 PHE B C 1
ATOM 5998 O O . PHE B 1 142 ? -14.537 18.047 2.778 1.00 16.84 142 PHE B O 1
ATOM 6015 N N . ARG B 1 143 ? -13.702 15.967 2.491 1.00 20.38 143 ARG B N 1
ATOM 6016 C CA . ARG B 1 143 ? -13.540 16.075 1.042 1.00 25.61 143 ARG B CA 1
ATOM 6017 C C . ARG B 1 143 ? -14.120 14.813 0.411 1.00 22.53 143 ARG B C 1
ATOM 6018 O O . ARG B 1 143 ? -13.488 13.752 0.441 1.00 19.80 143 ARG B O 1
ATOM 6039 N N . ARG B 1 144 ? -15.318 14.935 -0.163 1.00 22.73 144 ARG B N 1
ATOM 6040 C CA . ARG B 1 144 ? -15.967 13.784 -0.785 1.00 25.69 144 ARG B CA 1
ATOM 6041 C C . ARG B 1 144 ? -15.029 13.067 -1.749 1.00 26.37 144 ARG B C 1
ATOM 6042 O O . ARG B 1 144 ? -14.955 11.834 -1.753 1.00 24.99 144 ARG B O 1
ATOM 6063 N N . SER B 1 145 ? -14.284 13.822 -2.561 1.00 25.10 145 SER B N 1
ATOM 6064 C CA . SER B 1 145 ? -13.479 13.196 -3.606 1.00 23.51 145 SER B CA 1
ATOM 6065 C C . SER B 1 145 ? -12.347 12.356 -3.026 1.00 21.80 145 SER B C 1
ATOM 6066 O O . SER B 1 145 ? -11.897 11.405 -3.677 1.00 22.25 145 SER B O 1
ATOM 6074 N N . ASP B 1 146 ? -11.866 12.681 -1.820 1.00 20.86 146 ASP B N 1
ATOM 6075 C CA . ASP B 1 146 ? -10.949 11.767 -1.139 1.00 19.66 146 ASP B CA 1
ATOM 6076 C C . ASP B 1 146 ? -11.644 10.453 -0.804 1.00 18.61 146 ASP B C 1
ATOM 6077 O O . ASP B 1 146 ? -11.061 9.376 -0.967 1.00 19.41 146 ASP B O 1
ATOM 6086 N N . ILE B 1 147 ? -12.897 10.519 -0.349 1.00 18.59 147 ILE B N 1
ATOM 6087 C CA . ILE B 1 147 ? -13.636 9.293 -0.065 1.00 17.89 147 ILE B CA 1
ATOM 6088 C C . ILE B 1 147 ? -13.874 8.528 -1.355 1.00 19.58 147 ILE B C 1
ATOM 6089 O O . ILE B 1 147 ? -13.719 7.303 -1.407 1.00 18.84 147 ILE B O 1
ATOM 6105 N N . ALA B 1 148 ? -14.259 9.239 -2.415 1.00 21.72 148 ALA B N 1
ATOM 6106 C CA . ALA B 1 148 ? -14.499 8.592 -3.699 1.00 24.88 148 ALA B CA 1
ATOM 6107 C C . ALA B 1 148 ? -13.242 7.906 -4.217 1.00 24.50 148 ALA B C 1
ATOM 6108 O O . ALA B 1 148 ? -13.318 6.818 -4.802 1.00 21.76 148 ALA B O 1
ATOM 6115 N N . ASP B 1 149 ? -12.073 8.517 -3.999 1.00 21.31 149 ASP B N 1
ATOM 6116 C CA . ASP B 1 149 ? -10.834 7.905 -4.466 1.00 22.38 149 ASP B CA 1
ATOM 6117 C C . ASP B 1 149 ? -10.555 6.607 -3.723 1.00 24.08 149 ASP B C 1
ATOM 6118 O O . ASP B 1 149 ? -10.090 5.631 -4.322 1.00 24.42 149 ASP B O 1
ATOM 6127 N N . VAL B 1 150 ? -10.830 6.580 -2.419 1.00 20.69 150 VAL B N 1
ATOM 6128 C CA . VAL B 1 150 ? -10.646 5.358 -1.646 1.00 18.25 150 VAL B CA 1
ATOM 6129 C C . VAL B 1 150 ? -11.629 4.287 -2.097 1.00 19.76 150 VAL B C 1
ATOM 6130 O O . VAL B 1 150 ? -11.274 3.104 -2.188 1.00 19.93 150 VAL B O 1
ATOM 6143 N N . GLU B 1 151 ? -12.877 4.677 -2.381 1.00 17.71 151 GLU B N 1
ATOM 6144 C CA . GLU B 1 151 ? -13.870 3.713 -2.851 1.00 19.15 151 GLU B CA 1
ATOM 6145 C C . GLU B 1 151 ? -13.404 3.033 -4.130 1.00 21.23 151 GLU B C 1
ATOM 6146 O O . GLU B 1 151 ? -13.510 1.807 -4.273 1.00 22.11 151 GLU B O 1
ATOM 6158 N N . ASN B 1 152 ? -12.884 3.817 -5.077 1.00 20.40 152 ASN B N 1
ATOM 6159 C CA . ASN B 1 152 ? -12.433 3.248 -6.340 1.00 22.42 152 ASN B CA 1
ATOM 6160 C C . ASN B 1 152 ? -11.188 2.392 -6.149 1.00 21.13 152 ASN B C 1
ATOM 6161 O O . ASN B 1 152 ? -11.040 1.353 -6.804 1.00 22.42 152 ASN B O 1
ATOM 6172 N N . ALA B 1 153 ? -10.283 2.807 -5.259 1.00 19.86 153 ALA B N 1
ATOM 6173 C CA . ALA B 1 153 ? -9.110 1.986 -4.985 1.00 20.82 153 ALA B CA 1
ATOM 6174 C C . ALA B 1 153 ? -9.499 0.656 -4.347 1.00 22.10 153 ALA B C 1
ATOM 6175 O O . ALA B 1 153 ? -8.899 -0.383 -4.653 1.00 19.10 153 ALA B O 1
ATOM 6182 N N . ILE B 1 154 ? -10.499 0.665 -3.462 1.00 19.76 154 ILE B N 1
ATOM 6183 C CA . ILE B 1 154 ? -10.978 -0.581 -2.867 1.00 18.39 154 ILE B CA 1
ATOM 6184 C C . ILE B 1 154 ? -11.515 -1.506 -3.951 1.00 19.72 154 ILE B C 1
ATOM 6185 O O . ILE B 1 154 ? -11.214 -2.708 -3.978 1.00 16.62 154 ILE B O 1
ATOM 6201 N N . LYS B 1 155 ? -12.313 -0.956 -4.870 1.00 22.71 155 LYS B N 1
ATOM 6202 C CA . LYS B 1 155 ? -12.884 -1.762 -5.941 1.00 24.83 155 LYS B CA 1
ATOM 6203 C C . LYS B 1 155 ? -11.806 -2.281 -6.882 1.00 23.52 155 LYS B C 1
ATOM 6204 O O . LYS B 1 155 ? -11.901 -3.411 -7.374 1.00 23.08 155 LYS B O 1
ATOM 6223 N N . ALA B 1 156 ? -10.782 -1.470 -7.157 1.00 21.08 156 ALA B N 1
ATOM 6224 C CA . ALA B 1 156 ? -9.698 -1.935 -8.014 1.00 21.96 156 ALA B CA 1
ATOM 6225 C C . ALA B 1 156 ? -8.917 -3.054 -7.340 1.00 26.59 156 ALA B C 1
ATOM 6226 O O . ALA B 1 156 ? -8.530 -4.029 -7.998 1.00 30.01 156 ALA B O 1
ATOM 6233 N N . LYS B 1 157 ? -8.691 -2.939 -6.027 1.00 27.72 157 LYS B N 1
ATOM 6234 C CA . LYS B 1 157 ? -7.970 -3.980 -5.301 1.00 31.64 157 LYS B CA 1
ATOM 6235 C C . LYS B 1 157 ? -8.744 -5.288 -5.325 1.00 25.80 157 LYS B C 1
ATOM 6236 O O . LYS B 1 157 ? -8.181 -6.352 -5.604 1.00 23.64 157 LYS B O 1
ATOM 6255 N N . LEU B 1 158 ? -10.033 -5.229 -4.991 1.00 23.77 158 LEU B N 1
ATOM 6256 C CA . LEU B 1 158 ? -10.861 -6.426 -5.013 1.00 24.37 158 LEU B CA 1
ATOM 6257 C C . LEU B 1 158 ? -10.991 -6.979 -6.427 1.00 25.42 158 LEU B C 1
ATOM 6258 O O . LEU B 1 158 ? -11.009 -8.200 -6.623 1.00 26.54 158 LEU B O 1
ATOM 6274 N N . GLY B 1 159 ? -11.065 -6.095 -7.429 1.00 24.30 159 GLY B N 1
ATOM 6275 C CA . GLY B 1 159 ? -11.169 -6.554 -8.803 1.00 21.79 159 GLY B CA 1
ATOM 6276 C C . GLY B 1 159 ? -9.951 -7.317 -9.282 1.00 24.74 159 GLY B C 1
ATOM 6277 O O . GLY B 1 159 ? -10.072 -8.232 -10.105 1.00 27.26 159 GLY B O 1
ATOM 6281 N N . GLU B 1 160 ? -8.772 -6.973 -8.760 1.00 23.87 160 GLU B N 1
ATOM 6282 C CA . GLU B 1 160 ? -7.548 -7.677 -9.124 1.00 25.25 160 GLU B CA 1
ATOM 6283 C C . GLU B 1 160 ? -7.644 -9.161 -8.809 1.00 24.74 160 GLU B C 1
ATOM 6284 O O . GLU B 1 160 ? -7.044 -9.989 -9.507 1.00 27.06 160 GLU B O 1
ATOM 6296 N N . ARG B 1 161 ? -8.381 -9.512 -7.760 1.00 22.42 161 ARG B N 1
ATOM 6297 C CA . ARG B 1 161 ? -8.434 -10.872 -7.256 1.00 23.06 161 ARG B CA 1
ATOM 6298 C C . ARG B 1 161 ? -9.685 -11.613 -7.710 1.00 22.79 161 ARG B C 1
ATOM 6299 O O . ARG B 1 161 ? -9.879 -12.766 -7.315 1.00 24.74 161 ARG B O 1
ATOM 6320 N N . GLY B 1 162 ? -10.523 -10.993 -8.543 1.00 23.43 162 GLY B N 1
ATOM 6321 C CA . GLY B 1 162 ? -11.716 -11.626 -9.075 1.00 23.10 162 GLY B CA 1
ATOM 6322 C C . GLY B 1 162 ? -13.026 -11.049 -8.583 1.00 23.19 162 GLY B C 1
ATOM 6323 O O . GLY B 1 162 ? -14.081 -11.409 -9.128 1.00 21.04 162 GLY B O 1
ATOM 6327 N N . TYR B 1 163 ? -13.008 -10.187 -7.570 1.00 23.52 163 TYR B N 1
ATOM 6328 C CA . TYR B 1 163 ? -14.236 -9.621 -7.010 1.00 23.04 163 TYR B CA 1
ATOM 6329 C C . TYR B 1 163 ? -14.670 -8.392 -7.817 1.00 23.62 163 TYR B C 1
ATOM 6330 O O . TYR B 1 163 ? -14.726 -7.263 -7.328 1.00 23.74 163 TYR B O 1
ATOM 6348 N N . GLY B 1 164 ? -14.999 -8.646 -9.083 1.00 21.74 164 GLY B N 1
ATOM 6349 C CA . GLY B 1 164 ? -15.260 -7.590 -10.045 1.00 21.55 164 GLY B CA 1
ATOM 6350 C C . GLY B 1 164 ? -16.562 -6.845 -9.846 1.00 23.36 164 GLY B C 1
ATOM 6351 O O . GLY B 1 164 ? -16.742 -5.788 -10.461 1.00 24.79 164 GLY B O 1
ATOM 6355 N N . SER B 1 165 ? -17.465 -7.353 -9.006 1.00 23.81 165 SER B N 1
ATOM 6356 C CA . SER B 1 165 ? -18.751 -6.709 -8.774 1.00 25.62 165 SER B CA 1
ATOM 6357 C C . SER B 1 165 ? -18.821 -6.066 -7.396 1.00 26.24 165 SER B C 1
ATOM 6358 O O . SER B 1 165 ? -19.914 -5.780 -6.901 1.00 24.63 165 SER B O 1
ATOM 6366 N N . ALA B 1 166 ? -17.670 -5.825 -6.778 1.00 28.82 166 ALA B N 1
ATOM 6367 C CA . ALA B 1 166 ? -17.635 -5.257 -5.441 1.00 31.90 166 ALA B CA 1
ATOM 6368 C C . ALA B 1 166 ? -18.347 -3.912 -5.396 1.00 27.07 166 ALA B C 1
ATOM 6369 O O . ALA B 1 166 ? -18.219 -3.087 -6.305 1.00 22.58 166 ALA B O 1
ATOM 6376 N N . THR B 1 167 ? -19.091 -3.695 -4.318 1.00 25.74 167 THR B N 1
ATOM 6377 C CA . THR B 1 167 ? -19.718 -2.415 -4.026 1.00 28.47 167 THR B CA 1
ATOM 6378 C C . THR B 1 167 ? -19.053 -1.787 -2.811 1.00 27.24 167 THR B C 1
ATOM 6379 O O . THR B 1 167 ? -18.497 -2.482 -1.957 1.00 24.48 167 THR B O 1
ATOM 6390 N N . VAL B 1 168 ? -19.091 -0.460 -2.761 1.00 27.64 168 VAL B N 1
ATOM 6391 C CA . VAL B 1 168 ? -18.696 0.289 -1.575 1.00 25.83 168 VAL B CA 1
ATOM 6392 C C . VAL B 1 168 ? -19.723 1.386 -1.356 1.00 23.48 168 VAL B C 1
ATOM 6393 O O . VAL B 1 168 ? -20.095 2.097 -2.294 1.00 22.31 168 VAL B O 1
ATOM 6406 N N . ASN B 1 169 ? -20.156 1.542 -0.111 1.00 22.73 169 ASN B N 1
ATOM 6407 C CA . ASN B 1 169 ? -21.147 2.541 0.256 1.00 22.81 169 ASN B CA 1
ATOM 6408 C C . ASN B 1 169 ? -20.617 3.284 1.466 1.00 22.20 169 ASN B C 1
ATOM 6409 O O . ASN B 1 169 ? -20.340 2.673 2.504 1.00 23.82 169 ASN B O 1
ATOM 6420 N N . SER B 1 170 ? -20.453 4.591 1.325 1.00 20.84 170 SER B N 1
ATOM 6421 C CA . SER B 1 170 ? -19.924 5.408 2.400 1.00 24.01 170 SER B CA 1
ATOM 6422 C C . SER B 1 170 ? -21.082 5.885 3.264 1.00 25.24 170 SER B C 1
ATOM 6423 O O . SER B 1 170 ? -22.041 6.474 2.761 1.00 27.89 170 SER B O 1
ATOM 6431 N N . VAL B 1 171 ? -20.988 5.632 4.566 1.00 23.74 171 VAL B N 1
ATOM 6432 C CA . VAL B 1 171 ? -22.052 5.896 5.512 1.00 22.84 171 VAL B CA 1
ATOM 6433 C C . VAL B 1 171 ? -21.500 6.872 6.557 1.00 24.49 171 VAL B C 1
ATOM 6434 O O . VAL B 1 171 ? -20.599 6.506 7.316 1.00 26.62 171 VAL B O 1
ATOM 6447 N N . PRO B 1 172 ? -22.020 8.092 6.642 1.00 23.99 172 PRO B N 1
ATOM 6448 C CA . PRO B 1 172 ? -21.477 9.071 7.587 1.00 25.09 172 PRO B CA 1
ATOM 6449 C C . PRO B 1 172 ? -22.171 9.015 8.935 1.00 28.89 172 PRO B C 1
ATOM 6450 O O . PRO B 1 172 ? -23.349 8.671 9.055 1.00 29.19 172 PRO B O 1
ATOM 6461 N N . ASP B 1 173 ? -21.413 9.402 9.959 1.00 30.11 173 ASP B N 1
ATOM 6462 C CA . ASP B 1 173 ? -21.920 9.583 11.315 1.00 31.64 173 ASP B CA 1
ATOM 6463 C C . ASP B 1 173 ? -21.622 11.020 11.717 1.00 26.40 173 ASP B C 1
ATOM 6464 O O . ASP B 1 173 ? -20.468 11.361 11.999 1.00 23.06 173 ASP B O 1
ATOM 6473 N N . PHE B 1 174 ? -22.663 11.844 11.778 1.00 27.75 174 PHE B N 1
ATOM 6474 C CA . PHE B 1 174 ? -22.503 13.280 11.949 1.00 30.09 174 PHE B CA 1
ATOM 6475 C C . PHE B 1 174 ? -22.541 13.653 13.427 1.00 34.62 174 PHE B C 1
ATOM 6476 O O . PHE B 1 174 ? -23.398 13.171 14.175 1.00 37.20 174 PHE B O 1
ATOM 6493 N N . ASP B 1 175 ? -21.617 14.522 13.837 1.00 34.25 175 ASP B N 1
ATOM 6494 C CA . ASP B 1 175 ? -21.635 15.150 15.157 1.00 35.60 175 ASP B CA 1
ATOM 6495 C C . ASP B 1 175 ? -21.744 16.657 14.927 1.00 30.35 175 ASP B C 1
ATOM 6496 O O . ASP B 1 175 ? -20.736 17.333 14.687 1.00 22.57 175 ASP B O 1
ATOM 6505 N N . ASP B 1 176 ? -22.975 17.172 14.990 1.00 30.96 176 ASP B N 1
ATOM 6506 C CA . ASP B 1 176 ? -23.221 18.586 14.731 1.00 31.88 176 ASP B CA 1
ATOM 6507 C C . ASP B 1 176 ? -22.668 19.466 15.845 1.00 30.78 176 ASP B C 1
ATOM 6508 O O . ASP B 1 176 ? -22.243 20.597 15.584 1.00 30.90 176 ASP B O 1
ATOM 6517 N N . ALA B 1 177 ? -22.682 18.978 17.086 1.00 29.93 177 ALA B N 1
ATOM 6518 C CA . ALA B 1 177 ? -22.139 19.746 18.201 1.00 29.76 177 ALA B CA 1
ATOM 6519 C C . ALA B 1 177 ? -20.700 20.166 17.925 1.00 28.59 177 ALA B C 1
ATOM 6520 O O . ALA B 1 177 ? -20.314 21.316 18.169 1.00 31.79 177 ALA B O 1
ATOM 6527 N N . ASN B 1 178 ? -19.889 19.232 17.423 1.00 25.14 178 ASN B N 1
ATOM 6528 C CA . ASN B 1 178 ? -18.466 19.449 17.193 1.00 30.75 178 ASN B CA 1
ATOM 6529 C C . ASN B 1 178 ? -18.109 19.609 15.718 1.00 27.41 178 ASN B C 1
ATOM 6530 O O . ASN B 1 178 ? -16.935 19.825 15.397 1.00 24.45 178 ASN B O 1
ATOM 6541 N N . LYS B 1 179 ? -19.089 19.515 14.818 1.00 26.66 179 LYS B N 1
ATOM 6542 C CA . LYS B 1 179 ? -18.885 19.689 13.377 1.00 27.21 179 LYS B CA 1
ATOM 6543 C C . LYS B 1 179 ? -17.833 18.726 12.832 1.00 21.83 179 LYS B C 1
ATOM 6544 O O . LYS B 1 179 ? -16.922 19.111 12.095 1.00 21.74 179 LYS B O 1
ATOM 6563 N N . THR B 1 180 ? -17.978 17.456 13.187 1.00 20.38 180 THR B N 1
ATOM 6564 C CA . THR B 1 180 ? -17.188 16.385 12.607 1.00 21.61 180 THR B CA 1
ATOM 6565 C C . THR B 1 180 ? -18.127 15.314 12.086 1.00 21.06 180 THR B C 1
ATOM 6566 O O . THR B 1 180 ? -19.322 15.302 12.387 1.00 23.52 180 THR B O 1
ATOM 6577 N N . LEU B 1 181 ? -17.570 14.415 11.281 1.00 19.24 181 LEU B N 1
ATOM 6578 C CA . LEU B 1 181 ? -18.300 13.245 10.829 1.00 21.41 181 LEU B CA 1
ATOM 6579 C C . LEU B 1 181 ? -17.313 12.103 10.709 1.00 21.03 181 LEU B C 1
ATOM 6580 O O . LEU B 1 181 ? -16.139 12.309 10.387 1.00 20.65 181 LEU B O 1
ATOM 6596 N N . ALA B 1 182 ? -17.799 10.900 10.988 1.00 22.90 182 ALA B N 1
ATOM 6597 C CA . ALA B 1 182 ? -17.037 9.679 10.795 1.00 23.11 182 ALA B CA 1
ATOM 6598 C C . ALA B 1 182 ? -17.577 8.967 9.569 1.00 20.02 182 ALA B C 1
ATOM 6599 O O . ALA B 1 182 ? -18.786 8.963 9.332 1.00 22.20 182 ALA B O 1
ATOM 6606 N N . ILE B 1 183 ? -16.677 8.406 8.770 1.00 17.71 183 ILE B N 1
ATOM 6607 C CA . ILE B 1 183 ? -17.037 7.691 7.553 1.00 20.08 183 ILE B CA 1
ATOM 6608 C C . ILE B 1 183 ? -16.832 6.206 7.799 1.00 19.07 183 ILE B C 1
ATOM 6609 O O . ILE B 1 183 ? -15.759 5.785 8.240 1.00 16.74 183 ILE B O 1
ATOM 6625 N N . THR B 1 184 ? -17.863 5.419 7.521 1.00 21.97 184 THR B N 1
ATOM 6626 C CA . THR B 1 184 ? -17.745 3.971 7.443 1.00 25.07 184 THR B CA 1
ATOM 6627 C C . THR B 1 184 ? -17.920 3.575 5.987 1.00 23.65 184 THR B C 1
ATOM 6628 O O . THR B 1 184 ? -18.987 3.800 5.405 1.00 21.99 184 THR B O 1
ATOM 6639 N N . LEU B 1 185 ? -16.886 2.982 5.404 1.00 22.79 185 LEU B N 1
ATOM 6640 C CA . LEU B 1 185 ? -16.969 2.480 4.039 1.00 24.16 185 LEU B CA 1
ATOM 6641 C C . LEU B 1 185 ? -17.438 1.035 4.124 1.00 24.68 185 LEU B C 1
ATOM 6642 O O . LEU B 1 185 ? -16.685 0.149 4.544 1.00 23.91 185 LEU B O 1
ATOM 6658 N N . VAL B 1 186 ? -18.691 0.808 3.746 1.00 26.40 186 VAL B N 1
ATOM 6659 C CA . VAL B 1 186 ? -19.302 -0.512 3.816 1.00 26.21 186 VAL B CA 1
ATOM 6660 C C . VAL B 1 186 ? -19.033 -1.208 2.491 1.00 22.52 186 VAL B C 1
ATOM 6661 O O . VAL B 1 186 ? -19.584 -0.834 1.454 1.00 22.78 186 VAL B O 1
ATOM 6674 N N . VAL B 1 187 ? -18.196 -2.223 2.534 1.00 20.58 187 VAL B N 1
ATOM 6675 C CA . VAL B 1 187 ? -17.743 -2.939 1.352 1.00 19.65 187 VAL B CA 1
ATOM 6676 C C . VAL B 1 187 ? -18.514 -4.245 1.261 1.00 21.92 187 VAL B C 1
ATOM 6677 O O . VAL B 1 187 ? -18.718 -4.931 2.270 1.00 24.13 187 VAL B O 1
ATOM 6690 N N . ASP B 1 188 ? -18.971 -4.578 0.059 1.00 26.42 188 ASP B N 1
ATOM 6691 C CA . ASP B 1 188 ? -19.469 -5.918 -0.235 1.00 29.12 188 ASP B CA 1
ATOM 6692 C C . ASP B 1 188 ? -18.700 -6.406 -1.458 1.00 24.77 188 ASP B C 1
ATOM 6693 O O . ASP B 1 188 ? -19.036 -6.060 -2.593 1.00 23.89 188 ASP B O 1
ATOM 6702 N N . ALA B 1 189 ? -17.675 -7.225 -1.221 1.00 23.88 189 ALA B N 1
ATOM 6703 C CA . ALA B 1 189 ? -16.853 -7.728 -2.313 1.00 23.94 189 ALA B CA 1
ATOM 6704 C C . ALA B 1 189 ? -17.660 -8.564 -3.287 1.00 25.81 189 ALA B C 1
ATOM 6705 O O . ALA B 1 189 ? -17.300 -8.650 -4.466 1.00 24.98 189 ALA B O 1
ATOM 6712 N N . GLY B 1 190 ? -18.772 -9.140 -2.832 1.00 28.25 190 GLY B N 1
ATOM 6713 C CA . GLY B 1 190 ? -19.557 -10.033 -3.656 1.00 31.38 190 GLY B CA 1
ATOM 6714 C C . GLY B 1 190 ? -18.826 -11.352 -3.827 1.00 30.81 190 GLY B C 1
ATOM 6715 O O . GLY B 1 190 ? -18.025 -11.770 -2.987 1.00 26.36 190 GLY B O 1
ATOM 6719 N N . ARG B 1 191 ? -19.115 -12.023 -4.929 1.00 34.25 191 ARG B N 1
ATOM 6720 C CA . ARG B 1 191 ? -18.563 -13.343 -5.181 1.00 33.37 191 ARG B CA 1
ATOM 6721 C C . ARG B 1 191 ? -17.314 -13.215 -6.046 1.00 28.36 191 ARG B C 1
ATOM 6722 O O . ARG B 1 191 ? -17.194 -12.304 -6.871 1.00 26.09 191 ARG B O 1
ATOM 6743 N N . ARG B 1 192 ? -16.367 -14.121 -5.831 1.00 25.14 192 ARG B N 1
ATOM 6744 C CA . ARG B 1 192 ? -15.219 -14.209 -6.719 1.00 22.38 192 ARG B CA 1
ATOM 6745 C C . ARG B 1 192 ? -15.668 -14.757 -8.068 1.00 21.64 192 ARG B C 1
ATOM 6746 O O . ARG B 1 192 ? -16.267 -15.835 -8.145 1.00 23.69 192 ARG B O 1
ATOM 6767 N N . LEU B 1 193 ? -15.349 -14.030 -9.134 1.00 22.39 193 LEU B N 1
ATOM 6768 C CA . LEU B 1 193 ? -15.938 -14.278 -10.440 1.00 24.67 193 LEU B CA 1
ATOM 6769 C C . LEU B 1 193 ? -14.972 -15.010 -11.359 1.00 22.70 193 LEU B C 1
ATOM 6770 O O . LEU B 1 193 ? -13.772 -14.725 -11.372 1.00 24.20 193 LEU B O 1
ATOM 6786 N N . THR B 1 194 ? -15.519 -15.937 -12.142 1.00 22.93 194 THR B N 1
ATOM 6787 C CA . THR B 1 194 ? -14.795 -16.636 -13.193 1.00 23.81 194 THR B CA 1
ATOM 6788 C C . THR B 1 194 ? -15.269 -16.135 -14.551 1.00 24.42 194 THR B C 1
ATOM 6789 O O . THR B 1 194 ? -16.473 -16.007 -14.789 1.00 26.64 194 THR B O 1
ATOM 6800 N N . VAL B 1 195 ? -14.327 -15.879 -15.449 1.00 24.72 195 VAL B N 1
ATOM 6801 C CA . VAL B 1 195 ? -14.651 -15.395 -16.784 1.00 28.81 195 VAL B CA 1
ATOM 6802 C C . VAL B 1 195 ? -14.899 -16.602 -17.680 1.00 31.00 195 VAL B C 1
ATOM 6803 O O . VAL B 1 195 ? -14.017 -17.450 -17.852 1.00 31.62 195 VAL B O 1
ATOM 6816 N N . ARG B 1 196 ? -16.114 -16.698 -18.225 1.00 32.62 196 ARG B N 1
ATOM 6817 C CA . ARG B 1 196 ? -16.434 -17.765 -19.175 1.00 32.15 196 ARG B CA 1
ATOM 6818 C C . ARG B 1 196 ? -15.945 -17.396 -20.572 1.00 34.41 196 ARG B C 1
ATOM 6819 O O . ARG B 1 196 ? -15.029 -18.023 -21.110 1.00 36.24 196 ARG B O 1
ATOM 6840 N N . GLN B 1 197 ? -16.541 -16.362 -21.161 1.00 38.51 197 GLN B N 1
ATOM 6841 C CA . GLN B 1 197 ? -16.176 -15.887 -22.486 1.00 41.49 197 GLN B CA 1
ATOM 6842 C C . GLN B 1 197 ? -15.794 -14.420 -22.430 1.00 39.04 197 GLN B C 1
ATOM 6843 O O . GLN B 1 197 ? -16.336 -13.647 -21.634 1.00 42.09 197 GLN B O 1
ATOM 6857 N N . LEU B 1 198 ? -14.865 -14.047 -23.297 1.00 37.78 198 LEU B N 1
ATOM 6858 C CA . LEU B 1 198 ? -14.696 -12.660 -23.694 1.00 42.23 198 LEU B CA 1
ATOM 6859 C C . LEU B 1 198 ? -15.463 -12.474 -24.991 1.00 45.22 198 LEU B C 1
ATOM 6860 O O . LEU B 1 198 ? -15.141 -13.112 -25.997 1.00 51.66 198 LEU B O 1
ATOM 6876 N N . ARG B 1 199 ? -16.466 -11.612 -24.971 1.00 44.44 199 ARG B N 1
ATOM 6877 C CA . ARG B 1 199 ? -17.295 -11.387 -26.140 1.00 51.12 199 ARG B CA 1
ATOM 6878 C C . ARG B 1 199 ? -16.999 -9.987 -26.650 1.00 56.92 199 ARG B C 1
ATOM 6879 O O . ARG B 1 199 ? -16.883 -9.040 -25.861 1.00 54.97 199 ARG B O 1
ATOM 6900 N N . PHE B 1 200 ? -16.891 -9.860 -27.967 1.00 58.71 200 PHE B N 1
ATOM 6901 C CA . PHE B 1 200 ? -16.609 -8.588 -28.609 1.00 59.02 200 PHE B CA 1
ATOM 6902 C C . PHE B 1 200 ? -17.852 -8.161 -29.371 1.00 62.32 200 PHE B C 1
ATOM 6903 O O . PHE B 1 200 ? -18.421 -8.951 -30.133 1.00 64.78 200 PHE B O 1
ATOM 6920 N N . GLU B 1 201 ? -18.274 -6.924 -29.155 1.00 65.47 201 GLU B N 1
ATOM 6921 C CA . GLU B 1 201 ? -19.362 -6.329 -29.909 1.00 72.35 201 GLU B CA 1
ATOM 6922 C C . GLU B 1 201 ? -18.838 -5.203 -30.784 1.00 76.89 201 GLU B C 1
ATOM 6923 O O . GLU B 1 201 ? -17.826 -4.574 -30.475 1.00 84.40 201 GLU B O 1
ATOM 6935 N N . GLY B 1 202 ? -19.568 -4.922 -31.860 1.00 72.24 202 GLY B N 1
ATOM 6936 C CA . GLY B 1 202 ? -19.305 -3.747 -32.661 1.00 68.41 202 GLY B CA 1
ATOM 6937 C C . GLY B 1 202 ? -18.212 -3.853 -33.699 1.00 63.51 202 GLY B C 1
ATOM 6938 O O . GLY B 1 202 ? -18.021 -2.895 -34.459 1.00 59.70 202 GLY B O 1
ATOM 6942 N N . ASN B 1 203 ? -17.502 -4.975 -33.790 1.00 64.93 203 ASN B N 1
ATOM 6943 C CA . ASN B 1 203 ? -16.385 -5.079 -34.726 1.00 68.66 203 ASN B CA 1
ATOM 6944 C C . ASN B 1 203 ? -16.999 -5.480 -36.062 1.00 72.60 203 ASN B C 1
ATOM 6945 O O . ASN B 1 203 ? -17.512 -6.586 -36.223 1.00 69.60 203 ASN B O 1
ATOM 6956 N N . THR B 1 204 ? -16.925 -4.576 -37.042 1.00 78.55 204 THR B N 1
ATOM 6957 C CA . THR B 1 204 ? -17.491 -4.854 -38.357 1.00 80.81 204 THR B CA 1
ATOM 6958 C C . THR B 1 204 ? -16.503 -5.616 -39.227 1.00 82.26 204 THR B C 1
ATOM 6959 O O . THR B 1 204 ? -16.807 -6.713 -39.707 1.00 76.00 204 THR B O 1
ATOM 6970 N N . VAL B 1 205 ? -15.296 -5.084 -39.387 1.00 86.38 205 VAL B N 1
ATOM 6971 C CA . VAL B 1 205 ? -14.328 -5.674 -40.306 1.00 81.79 205 VAL B CA 1
ATOM 6972 C C . VAL B 1 205 ? -13.384 -6.633 -39.603 1.00 72.50 205 VAL B C 1
ATOM 6973 O O . VAL B 1 205 ? -13.194 -7.769 -40.045 1.00 55.24 205 VAL B O 1
ATOM 6986 N N . SER B 1 206 ? -12.785 -6.192 -38.500 1.00 80.39 206 SER B N 1
ATOM 6987 C CA . SER B 1 206 ? -11.631 -6.895 -37.964 1.00 77.69 206 SER B CA 1
ATOM 6988 C C . SER B 1 206 ? -12.022 -8.267 -37.440 1.00 69.68 206 SER B C 1
ATOM 6989 O O . SER B 1 206 ? -13.072 -8.443 -36.812 1.00 57.49 206 SER B O 1
ATOM 6997 N N . ALA B 1 207 ? -11.164 -9.246 -37.714 1.00 72.62 207 ALA B N 1
ATOM 6998 C CA . ALA B 1 207 ? -11.419 -10.594 -37.246 1.00 73.67 207 ALA B CA 1
ATOM 6999 C C . ALA B 1 207 ? -11.418 -10.611 -35.725 1.00 70.32 207 ALA B C 1
ATOM 7000 O O . ALA B 1 207 ? -10.638 -9.906 -35.081 1.00 70.95 207 ALA B O 1
ATOM 7007 N N . ASP B 1 208 ? -12.302 -11.417 -35.146 1.00 66.04 208 ASP B N 1
ATOM 7008 C CA . ASP B 1 208 ? -12.309 -11.553 -33.696 1.00 63.00 208 ASP B CA 1
ATOM 7009 C C . ASP B 1 208 ? -11.030 -12.209 -33.198 1.00 60.83 208 ASP B C 1
ATOM 7010 O O . ASP B 1 208 ? -10.501 -11.826 -32.149 1.00 49.40 208 ASP B O 1
ATOM 7019 N N . SER B 1 209 ? -10.514 -13.198 -33.930 1.00 73.88 209 SER B N 1
ATOM 7020 C CA . SER B 1 209 ? -9.274 -13.832 -33.500 1.00 78.93 209 SER B CA 1
ATOM 7021 C C . SER B 1 209 ? -8.136 -12.819 -33.446 1.00 81.45 209 SER B C 1
ATOM 7022 O O . SER B 1 209 ? -7.234 -12.949 -32.610 1.00 80.48 209 SER B O 1
ATOM 7030 N N . THR B 1 210 ? -8.160 -11.803 -34.315 1.00 79.20 210 THR B N 1
ATOM 7031 C CA . THR B 1 210 ? -7.224 -10.690 -34.170 1.00 73.17 210 THR B CA 1
ATOM 7032 C C . THR B 1 210 ? -7.478 -9.933 -32.868 1.00 69.63 210 THR B C 1
ATOM 7033 O O . THR B 1 210 ? -6.546 -9.668 -32.099 1.00 70.38 210 THR B O 1
ATOM 7044 N N . LEU B 1 211 ? -8.735 -9.554 -32.615 1.00 65.44 211 LEU B N 1
ATOM 7045 C CA . LEU B 1 211 ? -9.049 -8.862 -31.368 1.00 59.76 211 LEU B CA 1
ATOM 7046 C C . LEU B 1 211 ? -8.708 -9.757 -30.185 1.00 62.16 211 LEU B C 1
ATOM 7047 O O . LEU B 1 211 ? -8.000 -9.352 -29.255 1.00 56.50 211 LEU B O 1
ATOM 7063 N N . ARG B 1 212 ? -9.217 -10.989 -30.218 1.00 71.02 212 ARG B N 1
ATOM 7064 C CA . ARG B 1 212 ? -8.901 -12.006 -29.225 1.00 79.02 212 ARG B CA 1
ATOM 7065 C C . ARG B 1 212 ? -7.399 -12.084 -28.962 1.00 82.31 212 ARG B C 1
ATOM 7066 O O . ARG B 1 212 ? -6.980 -12.387 -27.839 1.00 90.04 212 ARG B O 1
ATOM 7087 N N . GLN B 1 213 ? -6.576 -11.824 -29.984 1.00 75.96 213 GLN B N 1
ATOM 7088 C CA . GLN B 1 213 ? -5.131 -11.713 -29.799 1.00 75.22 213 GLN B CA 1
ATOM 7089 C C . GLN B 1 213 ? -4.750 -10.526 -28.925 1.00 72.64 213 GLN B C 1
ATOM 7090 O O . GLN B 1 213 ? -3.683 -10.547 -28.305 1.00 64.72 213 GLN B O 1
ATOM 7104 N N . GLU B 1 214 ? -5.587 -9.494 -28.870 1.00 77.66 214 GLU B N 1
ATOM 7105 C CA . GLU B 1 214 ? -5.299 -8.309 -28.070 1.00 72.92 214 GLU B CA 1
ATOM 7106 C C . GLU B 1 214 ? -5.687 -8.479 -26.608 1.00 66.79 214 GLU B C 1
ATOM 7107 O O . GLU B 1 214 ? -5.435 -7.576 -25.805 1.00 69.86 214 GLU B O 1
ATOM 7119 N N . MET B 1 215 ? -6.299 -9.599 -26.242 1.00 53.82 215 MET B N 1
ATOM 7120 C CA . MET B 1 215 ? -6.778 -9.788 -24.885 1.00 43.27 215 MET B CA 1
ATOM 7121 C C . MET B 1 215 ? -5.663 -10.292 -23.987 1.00 38.12 215 MET B C 1
ATOM 7122 O O . MET B 1 215 ? -4.797 -11.064 -24.410 1.00 35.43 215 MET B O 1
ATOM 7136 N N . ARG B 1 216 ? -5.682 -9.832 -22.739 1.00 42.20 216 ARG B N 1
ATOM 7137 C CA . ARG B 1 216 ? -4.770 -10.316 -21.717 1.00 41.67 216 ARG B CA 1
ATOM 7138 C C . ARG B 1 216 ? -5.506 -10.981 -20.560 1.00 35.11 216 ARG B C 1
ATOM 7139 O O . ARG B 1 216 ? -4.897 -11.781 -19.842 1.00 38.30 216 ARG B O 1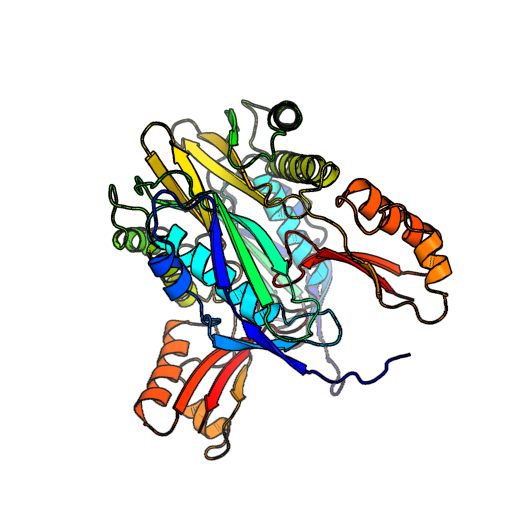
ATOM 7160 N N . GLN B 1 217 ? -6.795 -10.678 -20.370 1.00 31.83 217 GLN B N 1
ATOM 7161 C CA . GLN B 1 217 ? -7.677 -11.503 -19.550 1.00 31.95 217 GLN B CA 1
ATOM 7162 C C . GLN B 1 217 ? -7.846 -12.865 -20.208 1.00 35.46 217 GLN B C 1
ATOM 7163 O O . GLN B 1 217 ? -8.076 -12.955 -21.418 1.00 36.21 217 GLN B O 1
ATOM 7177 N N . GLN B 1 218 ? -7.738 -13.923 -19.417 1.00 36.98 218 GLN B N 1
ATOM 7178 C CA . GLN B 1 218 ? -7.865 -15.273 -19.938 1.00 40.88 218 GLN B CA 1
ATOM 7179 C C . GLN B 1 218 ? -9.256 -15.820 -19.647 1.00 36.35 218 GLN B C 1
ATOM 7180 O O . GLN B 1 218 ? -9.836 -15.549 -18.592 1.00 33.62 218 GLN B O 1
ATOM 7194 N N . GLU B 1 219 ? -9.791 -16.587 -20.590 1.00 37.07 219 GLU B N 1
ATOM 7195 C CA . GLU B 1 219 ? -11.075 -17.237 -20.388 1.00 38.02 219 GLU B CA 1
ATOM 7196 C C . GLU B 1 219 ? -10.907 -18.455 -19.489 1.00 33.78 219 GLU B C 1
ATOM 7197 O O . GLU B 1 219 ? -9.847 -19.086 -19.453 1.00 32.45 219 GLU B O 1
ATOM 7209 N N . GLY B 1 220 ? -11.968 -18.790 -18.761 1.00 29.62 220 GLY B N 1
ATOM 7210 C CA . GLY B 1 220 ? -11.934 -19.945 -17.893 1.00 27.46 220 GLY B CA 1
ATOM 7211 C C . GLY B 1 220 ? -11.215 -19.755 -16.576 1.00 34.24 220 GLY B C 1
ATOM 7212 O O . GLY B 1 220 ? -10.915 -20.753 -15.913 1.00 36.95 220 GLY B O 1
ATOM 7216 N N . THR B 1 221 ? -10.900 -18.522 -16.183 1.00 36.70 221 THR B N 1
ATOM 7217 C CA . THR B 1 221 ? -10.196 -18.292 -14.922 1.00 36.06 221 THR B CA 1
ATOM 7218 C C . THR B 1 221 ? -10.705 -16.998 -14.288 1.00 32.03 221 THR B C 1
ATOM 7219 O O . THR B 1 221 ? -11.661 -16.381 -14.766 1.00 28.88 221 THR B O 1
ATOM 7230 N N . TRP B 1 222 ? -10.066 -16.600 -13.191 1.00 33.25 222 TRP B N 1
ATOM 7231 C CA . TRP B 1 222 ? -10.582 -15.519 -12.363 1.00 33.86 222 TRP B CA 1
ATOM 7232 C C . TRP B 1 222 ? -10.579 -14.201 -13.124 1.00 34.99 222 TRP B C 1
ATOM 7233 O O . TRP B 1 222 ? -9.596 -13.847 -13.784 1.00 37.84 222 TRP B O 1
ATOM 7254 N N . TYR B 1 223 ? -11.686 -13.472 -13.018 1.00 31.02 223 TYR B N 1
ATOM 7255 C CA . TYR B 1 223 ? -11.720 -12.081 -13.441 1.00 31.20 223 TYR B CA 1
ATOM 7256 C C . TYR B 1 223 ? -10.549 -11.329 -12.820 1.00 26.34 223 TYR B C 1
ATOM 7257 O O . TYR B 1 223 ? -10.180 -11.571 -11.669 1.00 26.75 223 TYR B O 1
ATOM 7275 N N . ASN B 1 224 ? -9.939 -10.445 -13.603 1.00 22.76 224 ASN B N 1
ATOM 7276 C CA . ASN B 1 224 ? -8.862 -9.581 -13.122 1.00 26.81 224 ASN B CA 1
ATOM 7277 C C . ASN B 1 224 ? -9.091 -8.201 -13.717 1.00 29.94 224 ASN B C 1
ATOM 7278 O O . ASN B 1 224 ? -8.879 -7.996 -14.916 1.00 36.20 224 ASN B O 1
ATOM 7289 N N . SER B 1 225 ? -9.542 -7.265 -12.881 1.00 28.23 225 SER B N 1
ATOM 7290 C CA . SER B 1 225 ? -9.875 -5.927 -13.358 1.00 30.67 225 SER B CA 1
ATOM 7291 C C . SER B 1 225 ? -8.712 -5.283 -14.105 1.00 31.55 225 SER B C 1
ATOM 7292 O O . SER B 1 225 ? -8.922 -4.538 -15.069 1.00 31.31 225 SER B O 1
ATOM 7300 N N . GLN B 1 226 ? -7.478 -5.564 -13.684 1.00 28.83 226 GLN B N 1
ATOM 7301 C CA . GLN B 1 226 ? -6.326 -4.982 -14.365 1.00 27.72 226 GLN B CA 1
ATOM 7302 C C . GLN B 1 226 ? -6.165 -5.549 -15.772 1.00 31.81 226 GLN B C 1
ATOM 7303 O O . GLN B 1 226 ? -5.907 -4.801 -16.721 1.00 32.45 226 GLN B O 1
ATOM 7317 N N . LEU B 1 227 ? -6.312 -6.867 -15.932 1.00 34.62 227 LEU B N 1
ATOM 7318 C CA . LEU B 1 227 ? -6.197 -7.456 -17.263 1.00 34.16 227 LEU B CA 1
ATOM 7319 C C . LEU B 1 227 ? -7.395 -7.101 -18.127 1.00 34.71 227 LEU B C 1
ATOM 7320 O O . LEU B 1 227 ? -7.268 -7.004 -19.352 1.00 34.52 227 LEU B O 1
ATOM 7336 N N . VAL B 1 228 ? -8.560 -6.900 -17.514 1.00 36.75 228 VAL B N 1
ATOM 7337 C CA . VAL B 1 228 ? -9.711 -6.419 -18.268 1.00 40.80 228 VAL B CA 1
ATOM 7338 C C . VAL B 1 228 ? -9.449 -5.003 -18.768 1.00 42.76 228 VAL B C 1
ATOM 7339 O O . VAL B 1 228 ? -9.616 -4.703 -19.954 1.00 40.97 228 VAL B O 1
ATOM 7352 N N . GLU B 1 229 ? -9.038 -4.110 -17.863 1.00 45.51 229 GLU B N 1
ATOM 7353 C CA . GLU B 1 229 ? -8.633 -2.759 -18.252 1.00 45.74 229 GLU B CA 1
ATOM 7354 C C . GLU B 1 229 ? -7.554 -2.789 -19.330 1.00 41.74 229 GLU B C 1
ATOM 7355 O O . GLU B 1 229 ? -7.617 -2.038 -20.308 1.00 46.13 229 GLU B O 1
ATOM 7367 N N . LEU B 1 230 ? -6.550 -3.654 -19.166 1.00 37.92 230 LEU B N 1
ATOM 7368 C CA . LEU B 1 230 ? -5.467 -3.718 -20.145 1.00 42.76 230 LEU B CA 1
ATOM 7369 C C . LEU B 1 230 ? -5.981 -4.084 -21.528 1.00 48.76 230 LEU B C 1
ATOM 7370 O O . LEU B 1 230 ? -5.441 -3.610 -22.535 1.00 51.26 230 LEU B O 1
ATOM 7386 N N . GLY B 1 231 ? -7.020 -4.915 -21.606 1.00 49.98 231 GLY B N 1
ATOM 7387 C CA . GLY B 1 231 ? -7.646 -5.168 -22.890 1.00 46.26 231 GLY B CA 1
ATOM 7388 C C . GLY B 1 231 ? -8.297 -3.922 -23.460 1.00 43.69 231 GLY B C 1
ATOM 7389 O O . GLY B 1 231 ? -8.193 -3.650 -24.659 1.00 49.75 231 GLY B O 1
ATOM 7393 N N . LYS B 1 232 ? -8.973 -3.147 -22.606 1.00 39.29 232 LYS B N 1
ATOM 7394 C CA . LYS B 1 232 ? -9.652 -1.935 -23.060 1.00 45.34 232 LYS B CA 1
ATOM 7395 C C . LYS B 1 232 ? -8.659 -0.900 -23.576 1.00 51.73 232 LYS B C 1
ATOM 7396 O O . LYS B 1 232 ? -8.915 -0.241 -24.591 1.00 55.35 232 LYS B O 1
ATOM 7415 N N . ILE B 1 233 ? -7.516 -0.750 -22.902 1.00 58.03 233 ILE B N 1
ATOM 7416 C CA . ILE B 1 233 ? -6.458 0.121 -23.407 1.00 63.42 233 ILE B CA 1
ATOM 7417 C C . ILE B 1 233 ? -5.853 -0.477 -24.665 1.00 64.50 233 ILE B C 1
ATOM 7418 O O . ILE B 1 233 ? -5.718 0.187 -25.699 1.00 63.07 233 ILE B O 1
ATOM 7434 N N . ARG B 1 234 ? -5.496 -1.755 -24.590 1.00 66.36 234 ARG B N 1
ATOM 7435 C CA . ARG B 1 234 ? -4.826 -2.429 -25.692 1.00 67.37 234 ARG B CA 1
ATOM 7436 C C . ARG B 1 234 ? -5.664 -2.392 -26.966 1.00 70.50 234 ARG B C 1
ATOM 7437 O O . ARG B 1 234 ? -5.111 -2.427 -28.073 1.00 67.42 234 ARG B O 1
ATOM 7458 N N . LEU B 1 235 ? -6.991 -2.328 -26.838 1.00 76.40 235 LEU B N 1
ATOM 7459 C CA . LEU B 1 235 ? -7.820 -2.078 -28.008 1.00 82.85 235 LEU B CA 1
ATOM 7460 C C . LEU B 1 235 ? -7.885 -0.588 -28.306 1.00 86.49 235 LEU B C 1
ATOM 7461 O O . LEU B 1 235 ? -7.841 -0.177 -29.473 1.00 86.70 235 LEU B O 1
ATOM 7477 N N . ASP B 1 236 ? -7.986 0.238 -27.265 1.00 88.04 236 ASP B N 1
ATOM 7478 C CA . ASP B 1 236 ? -7.893 1.671 -27.473 1.00 88.59 236 ASP B CA 1
ATOM 7479 C C . ASP B 1 236 ? -6.672 2.003 -28.310 1.00 88.29 236 ASP B C 1
ATOM 7480 O O . ASP B 1 236 ? -6.692 2.963 -29.093 1.00 83.47 236 ASP B O 1
ATOM 7489 N N . ARG B 1 237 ? -5.604 1.216 -28.151 1.00 98.06 237 ARG B N 1
ATOM 7490 C CA . ARG B 1 237 ? -4.332 1.508 -28.801 1.00 112.55 237 ARG B CA 1
ATOM 7491 C C . ARG B 1 237 ? -4.412 1.357 -30.311 1.00 114.11 237 ARG B C 1
ATOM 7492 O O . ARG B 1 237 ? -3.915 2.211 -31.053 1.00 110.64 237 ARG B O 1
ATOM 7513 N N . THR B 1 238 ? -5.037 0.282 -30.796 1.00 117.34 238 THR B N 1
ATOM 7514 C CA . THR B 1 238 ? -5.015 0.056 -32.241 1.00 118.14 238 THR B CA 1
ATOM 7515 C C . THR B 1 238 ? -5.746 1.161 -32.982 1.00 119.81 238 THR B C 1
ATOM 7516 O O . THR B 1 238 ? -5.508 1.343 -34.179 1.00 120.51 238 THR B O 1
ATOM 7527 N N . GLY B 1 239 ? -6.624 1.906 -32.306 1.00 119.83 239 GLY B N 1
ATOM 7528 C CA . GLY B 1 239 ? -7.177 3.125 -32.865 1.00 113.08 239 GLY B CA 1
ATOM 7529 C C . GLY B 1 239 ? -8.444 2.989 -33.676 1.00 102.34 239 GLY B C 1
ATOM 7530 O O . GLY B 1 239 ? -8.994 4.015 -34.094 1.00 94.86 239 GLY B O 1
ATOM 7534 N N . PHE B 1 240 ? -8.943 1.774 -33.909 1.00 100.62 240 PHE B N 1
ATOM 7535 C CA . PHE B 1 240 ? -10.077 1.654 -34.818 1.00 99.83 240 PHE B CA 1
ATOM 7536 C C . PHE B 1 240 ? -11.339 2.218 -34.203 1.00 96.72 240 PHE B C 1
ATOM 7537 O O . PHE B 1 240 ? -12.381 2.257 -34.862 1.00 100.77 240 PHE B O 1
ATOM 7554 N N . PHE B 1 241 ? -11.272 2.655 -32.953 1.00 91.24 241 PHE B N 1
ATOM 7555 C CA . PHE B 1 241 ? -12.466 2.853 -32.162 1.00 88.45 241 PHE B CA 1
ATOM 7556 C C . PHE B 1 241 ? -12.393 4.193 -31.435 1.00 88.59 241 PHE B C 1
ATOM 7557 O O . PHE B 1 241 ? -11.327 4.573 -30.929 1.00 88.79 241 PHE B O 1
ATOM 7574 N N . GLU B 1 242 ? -13.543 4.891 -31.376 1.00 95.60 242 GLU B N 1
ATOM 7575 C CA . GLU B 1 242 ? -13.703 6.118 -30.587 1.00 105.14 242 GLU B CA 1
ATOM 7576 C C . GLU B 1 242 ? -13.822 5.860 -29.086 1.00 108.65 242 GLU B C 1
ATOM 7577 O O . GLU B 1 242 ? -13.175 6.539 -28.282 1.00 105.75 242 GLU B O 1
ATOM 7589 N N . THR B 1 243 ? -14.656 4.912 -28.700 1.00 112.15 243 THR B N 1
ATOM 7590 C CA . THR B 1 243 ? -14.769 4.444 -27.332 1.00 112.08 243 THR B CA 1
ATOM 7591 C C . THR B 1 243 ? -14.548 2.945 -27.276 1.00 108.72 243 THR B C 1
ATOM 7592 O O . THR B 1 243 ? -14.929 2.200 -28.182 1.00 110.41 243 THR B O 1
ATOM 7603 N N . VAL B 1 244 ? -13.959 2.508 -26.178 1.00 101.85 244 VAL B N 1
ATOM 7604 C CA . VAL B 1 244 ? -13.884 1.098 -25.845 1.00 90.20 244 VAL B CA 1
ATOM 7605 C C . VAL B 1 244 ? -14.411 0.977 -24.432 1.00 85.18 244 VAL B C 1
ATOM 7606 O O . VAL B 1 244 ? -13.991 1.725 -23.543 1.00 86.98 244 VAL B O 1
ATOM 7619 N N . GLU B 1 245 ? -15.348 0.061 -24.233 1.00 82.26 245 GLU B N 1
ATOM 7620 C CA . GLU B 1 245 ? -16.003 -0.067 -22.949 1.00 82.39 245 GLU B CA 1
ATOM 7621 C C . GLU B 1 245 ? -16.230 -1.537 -22.673 1.00 69.98 245 GLU B C 1
ATOM 7622 O O . GLU B 1 245 ? -16.280 -2.364 -23.587 1.00 73.50 245 GLU B O 1
ATOM 7634 N N . ASN B 1 246 ? -16.365 -1.852 -21.393 1.00 62.17 246 ASN B N 1
ATOM 7635 C CA . ASN B 1 246 ? -16.626 -3.213 -20.975 1.00 61.19 246 ASN B CA 1
ATOM 7636 C C . ASN B 1 246 ? -17.587 -3.219 -19.803 1.00 56.24 246 ASN B C 1
ATOM 7637 O O . ASN B 1 246 ? -17.702 -2.251 -19.047 1.00 55.45 246 ASN B O 1
ATOM 7648 N N . ARG B 1 247 ? -18.282 -4.342 -19.677 1.00 50.73 247 ARG B N 1
ATOM 7649 C CA . ARG B 1 247 ? -19.195 -4.584 -18.579 1.00 46.94 247 ARG B CA 1
ATOM 7650 C C . ARG B 1 247 ? -19.162 -6.066 -18.260 1.00 43.04 247 ARG B C 1
ATOM 7651 O O . ARG B 1 247 ? -18.683 -6.883 -19.049 1.00 39.80 247 ARG B O 1
ATOM 7672 N N . ILE B 1 248 ? -19.671 -6.396 -17.085 1.00 41.70 248 ILE B N 1
ATOM 7673 C CA . ILE B 1 248 ? -19.715 -7.765 -16.605 1.00 40.30 248 ILE B CA 1
ATOM 7674 C C . ILE B 1 248 ? -21.115 -8.291 -16.880 1.00 43.37 248 ILE B C 1
ATOM 7675 O O . ILE B 1 248 ? -22.100 -7.728 -16.389 1.00 43.78 248 ILE B O 1
ATOM 7691 N N . ASP B 1 249 ? -21.214 -9.361 -17.673 1.00 48.23 249 ASP B N 1
ATOM 7692 C CA . ASP B 1 249 ? -22.497 -10.013 -17.881 1.00 57.35 249 ASP B CA 1
ATOM 7693 C C . ASP B 1 249 ? -22.566 -11.253 -17.008 1.00 45.28 249 ASP B C 1
ATOM 7694 O O . ASP B 1 249 ? -21.902 -12.255 -17.320 1.00 38.05 249 ASP B O 1
ATOM 7703 N N . PRO B 1 250 ? -23.370 -11.257 -15.946 1.00 40.36 250 PRO B N 1
ATOM 7704 C CA . PRO B 1 250 ? -23.525 -12.472 -15.141 1.00 35.91 250 PRO B CA 1
ATOM 7705 C C . PRO B 1 250 ? -24.230 -13.551 -15.942 1.00 38.46 250 PRO B C 1
ATOM 7706 O O . PRO B 1 250 ? -25.040 -13.270 -16.830 1.00 40.30 250 PRO B O 1
ATOM 7717 N N . ILE B 1 251 ? -23.922 -14.800 -15.619 1.00 37.39 251 ILE B N 1
ATOM 7718 C CA . ILE B 1 251 ? -24.549 -15.938 -16.276 1.00 33.85 251 ILE B CA 1
ATOM 7719 C C . ILE B 1 251 ? -25.523 -16.576 -15.295 1.00 33.20 251 ILE B C 1
ATOM 7720 O O . ILE B 1 251 ? -25.118 -17.182 -14.295 1.00 30.44 251 ILE B O 1
ATOM 7736 N N . ASN B 1 252 ? -26.812 -16.435 -15.600 1.00 36.28 252 ASN B N 1
ATOM 7737 C CA . ASN B 1 252 ? -27.901 -17.043 -14.842 1.00 39.92 252 ASN B CA 1
ATOM 7738 C C . ASN B 1 252 ? -27.627 -18.498 -14.495 1.00 41.41 252 ASN B C 1
ATOM 7739 O O . ASN B 1 252 ? -27.341 -19.313 -15.374 1.00 41.61 252 ASN B O 1
ATOM 7750 N N . GLY B 1 253 ? -27.725 -18.826 -13.207 1.00 41.30 253 GLY B N 1
ATOM 7751 C CA . GLY B 1 253 ? -27.654 -20.224 -12.831 1.00 36.64 253 GLY B CA 1
ATOM 7752 C C . GLY B 1 253 ? -26.301 -20.854 -13.019 1.00 33.20 253 GLY B C 1
ATOM 7753 O O . GLY B 1 253 ? -26.201 -22.077 -13.143 1.00 35.52 253 GLY B O 1
ATOM 7757 N N . SER B 1 254 ? -25.254 -20.048 -13.034 1.00 27.60 254 SER B N 1
ATOM 7758 C CA . SER B 1 254 ? -23.881 -20.514 -13.043 1.00 24.84 254 SER B CA 1
ATOM 7759 C C . SER B 1 254 ? -23.357 -20.399 -11.624 1.00 27.87 254 SER B C 1
ATOM 7760 O O . SER B 1 254 ? -23.966 -19.743 -10.780 1.00 28.29 254 SER B O 1
ATOM 7768 N N . ASN B 1 255 ? -22.302 -21.148 -11.325 1.00 37.61 255 ASN B N 1
ATOM 7769 C CA . ASN B 1 255 ? -21.579 -20.863 -10.097 1.00 49.81 255 ASN B CA 1
ATOM 7770 C C . ASN B 1 255 ? -21.353 -19.359 -10.056 1.00 55.69 255 ASN B C 1
ATOM 7771 O O . ASN B 1 255 ? -22.298 -18.599 -9.812 1.00 59.25 255 ASN B O 1
ATOM 7782 N N . ASP B 1 256 ? -20.135 -18.885 -10.199 1.00 53.22 256 ASP B N 1
ATOM 7783 C CA . ASP B 1 256 ? -19.933 -17.444 -10.251 1.00 45.66 256 ASP B CA 1
ATOM 7784 C C . ASP B 1 256 ? -19.188 -17.115 -11.536 1.00 33.31 256 ASP B C 1
ATOM 7785 O O . ASP B 1 256 ? -18.032 -16.690 -11.528 1.00 29.73 256 ASP B O 1
ATOM 7794 N N . GLU B 1 257 ? -19.886 -17.296 -12.653 1.00 28.92 257 GLU B N 1
ATOM 7795 C CA . GLU B 1 257 ? -19.331 -17.052 -13.970 1.00 26.62 257 GLU B CA 1
ATOM 7796 C C . GLU B 1 257 ? -19.962 -15.816 -14.576 1.00 23.03 257 GLU B C 1
ATOM 7797 O O . GLU B 1 257 ? -21.153 -15.544 -14.402 1.00 22.35 257 GLU B O 1
ATOM 7809 N N . VAL B 1 258 ? -19.146 -15.090 -15.329 1.00 25.41 258 VAL B N 1
ATOM 7810 C CA . VAL B 1 258 ? -19.599 -13.924 -16.061 1.00 26.87 258 VAL B CA 1
ATOM 7811 C C . VAL B 1 258 ? -18.918 -13.958 -17.418 1.00 29.31 258 VAL B C 1
ATOM 7812 O O . VAL B 1 258 ? -17.878 -14.594 -17.601 1.00 29.20 258 VAL B O 1
ATOM 7825 N N . ASP B 1 259 ? -19.518 -13.267 -18.372 1.00 34.55 259 ASP B N 1
ATOM 7826 C CA . ASP B 1 259 ? -18.821 -12.911 -19.591 1.00 37.65 259 ASP B CA 1
ATOM 7827 C C . ASP B 1 259 ? -18.343 -11.480 -19.424 1.00 36.33 259 ASP B C 1
ATOM 7828 O O . ASP B 1 259 ? -18.978 -10.676 -18.736 1.00 33.56 259 ASP B O 1
ATOM 7837 N N . VAL B 1 260 ? -17.214 -11.164 -20.042 1.00 37.71 260 VAL B N 1
ATOM 7838 C CA . VAL B 1 260 ? -16.762 -9.785 -20.129 1.00 38.99 260 VAL B CA 1
ATOM 7839 C C . VAL B 1 260 ? -16.995 -9.368 -21.568 1.00 39.84 260 VAL B C 1
ATOM 7840 O O . VAL B 1 260 ? -16.482 -10.003 -22.499 1.00 38.83 260 VAL B O 1
ATOM 7853 N N . VAL B 1 261 ? -17.768 -8.307 -21.744 1.00 42.75 261 VAL B N 1
ATOM 7854 C CA . VAL B 1 261 ? -18.192 -7.853 -23.056 1.00 50.06 261 VAL B CA 1
ATOM 7855 C C . VAL B 1 261 ? -17.466 -6.552 -23.331 1.00 52.61 261 VAL B C 1
ATOM 7856 O O . VAL B 1 261 ? -17.657 -5.565 -22.613 1.00 49.53 261 VAL B O 1
ATOM 7869 N N . TYR B 1 262 ? -16.654 -6.543 -24.379 1.00 58.65 262 TYR B N 1
ATOM 7870 C CA . TYR B 1 262 ? -15.969 -5.342 -24.827 1.00 64.53 262 TYR B CA 1
ATOM 7871 C C . TYR B 1 262 ? -16.795 -4.710 -25.937 1.00 67.63 262 TYR B C 1
ATOM 7872 O O . TYR B 1 262 ? -17.054 -5.343 -26.968 1.00 67.94 262 TYR B O 1
ATOM 7890 N N . LYS B 1 263 ? -17.205 -3.468 -25.714 1.00 69.77 263 LYS B N 1
ATOM 7891 C CA . LYS B 1 263 ? -18.046 -2.718 -26.640 1.00 76.56 263 LYS B CA 1
ATOM 7892 C C . LYS B 1 263 ? -17.113 -1.839 -27.465 1.00 78.66 263 LYS B C 1
ATOM 7893 O O . LYS B 1 263 ? -16.706 -0.763 -27.027 1.00 76.61 263 LYS B O 1
ATOM 7912 N N . VAL B 1 264 ? -16.767 -2.305 -28.685 1.00 82.91 264 VAL B N 1
ATOM 7913 C CA . VAL B 1 264 ? -15.951 -1.497 -29.581 1.00 84.37 264 VAL B CA 1
ATOM 7914 C C . VAL B 1 264 ? -16.895 -0.783 -30.532 1.00 87.60 264 VAL B C 1
ATOM 7915 O O . VAL B 1 264 ? -17.948 -1.306 -30.909 1.00 89.41 264 VAL B O 1
ATOM 7928 N N . LYS B 1 265 ? -16.514 0.428 -30.910 1.00 90.29 265 LYS B N 1
ATOM 7929 C CA . LYS B 1 265 ? -17.217 1.204 -31.923 1.00 93.50 265 LYS B CA 1
ATOM 7930 C C . LYS B 1 265 ? -16.338 1.326 -33.159 1.00 93.27 265 LYS B C 1
ATOM 7931 O O . LYS B 1 265 ? -15.374 2.095 -33.172 1.00 94.38 265 LYS B O 1
ATOM 7950 N N . GLU B 1 266 ? -16.678 0.564 -34.194 1.00 95.31 266 GLU B N 1
ATOM 7951 C CA . GLU B 1 266 ? -15.868 0.512 -35.404 1.00 97.26 266 GLU B CA 1
ATOM 7952 C C . GLU B 1 266 ? -16.350 1.551 -36.411 1.00 95.22 266 GLU B C 1
ATOM 7953 O O . GLU B 1 266 ? -15.611 1.956 -37.305 1.00 94.36 266 GLU B O 1
#

Sequence (508 aa):
GLVPRGSHMAKLASLTFKGNESVSSSTLQEQMELQPDSWWKLWGNKFEGAQFEKDLQSIRDYYLNNGYAKAQITKTDVQLNDEKTKVNVTIDVNEGLQYDLRSARIIGNLGGMSAELEPLLSALHLNDTFRRSDIADVENAIKAKLGERGYGSATVNSVPDFDDANKTLAITLVVDAGRRLTVRQLRFEGNTVSADSTLRQEMRQQEGTWYNSQLVELGKIRLDRTGFFETVENRIDPINGSNDEVDVVYKVKEGLVPRGSHMAKLASLTFKGNESVSSSTLQEQMELQPDSWWKLWGNKFEGAQFEKDLQSIRDYYLNNGYAKAQITKTDVQLNDEKTKVNVTIDVNEGLQYDLRSARIIGNLGGMSAELEPLLSALHLNDTFRRSDIADVENAIKAKLGERGYGSATVNSVPDFDDANKTLAITLVVDAGRRLTVRQLRFEGNTVSADSTLRQEMRQQEGTWYNSQLVELGKIRLDRTGFFETVENRIDPINGSNDEVDVVYKVKE

B-factor: mean 46.47, std 22.86, range [15.98, 175.11]

Radius of gyration: 26.79 Å; Cα contacts (8 Å, |Δi|>4): 1057; chains: 2; bounding box: 60×83×60 Å

Foldseek 3Di:
DDDDFDKDKAFAAEEAEAQPPPDDPVVLQVLAPRHGRDIWIATPPHGDVVRVVVSLVSSVLVLQQQQQVVKDFPDKDWAADVPNHYIYIYIYMNRAFRAFEAEEEEDEALVPCRVVLVVLRVQDDHPGTRGVVSVVVSQVVSLLVLQQQQLNPKGWDWDWDDDRVRRYIYTYIHIDSFERAAAAEEAEAQDDPDDRVRLVVLFQDDHGGTGGSVRRVVSQVSVVVVVPFPDWDKDWADDPPDRHYTHIYIYTHD/DPDDQPWDKAFAAEEAEAQPPPDDPVVLQVLAPDDGRDMWTGGDPDTDCDRVVVSLVSSVQVLQAQQQVVKDFPDKDWDADPVSHHIYIYIYMNRHDRAFAAEEEEDEALVPCRVVLVVLCVLDDHPGTRHVVSVVVSQVVSCLVLQQQQLNVKHWDWDWDADPVVRYIYIYIYIDSDDREAAAEAAEPADDPDDVVVLVVLAPDDHGGGGGVVSLVSSQVSVVVVPPAPHWDWDWAADPPDDRYTHIYIYGHD